Protein AF-0000000083547284 (afdb_homodimer)

Sequence (400 aa):
MPKISSEKFQLRKLEIIDKAFEVFSSKGYSQSSMEDIVKHSGISKGGLYTYFKSKEEIFLAIAQQRFQMRSNVLHEMTDIESASQKVTLYLRWFLDSLETESVCMGIRFTTEFWSIMSRSTCKNEIAQVRYKKFEEDLQQLLLEGIQNGEFRQNLNTKSAVYLIITSLDGVGFTDAVMGIKINEATISEYINMILNYLRGMPKISSEKFQLRKLEIIDKAFEVFSSKGYSQSSMEDIVKHSGISKGGLYTYFKSKEEIFLAIAQQRFQMRSNVLHEMTDIESASQKVTLYLRWFLDSLETESVCMGIRFTTEFWSIMSRSTCKNEIAQVRYKKFEEDLQQLLLEGIQNGEFRQNLNTKSAVYLIITSLDGVGFTDAVMGIKINEATISEYINMILNYLRG

Nearest PDB structures (foldseek):
  2gfn-assembly1_B  TM=8.079E-01  e=9.937E-05  Rhodococcus jostii RHA1
  3vib-assembly2_C  TM=7.110E-01  e=3.141E-05  Neisseria gonorrhoeae
  4xk4-assembly2_D  TM=7.247E-01  e=4.395E-05  Escherichia coli K-12
  6hs0-assembly1_A  TM=7.278E-01  e=7.102E-05  Mycobacterium tuberculosis H37Rv
  3e7q-assembly1_A  TM=7.618E-01  e=2.357E-04  Pseudomonas aeruginosa

Solvent-accessible surface area (backbone atoms only — not comparable to full-atom values): 21549 Å² total; per-residue (Å²): 123,85,77,67,49,73,63,57,48,51,52,51,49,49,51,49,38,55,42,39,48,53,48,34,62,72,59,31,65,85,72,48,50,64,65,55,37,26,70,73,58,69,45,52,68,69,59,48,49,73,76,37,89,44,59,66,53,46,52,50,48,40,51,51,49,56,63,58,55,53,69,60,59,70,68,68,43,72,86,56,82,51,40,68,56,52,52,50,50,55,53,46,55,56,61,60,40,62,79,36,64,71,50,25,46,49,51,41,44,51,45,39,50,42,43,60,34,49,77,42,90,63,29,53,61,56,37,48,56,57,48,48,58,56,41,54,57,47,39,54,47,51,50,50,15,32,74,73,64,64,22,34,82,84,59,55,54,70,41,52,38,51,52,53,53,23,32,51,49,12,45,48,41,38,27,48,35,42,60,55,70,82,50,70,71,38,49,54,48,50,52,50,31,54,50,46,49,45,38,100,124,83,77,67,49,73,62,55,48,50,52,52,49,51,51,49,39,56,42,38,48,53,46,35,61,73,58,31,65,84,73,46,48,65,64,55,38,27,68,72,57,70,45,50,69,68,60,48,50,72,76,35,89,44,61,66,54,46,52,49,49,42,51,51,48,58,65,59,55,53,72,59,59,70,70,68,43,71,84,55,82,51,40,69,57,50,53,49,51,54,53,45,53,56,62,59,40,63,78,35,64,73,49,26,43,49,50,40,45,50,46,38,50,41,44,59,33,49,78,41,90,64,29,55,61,56,36,49,56,56,48,50,58,54,41,55,58,46,40,55,46,50,50,51,16,32,74,72,63,64,23,36,82,84,60,56,55,71,40,50,38,50,50,53,53,24,29,51,49,11,46,48,43,39,27,50,34,42,59,55,69,81,50,69,69,38,50,54,50,50,52,49,32,54,50,47,50,46,38,100

Radius of gyration: 23.14 Å; Cα contacts (8 Å, |Δi|>4): 393; chains: 2; bounding box: 73×58×44 Å

Organism: NCBI:txid360422

Foldseek 3Di:
DPPCPPVNLVVVLVLLLVLLLVVCLVQNLVRDFLVNSCVRSVPDSVRSCVNPVTSVRSLVVNVVVVLVPPPVLVVVCVVPLALLVSLLSVLCVLQVCLVPLVVLSVLQSVVSVLVVCVPPPCNVVVVVVSLVVQLVSQLVSLVSCCVVLQFPVPDPSNVLSVCVVVVSSVQSCCCSPVPPHDDPVVSVVVSVVSSVSGRD/DPPCPPVNLVVVLVLLLVLLLVVCLVQNLVRDFLVNSCVRSVPDSVRSCVNPVTSVRSLVVNVVVVLVPPPVLVVVCVVPLALLVSLLSVLCVLQVCLVPLVVLSVLQSVVSSLVVCVPPPCNVVVVVVSLVVQLVSQLVSLVSCCVVLQFPVPDPSNVLSVCVVVVSSVQSCCCSPVPPHDDPVVSVVVSVVSSVSGRD

pLDDT: mean 90.45, std 8.92, range [43.5, 98.69]

Secondary structure (DSSP, 8-state):
-----HHHHHHHHHHHHHHHHHHHHHH-STT--HHHHHHHH---HHHHHHH-SSHHHHHHHHHHHHHH---TTTGGGTT---HHHHHHHHHHHHHHHTTSHHHHHHHHHHHHHHHHHTTSTTHHHHHHHHHHHHHHHHHHHHHHHHHTTSS-TT--HHHHHHHHHHHHHHHHIIIIIT-----HHHHHHHHHHHHHHHH-/-----HHHHHHHHHHHHHHHHHHHHHH-STT--HHHHHHHH---HHHHHHH-SSHHHHHHHHHHHHHH----TTGGGTT---HHHHHHHHHHHHHHHTTSHHHHHHHHHHHHHHHHHTTSTTHHHHHHHHHHHHHHHHHHHHHHHHHTTSS-TT--HHHHHHHHHHHHHHHHIIIIIT-----HHHHHHHHHHHHHHHH-

Structure (mmCIF, N/CA/C/O backbone):
data_AF-0000000083547284-model_v1
#
loop_
_entity.id
_entity.type
_entity.pdbx_description
1 polymer 'TetR family transcriptional regulator'
#
loop_
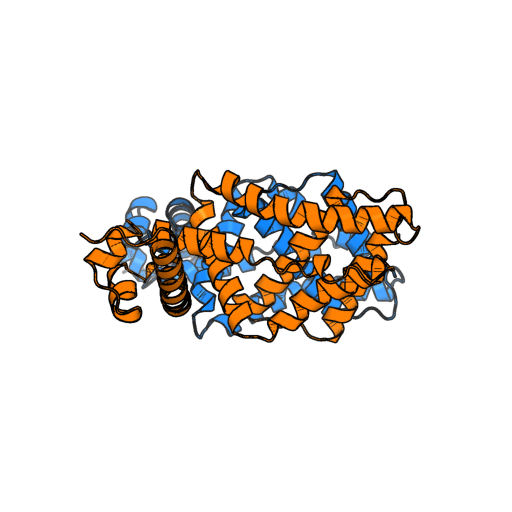_atom_site.group_PDB
_atom_site.id
_atom_site.type_symbol
_atom_site.label_atom_id
_atom_site.label_alt_id
_atom_site.label_comp_id
_atom_site.label_asym_id
_atom_site.label_entity_id
_atom_site.label_seq_id
_atom_site.pdbx_PDB_ins_code
_atom_site.Cartn_x
_atom_site.Cartn_y
_atom_site.Cartn_z
_atom_site.occupancy
_atom_site.B_iso_or_equiv
_atom_site.auth_seq_id
_atom_site.auth_comp_id
_atom_site.auth_asym_id
_atom_site.auth_atom_id
_atom_site.pdbx_PDB_model_num
ATOM 1 N N . MET A 1 1 ? -36.844 28.391 7.305 1 43.72 1 MET A N 1
ATOM 2 C CA . MET A 1 1 ? -35.875 28.078 6.273 1 43.72 1 MET A CA 1
ATOM 3 C C . MET A 1 1 ? -36.344 26.938 5.387 1 43.72 1 MET A C 1
ATOM 5 O O . MET A 1 1 ? -36.875 25.938 5.891 1 43.72 1 MET A O 1
ATOM 9 N N . PRO A 1 2 ? -36.656 27.062 4.164 1 50.06 2 PRO A N 1
ATOM 10 C CA . PRO A 1 2 ? -37.312 26 3.402 1 50.06 2 PRO A CA 1
ATOM 11 C C . PRO A 1 2 ? -36.656 24.641 3.604 1 50.06 2 PRO A C 1
ATOM 13 O O . PRO A 1 2 ? -35.438 24.562 3.838 1 50.06 2 PRO A O 1
ATOM 16 N N . LYS A 1 3 ? -37.406 23.734 4.152 1 52.5 3 LYS A N 1
ATOM 17 C CA . LYS A 1 3 ? -37 22.359 4.398 1 52.5 3 LYS A CA 1
ATOM 18 C C . LYS A 1 3 ? -36.344 21.75 3.154 1 52.5 3 LYS A C 1
ATOM 20 O O . LYS A 1 3 ? -37 21.609 2.115 1 52.5 3 LYS A O 1
ATOM 25 N N . ILE A 1 4 ? -35.031 22.016 2.793 1 66.12 4 ILE A N 1
ATOM 26 C CA . ILE A 1 4 ? -34.375 21.312 1.692 1 66.12 4 ILE A CA 1
ATOM 27 C C . ILE A 1 4 ? -34.812 19.859 1.668 1 66.12 4 ILE A C 1
ATOM 29 O O . ILE A 1 4 ? -34.844 19.188 2.707 1 66.12 4 ILE A O 1
ATOM 33 N N . SER A 1 5 ? -35.469 19.5 0.61 1 74.56 5 SER A N 1
ATOM 34 C CA . SER A 1 5 ? -35.875 18.094 0.455 1 74.56 5 SER A CA 1
ATOM 35 C C . SER A 1 5 ? -34.688 17.172 0.726 1 74.56 5 SER A C 1
ATOM 37 O O . SER A 1 5 ? -33.531 17.562 0.57 1 74.56 5 SER A O 1
ATOM 39 N N . SER A 1 6 ? -34.969 16.062 1.424 1 76.69 6 SER A N 1
ATOM 40 C CA . SER A 1 6 ? -33.969 15.055 1.744 1 76.69 6 SER A CA 1
ATOM 41 C C . SER A 1 6 ? -33.094 14.75 0.54 1 76.69 6 SER A C 1
ATOM 43 O O . SER A 1 6 ? -31.875 14.578 0.684 1 76.69 6 SER A O 1
ATOM 45 N N . GLU A 1 7 ? -33.719 14.867 -0.589 1 82.81 7 GLU A N 1
ATOM 46 C CA . GLU A 1 7 ? -32.969 14.57 -1.809 1 82.81 7 GLU A CA 1
ATOM 47 C C . GLU A 1 7 ? -32 15.688 -2.15 1 82.81 7 GLU A C 1
ATOM 49 O O . GLU A 1 7 ? -30.844 15.43 -2.523 1 82.81 7 GLU A O 1
ATOM 54 N N . LYS A 1 8 ? -32.5 16.859 -2.078 1 84.19 8 LYS A N 1
ATOM 55 C CA . LYS A 1 8 ? -31.641 18.016 -2.377 1 84.19 8 LYS A CA 1
ATOM 56 C C . LYS A 1 8 ? -30.469 18.094 -1.408 1 84.19 8 LYS A C 1
ATOM 58 O O . LYS A 1 8 ? -29.359 18.469 -1.797 1 84.19 8 LYS A O 1
ATOM 63 N N . PHE A 1 9 ? -30.781 17.703 -0.182 1 89.12 9 PHE A N 1
ATOM 64 C CA . PHE A 1 9 ? -29.734 17.703 0.839 1 89.12 9 PHE A CA 1
ATOM 65 C C . PHE A 1 9 ? -28.625 16.719 0.481 1 89.12 9 PHE A C 1
ATOM 67 O O . PHE A 1 9 ? -27.453 17.062 0.55 1 89.12 9 PHE A O 1
ATOM 74 N N . GLN A 1 10 ? -29.047 15.57 0.017 1 89.06 10 GLN A N 1
ATOM 75 C CA . GLN A 1 10 ? -28.078 14.539 -0.327 1 89.06 10 GLN A CA 1
ATOM 76 C C . GLN A 1 10 ? -27.266 14.93 -1.563 1 89.06 10 GLN A C 1
ATOM 78 O O . GLN A 1 10 ? -26.062 14.664 -1.633 1 89.06 10 GLN A O 1
ATOM 83 N N . LEU A 1 11 ? -27.922 15.531 -2.436 1 90.31 11 LEU A N 1
ATOM 84 C CA . LEU A 1 11 ? -27.25 15.953 -3.66 1 90.31 11 LEU A CA 1
ATOM 85 C C . LEU A 1 11 ? -26.188 17 -3.361 1 90.31 11 LEU A C 1
ATOM 87 O O . LEU A 1 11 ? -25.094 16.969 -3.928 1 90.31 11 LEU A O 1
ATOM 91 N N . ARG A 1 12 ? -26.594 17.922 -2.531 1 90.56 12 ARG A N 1
ATOM 92 C CA . ARG A 1 12 ? -25.641 18.969 -2.143 1 90.56 12 ARG A CA 1
ATOM 93 C C . ARG A 1 12 ? -24.469 18.375 -1.373 1 90.56 12 ARG A C 1
ATOM 95 O O . ARG A 1 12 ? -23.328 18.797 -1.563 1 90.56 12 ARG A O 1
ATOM 102 N N . LYS A 1 13 ? -24.75 17.484 -0.597 1 93.38 13 LYS A N 1
ATOM 103 C CA . LYS A 1 13 ? -23.703 16.797 0.156 1 93.38 13 LYS A CA 1
ATOM 104 C C . LYS A 1 13 ? -22.703 16.125 -0.779 1 93.38 13 LYS A C 1
ATOM 106 O O . LYS A 1 13 ? -21.5 16.219 -0.577 1 93.38 13 LYS A O 1
ATOM 111 N N . LEU A 1 14 ? -23.219 15.516 -1.793 1 92.56 14 LEU A N 1
ATOM 112 C CA . LEU A 1 14 ? -22.375 14.828 -2.762 1 92.56 14 LEU A CA 1
ATOM 113 C C . LEU A 1 14 ? -21.531 15.82 -3.545 1 92.56 14 LEU A C 1
ATOM 115 O O . LEU A 1 14 ? -20.359 15.547 -3.867 1 92.56 14 LEU A O 1
ATOM 119 N N . GLU A 1 15 ? -22.094 16.891 -3.828 1 93 15 GLU A N 1
ATOM 120 C CA . GLU A 1 15 ? -21.344 17.953 -4.516 1 93 15 GLU A CA 1
ATOM 121 C C . GLU A 1 15 ? -20.172 18.438 -3.672 1 93 15 GLU A C 1
ATOM 123 O O . GLU A 1 15 ? -19.078 18.672 -4.195 1 93 15 GLU A O 1
ATOM 128 N N . ILE A 1 16 ? -20.422 18.594 -2.447 1 94.19 16 ILE A N 1
ATOM 129 C CA . ILE A 1 16 ? -19.391 19.047 -1.525 1 94.19 16 ILE A CA 1
ATOM 130 C C . ILE A 1 16 ? -18.281 18 -1.458 1 94.19 16 ILE A C 1
ATOM 132 O O . ILE A 1 16 ? -17.094 18.328 -1.487 1 94.19 16 ILE A O 1
ATOM 136 N N . ILE A 1 17 ? -18.688 16.797 -1.424 1 94.62 17 ILE A N 1
ATOM 137 C CA . ILE A 1 17 ? -17.75 15.688 -1.358 1 94.62 17 ILE A CA 1
ATOM 138 C C . ILE A 1 17 ? -16.844 15.703 -2.592 1 94.62 17 ILE A C 1
ATOM 140 O O . ILE A 1 17 ? -15.625 15.578 -2.479 1 94.62 17 ILE A O 1
ATOM 144 N N . ASP A 1 18 ? -17.422 15.953 -3.721 1 93.62 18 ASP A N 1
ATOM 145 C CA . ASP A 1 18 ? -16.672 15.953 -4.973 1 93.62 18 ASP A CA 1
ATOM 146 C C . ASP A 1 18 ? -15.68 17.109 -5.02 1 93.62 18 ASP A C 1
ATOM 148 O O . ASP A 1 18 ? -14.531 16.938 -5.418 1 93.62 18 ASP A O 1
ATOM 152 N N . LYS A 1 19 ? -16.125 18.219 -4.605 1 94.62 19 LYS A N 1
ATOM 153 C CA . LYS A 1 19 ? -15.273 19.406 -4.605 1 94.62 19 LYS A CA 1
ATOM 154 C C . LYS A 1 19 ? -14.156 19.281 -3.568 1 94.62 19 LYS A C 1
ATOM 156 O O . LYS A 1 19 ? -13.023 19.688 -3.818 1 94.62 19 LYS A O 1
ATOM 161 N N . ALA A 1 20 ? -14.516 18.75 -2.428 1 95.25 20 ALA A N 1
ATOM 162 C CA . ALA A 1 20 ? -13.516 18.531 -1.382 1 95.25 20 ALA A CA 1
ATOM 163 C C . ALA A 1 20 ? -12.461 17.531 -1.821 1 95.25 20 ALA A C 1
ATOM 165 O O . ALA A 1 20 ? -11.281 17.656 -1.481 1 95.25 20 ALA A O 1
ATOM 166 N N . PHE A 1 21 ? -12.891 16.516 -2.562 1 94.31 21 PHE A N 1
ATOM 167 C CA . PHE A 1 21 ? -11.961 15.539 -3.102 1 94.31 21 PHE A CA 1
ATOM 168 C C . PHE A 1 21 ? -10.898 16.203 -3.969 1 94.31 21 PHE A C 1
ATOM 170 O O . PHE A 1 21 ? -9.719 15.883 -3.877 1 94.31 21 PHE A O 1
ATOM 177 N N . GLU A 1 22 ? -11.352 17.125 -4.734 1 92.94 22 GLU A N 1
ATOM 178 C CA . GLU A 1 22 ? -10.43 17.844 -5.598 1 92.94 22 GLU A CA 1
ATOM 179 C C . GLU A 1 22 ? -9.414 18.641 -4.777 1 92.94 22 GLU A C 1
ATOM 181 O O . GLU A 1 22 ? -8.227 18.672 -5.102 1 92.94 22 GLU A O 1
ATOM 186 N N . VAL A 1 23 ? -9.859 19.266 -3.736 1 93.81 23 VAL A N 1
ATOM 187 C CA . VAL A 1 23 ? -9 20.062 -2.875 1 93.81 23 VAL A CA 1
ATOM 188 C C . VAL A 1 23 ? -7.988 19.156 -2.168 1 93.81 23 VAL A C 1
ATOM 190 O O . VAL A 1 23 ? -6.785 19.422 -2.199 1 93.81 23 VAL A O 1
ATOM 193 N N . PHE A 1 24 ? -8.453 18.047 -1.578 1 92.75 24 PHE A N 1
ATOM 194 C CA . PHE A 1 24 ? -7.586 17.125 -0.846 1 92.75 24 PHE A CA 1
ATOM 195 C C . PHE A 1 24 ? -6.574 16.484 -1.78 1 92.75 24 PHE A C 1
ATOM 197 O O . PHE A 1 24 ? -5.422 16.266 -1.399 1 92.75 24 PHE A O 1
ATOM 204 N N . SER A 1 25 ? -7.035 16.172 -2.955 1 88.38 25 SER A N 1
ATOM 205 C CA . SER A 1 25 ? -6.168 15.5 -3.91 1 88.38 25 SER A CA 1
ATOM 206 C C . SER A 1 25 ? -5.074 16.438 -4.418 1 88.38 25 SER A C 1
ATOM 208 O O . SER A 1 25 ? -3.977 15.984 -4.758 1 88.38 25 SER A O 1
ATOM 210 N N . SER A 1 26 ? -5.34 17.703 -4.465 1 86.25 26 SER A N 1
ATOM 211 C CA . SER A 1 26 ? -4.391 18.672 -4.98 1 86.25 26 SER A CA 1
ATOM 212 C C . SER A 1 26 ? -3.436 19.156 -3.893 1 86.25 26 SER A C 1
ATOM 214 O O . SER A 1 26 ? -2.221 19.203 -4.102 1 86.25 26 SER A O 1
ATOM 216 N N . LYS A 1 27 ? -3.953 19.406 -2.633 1 87.06 27 LYS A N 1
ATOM 217 C CA . LYS A 1 27 ? -3.176 20.062 -1.582 1 87.06 27 LYS A CA 1
ATOM 218 C C . LYS A 1 27 ? -2.709 19.047 -0.539 1 87.06 27 LYS A C 1
ATOM 220 O O . LYS A 1 27 ? -1.736 19.297 0.178 1 87.06 27 LYS A O 1
ATOM 225 N N . GLY A 1 28 ? -3.406 17.953 -0.548 1 88.38 28 GLY A N 1
ATOM 226 C CA . GLY A 1 28 ? -3.229 17.047 0.581 1 88.38 28 GLY A CA 1
ATOM 227 C C . GLY A 1 28 ? -4.137 17.375 1.752 1 88.38 28 GLY A C 1
ATOM 228 O O . GLY A 1 28 ? -4.578 18.516 1.903 1 88.38 28 GLY A O 1
ATOM 229 N N . TYR A 1 29 ? -4.398 16.469 2.576 1 88.5 29 TYR A N 1
ATOM 230 C CA . TYR A 1 29 ? -5.32 16.594 3.697 1 88.5 29 TYR A CA 1
ATOM 231 C C . TYR A 1 29 ? -4.812 17.625 4.707 1 88.5 29 TYR A C 1
ATOM 233 O O . TYR A 1 29 ? -5.539 18.531 5.094 1 88.5 29 TYR A O 1
ATOM 241 N N . SER A 1 30 ? -3.564 17.422 5.117 1 83.12 30 SER A N 1
ATOM 242 C CA . SER A 1 30 ? -3.004 18.25 6.176 1 83.12 30 SER A CA 1
ATOM 243 C C . SER A 1 30 ? -2.934 19.719 5.758 1 83.12 30 SER A C 1
ATOM 245 O O . SER A 1 30 ? -3.133 20.609 6.578 1 83.12 30 SER A O 1
ATOM 247 N N . GLN A 1 31 ? -2.76 19.922 4.496 1 86.38 31 GLN A N 1
ATOM 248 C CA . GLN A 1 31 ? -2.559 21.281 4.012 1 86.38 31 GLN A CA 1
ATOM 249 C C . GLN A 1 31 ? -3.875 21.906 3.551 1 86.38 31 GLN A C 1
ATOM 251 O O . GLN A 1 31 ? -3.896 23.031 3.059 1 86.38 31 GLN A O 1
ATOM 256 N N . SER A 1 32 ? -4.914 21.141 3.717 1 92.56 32 SER A N 1
ATOM 257 C CA . SER A 1 32 ? -6.227 21.656 3.332 1 92.56 32 SER A CA 1
ATOM 258 C C . SER A 1 32 ? -7.02 22.109 4.551 1 92.56 32 SER A C 1
ATOM 260 O O . SER A 1 32 ? -6.754 21.672 5.672 1 92.56 32 SER A O 1
ATOM 262 N N . SER A 1 33 ? -7.988 23.031 4.293 1 93.5 33 SER A N 1
ATOM 263 C CA . SER A 1 33 ? -8.859 23.547 5.348 1 93.5 33 SER A CA 1
ATOM 264 C C . SER A 1 33 ? -10.305 23.625 4.879 1 93.5 33 SER A C 1
ATOM 266 O O . SER A 1 33 ? -10.586 23.5 3.684 1 93.5 33 SER A O 1
ATOM 268 N N . MET A 1 34 ? -11.148 23.828 5.875 1 95 34 MET A N 1
ATOM 269 C CA . MET A 1 34 ? -12.547 24.078 5.539 1 95 34 MET A CA 1
ATOM 270 C C . MET A 1 34 ? -12.672 25.297 4.629 1 95 34 MET A C 1
ATOM 272 O O . MET A 1 34 ? -13.484 25.312 3.701 1 95 34 MET A O 1
ATOM 276 N N . GLU A 1 35 ? -11.836 26.234 4.891 1 95.62 35 GLU A N 1
ATOM 277 C CA . GLU A 1 35 ? -11.844 27.453 4.094 1 95.62 35 GLU A CA 1
ATOM 278 C C . GLU A 1 35 ? -11.445 27.172 2.648 1 95.62 35 GLU A C 1
ATOM 280 O O . GLU A 1 35 ? -12.016 27.75 1.72 1 95.62 35 GLU A O 1
ATOM 285 N N . ASP A 1 36 ? -10.5 26.344 2.463 1 95.88 36 ASP A N 1
ATOM 286 C CA . ASP A 1 36 ? -10.094 25.953 1.112 1 95.88 36 ASP A CA 1
ATOM 287 C C . ASP A 1 36 ? -11.258 25.312 0.353 1 95.88 36 ASP A C 1
ATOM 289 O O . ASP A 1 36 ? -11.438 25.578 -0.838 1 95.88 36 ASP A O 1
ATOM 293 N N . ILE A 1 37 ? -11.969 24.484 1.023 1 95.88 37 ILE A N 1
ATOM 294 C CA . ILE A 1 37 ? -13.094 23.797 0.409 1 95.88 37 ILE A CA 1
ATOM 295 C C . ILE A 1 37 ? -14.195 24.781 0.064 1 95.88 37 ILE A C 1
ATOM 297 O O . ILE A 1 37 ? -14.789 24.719 -1.014 1 95.88 37 ILE A O 1
ATOM 301 N N . VAL A 1 38 ? -14.414 25.734 0.917 1 95.62 38 VAL A N 1
ATOM 302 C CA . VAL A 1 38 ? -15.391 26.797 0.675 1 95.62 38 VAL A CA 1
ATOM 303 C C . VAL A 1 38 ? -15.008 27.578 -0.58 1 95.62 38 VAL A C 1
ATOM 305 O O . VAL A 1 38 ? -15.828 27.75 -1.484 1 95.62 38 VAL A O 1
ATOM 308 N N . LYS A 1 39 ? -13.82 27.953 -0.677 1 95.12 39 LYS A N 1
ATOM 309 C CA . LYS A 1 39 ? -13.328 28.75 -1.797 1 95.12 39 LYS A CA 1
ATOM 310 C C . LYS A 1 39 ? -13.438 27.984 -3.109 1 95.12 39 LYS A C 1
ATOM 312 O O . LYS A 1 39 ? -13.836 28.547 -4.133 1 95.12 39 LYS A O 1
ATOM 317 N N . HIS A 1 40 ? -13.148 26.766 -3.039 1 93.5 40 HIS A N 1
ATOM 318 C CA . HIS A 1 40 ? -13.117 25.953 -4.25 1 93.5 40 HIS A CA 1
ATOM 319 C C . HIS A 1 40 ? -14.523 25.547 -4.676 1 93.5 40 HIS A C 1
ATOM 321 O O . HIS A 1 40 ? -14.797 25.422 -5.871 1 93.5 40 HIS A O 1
ATOM 327 N N . SER A 1 41 ? -15.391 25.266 -3.793 1 90.62 41 SER A N 1
ATOM 328 C CA . SER A 1 41 ? -16.703 24.703 -4.082 1 90.62 41 SER A CA 1
ATOM 329 C C . SER A 1 41 ? -17.719 25.797 -4.414 1 90.62 41 SER A C 1
ATOM 331 O O . SER A 1 41 ? -18.766 25.531 -5.008 1 90.62 41 SER A O 1
ATOM 333 N N . GLY A 1 42 ? -17.5 26.969 -3.906 1 90.88 42 GLY A N 1
ATOM 334 C CA . GLY A 1 42 ? -18.469 28.047 -4.09 1 90.88 42 GLY A CA 1
ATOM 335 C C . GLY A 1 42 ? -19.609 28 -3.096 1 90.88 42 GLY A C 1
ATOM 336 O O . GLY A 1 42 ? -20.547 28.797 -3.182 1 90.88 42 GLY A O 1
ATOM 337 N N . ILE A 1 43 ? -19.531 27.062 -2.287 1 90.19 43 ILE A N 1
ATOM 338 C CA . ILE A 1 43 ? -20.516 26.984 -1.212 1 90.19 43 ILE A CA 1
ATOM 339 C C . ILE A 1 43 ? -20.125 27.938 -0.082 1 90.19 43 ILE A C 1
ATOM 341 O O . ILE A 1 43 ? -18.953 28.094 0.22 1 90.19 43 ILE A O 1
ATOM 345 N N . SER A 1 44 ? -21.172 28.531 0.538 1 91.75 44 SER A N 1
ATOM 346 C CA . SER A 1 44 ? -20.891 29.438 1.643 1 91.75 44 SER A CA 1
ATOM 347 C C . SER A 1 44 ? -20.344 28.688 2.854 1 91.75 44 SER A C 1
ATOM 349 O O . SER A 1 44 ? -20.578 27.484 3 1 91.75 44 SER A O 1
ATOM 351 N N . LYS A 1 45 ? -19.578 29.391 3.715 1 92.69 45 LYS A N 1
ATOM 352 C CA . LYS A 1 45 ? -19.047 28.797 4.941 1 92.69 45 LYS A CA 1
ATOM 353 C C . LYS A 1 45 ? -20.156 28.188 5.785 1 92.69 45 LYS A C 1
ATOM 355 O O . LYS A 1 45 ? -20.047 27.031 6.203 1 92.69 45 LYS A O 1
ATOM 360 N N . GLY A 1 46 ? -21.234 28.938 5.961 1 92.12 46 GLY A N 1
ATOM 361 C CA . GLY A 1 46 ? -22.375 28.422 6.703 1 92.12 46 GLY A CA 1
ATOM 362 C C . GLY A 1 46 ? -23 27.203 6.062 1 92.12 46 GLY A C 1
ATOM 363 O O . GLY A 1 46 ? -23.344 26.234 6.758 1 92.12 46 GLY A O 1
ATOM 364 N N . GLY A 1 47 ? -23.109 27.281 4.824 1 92.5 47 GLY A N 1
ATOM 365 C CA . GLY A 1 47 ? -23.641 26.141 4.086 1 92.5 47 GLY A CA 1
ATOM 366 C C . GLY A 1 47 ? -22.828 24.875 4.254 1 92.5 47 GLY A C 1
ATOM 367 O O . GLY A 1 47 ? -23.375 23.797 4.434 1 92.5 47 GLY A O 1
ATOM 368 N N . LEU A 1 48 ? -21.516 24.969 4.18 1 95.44 48 LEU A N 1
ATOM 369 C CA . LEU A 1 48 ? -20.625 23.812 4.328 1 95.44 48 LEU A CA 1
ATOM 370 C C . LEU A 1 48 ? -20.781 23.188 5.711 1 95.44 48 LEU A C 1
ATOM 372 O O . LEU A 1 48 ? -20.844 21.969 5.836 1 95.44 48 LEU A O 1
ATOM 376 N N . TYR A 1 49 ? -20.922 24.031 6.691 1 94.62 49 TYR A N 1
ATOM 377 C CA . TYR A 1 49 ? -20.953 23.562 8.07 1 94.62 49 TYR A CA 1
ATOM 378 C C . TYR A 1 49 ? -22.312 22.938 8.414 1 94.62 49 TYR A C 1
ATOM 380 O O . TYR A 1 49 ? -22.438 22.25 9.43 1 94.62 49 TYR A O 1
ATOM 388 N N . THR A 1 50 ? -23.297 23.25 7.57 1 94.19 50 THR A N 1
ATOM 389 C CA . THR A 1 50 ? -24.578 22.562 7.703 1 94.19 50 THR A CA 1
ATOM 390 C C . THR A 1 50 ? -24.422 21.078 7.406 1 94.19 50 THR A C 1
ATOM 392 O O . THR A 1 50 ? -25.125 20.25 8 1 94.19 50 THR A O 1
ATOM 395 N N . TYR A 1 51 ? -23.516 20.812 6.59 1 94.5 51 TYR A N 1
ATOM 396 C CA . TYR A 1 51 ? -23.359 19.438 6.129 1 94.5 51 TYR A CA 1
ATOM 397 C C . TYR A 1 51 ? -22.219 18.734 6.863 1 94.5 51 TYR A C 1
ATOM 399 O O . TYR A 1 51 ? -22.312 17.547 7.176 1 94.5 51 TYR A O 1
ATOM 407 N N . PHE A 1 52 ? -21.109 19.406 7.082 1 96.19 52 PHE A N 1
ATOM 408 C CA . PHE A 1 52 ? -19.922 18.828 7.699 1 96.19 52 PHE A CA 1
ATOM 409 C C . PHE A 1 52 ? -19.328 19.766 8.742 1 96.19 52 PHE A C 1
ATOM 411 O O . PHE A 1 52 ? -19.094 20.938 8.453 1 96.19 52 PHE A O 1
ATOM 418 N N . LYS A 1 53 ? -18.953 19.219 9.852 1 94.5 53 LYS A N 1
ATOM 419 C CA . LYS A 1 53 ? -18.5 20.031 10.969 1 94.5 53 LYS A CA 1
ATOM 420 C C . LYS A 1 53 ? -16.984 20.203 10.938 1 94.5 53 LYS A C 1
ATOM 422 O O . LYS A 1 53 ? -16.438 21.078 11.625 1 94.5 53 LYS A O 1
ATOM 427 N N . SER A 1 54 ? -16.344 19.281 10.102 1 93.25 54 SER A N 1
ATOM 428 C CA . SER A 1 54 ? -14.891 19.344 10.047 1 93.25 54 SER A CA 1
ATOM 429 C C . SER A 1 54 ? -14.359 18.75 8.742 1 93.25 54 SER A C 1
ATOM 431 O O . SER A 1 54 ? -15.086 18.047 8.039 1 93.25 54 SER A O 1
ATOM 433 N N . LYS A 1 55 ? -13.102 19.031 8.453 1 91.75 55 LYS A N 1
ATOM 434 C CA . LYS A 1 55 ? -12.5 18.438 7.266 1 91.75 55 LYS A CA 1
ATOM 435 C C . LYS A 1 55 ? -12.359 16.922 7.422 1 91.75 55 LYS A C 1
ATOM 437 O O . LYS A 1 55 ? -12.414 16.188 6.438 1 91.75 55 LYS A O 1
ATOM 442 N N . GLU A 1 56 ? -12.25 16.5 8.688 1 89.88 56 GLU A N 1
ATOM 443 C CA . GLU A 1 56 ? -12.172 15.07 8.961 1 89.88 56 GLU A CA 1
ATOM 444 C C . GLU A 1 56 ? -13.453 14.359 8.531 1 89.88 56 GLU A C 1
ATOM 446 O O . GLU A 1 56 ? -13.398 13.281 7.941 1 89.88 56 GLU A O 1
ATOM 451 N N . GLU A 1 57 ? -14.516 14.969 8.82 1 93.12 57 GLU A N 1
ATOM 452 C CA . GLU A 1 57 ? -15.797 14.383 8.43 1 93.12 57 GLU A CA 1
ATOM 453 C C . GLU A 1 57 ? -15.914 14.289 6.906 1 93.12 57 GLU A C 1
ATOM 455 O O . GLU A 1 57 ? -16.422 13.297 6.383 1 93.12 57 GLU A O 1
ATOM 460 N N . ILE A 1 58 ? -15.484 15.32 6.266 1 94.62 58 ILE A N 1
ATOM 461 C CA . ILE A 1 58 ? -15.531 15.32 4.809 1 94.62 58 ILE A CA 1
ATOM 462 C C . ILE A 1 58 ? -14.594 14.25 4.262 1 94.62 58 ILE A C 1
ATOM 464 O O . ILE A 1 58 ? -14.953 13.508 3.342 1 94.62 58 ILE A O 1
ATOM 468 N N . PHE A 1 59 ? -13.461 14.219 4.895 1 91.19 59 PHE A N 1
ATOM 469 C CA . PHE A 1 59 ? -12.445 13.25 4.5 1 91.19 59 PHE A CA 1
ATOM 470 C C . PHE A 1 59 ? -12.984 11.828 4.613 1 91.19 59 PHE A C 1
ATOM 472 O O . PHE A 1 59 ? -12.828 11.023 3.693 1 91.19 59 PHE A O 1
ATOM 479 N N . LEU A 1 60 ? -13.648 11.555 5.633 1 90 60 LEU A N 1
ATOM 480 C CA . LEU A 1 60 ? -14.266 10.25 5.867 1 90 60 LEU A CA 1
ATOM 481 C C . LEU A 1 60 ? -15.391 9.992 4.871 1 90 60 LEU A C 1
ATOM 483 O O . LEU A 1 60 ? -15.531 8.875 4.367 1 90 60 LEU A O 1
ATOM 487 N N . ALA A 1 61 ? -16.109 10.984 4.586 1 91.75 61 ALA A N 1
ATOM 488 C CA . ALA A 1 61 ? -17.234 10.852 3.654 1 91.75 61 ALA A CA 1
ATOM 489 C C . ALA A 1 61 ? -16.734 10.539 2.246 1 91.75 61 ALA A C 1
ATOM 491 O O . ALA A 1 61 ? -17.344 9.734 1.533 1 91.75 61 ALA A O 1
ATOM 492 N N . ILE A 1 62 ? -15.695 11.188 1.86 1 92.19 62 ILE A N 1
ATOM 493 C CA . ILE A 1 62 ? -15.102 10.922 0.556 1 92.19 62 ILE A CA 1
ATOM 494 C C . ILE A 1 62 ? -14.656 9.469 0.48 1 92.19 62 ILE A C 1
ATOM 496 O O . ILE A 1 62 ? -14.945 8.773 -0.496 1 92.19 62 ILE A O 1
ATOM 500 N N . ALA A 1 63 ? -13.938 9.047 1.516 1 88 63 ALA A N 1
ATOM 501 C CA . ALA A 1 63 ? -13.453 7.668 1.562 1 88 63 ALA A CA 1
ATOM 502 C C . ALA A 1 63 ? -14.609 6.676 1.46 1 88 63 ALA A C 1
ATOM 504 O O . ALA A 1 63 ? -14.539 5.707 0.698 1 88 63 ALA A O 1
ATOM 505 N N . GLN A 1 64 ? -15.617 6.977 2.17 1 84.19 64 GLN A N 1
ATOM 506 C CA . GLN A 1 64 ? -16.781 6.098 2.164 1 84.19 64 GLN A CA 1
ATOM 507 C C . GLN A 1 64 ? -17.422 6.043 0.781 1 84.19 64 GLN A C 1
ATOM 509 O O . GLN A 1 64 ? -17.812 4.973 0.317 1 84.19 64 GLN A O 1
ATOM 514 N N . GLN A 1 65 ? -17.547 7.156 0.21 1 83.5 65 GLN A N 1
ATOM 515 C CA . GLN A 1 65 ? -18.109 7.207 -1.137 1 83.5 65 GLN A CA 1
ATOM 516 C C . GLN A 1 65 ? -17.234 6.43 -2.123 1 83.5 65 GLN A C 1
ATOM 518 O O . GLN A 1 65 ? -17.75 5.684 -2.957 1 83.5 65 GLN A O 1
ATOM 523 N N . ARG A 1 66 ? -16.031 6.602 -2.027 1 79.44 66 ARG A N 1
ATOM 524 C CA . ARG A 1 66 ? -15.102 5.949 -2.943 1 79.44 66 ARG A CA 1
ATOM 525 C C . ARG A 1 66 ? -15.086 4.438 -2.73 1 79.44 66 ARG A C 1
ATOM 527 O O . ARG A 1 66 ? -14.977 3.672 -3.688 1 79.44 66 ARG A O 1
ATOM 534 N N . PHE A 1 67 ? -15.195 4.094 -1.499 1 76.12 67 PHE A N 1
ATOM 535 C CA . PHE A 1 67 ? -15.211 2.67 -1.179 1 76.12 67 PHE A CA 1
ATOM 536 C C . PHE A 1 67 ? -16.5 2.02 -1.67 1 76.12 67 PHE A C 1
ATOM 538 O O . PHE A 1 67 ? -16.516 0.826 -1.978 1 76.12 67 PHE A O 1
ATOM 545 N N . GLN A 1 68 ? -17.469 2.908 -1.687 1 71.81 68 GLN A N 1
ATOM 546 C CA . GLN A 1 68 ? -18.766 2.41 -2.145 1 71.81 68 GLN A CA 1
ATOM 547 C C . GLN A 1 68 ? -18.797 2.318 -3.668 1 71.81 68 GLN A C 1
ATOM 549 O O . GLN A 1 68 ? -19.562 1.529 -4.227 1 71.81 68 GLN A O 1
ATOM 554 N N . MET A 1 69 ? -18.047 3.307 -4.281 1 64.38 69 MET A N 1
ATOM 555 C CA . MET A 1 69 ? -18.016 3.283 -5.742 1 64.38 69 MET A CA 1
ATOM 556 C C . MET A 1 69 ? -17.422 1.973 -6.25 1 64.38 69 MET A C 1
ATOM 558 O O . MET A 1 69 ? -17.469 1.688 -7.449 1 64.38 69 MET A O 1
ATOM 562 N N . ARG A 1 70 ? -17.234 1.142 -5.344 1 58.72 70 ARG A N 1
ATOM 563 C CA . ARG A 1 70 ? -16.859 -0.163 -5.875 1 58.72 70 ARG A CA 1
ATOM 564 C C . ARG A 1 70 ? -17.781 -0.582 -7.016 1 58.72 70 ARG A C 1
ATOM 566 O O . ARG A 1 70 ? -19 -0.591 -6.867 1 58.72 70 ARG A O 1
ATOM 573 N N . SER A 1 71 ? -17.188 -0.364 -8.258 1 59.69 71 SER A N 1
ATOM 574 C CA . SER A 1 71 ? -17.938 -0.812 -9.43 1 59.69 71 SER A CA 1
ATOM 575 C C . SER A 1 71 ? -18.438 -2.242 -9.25 1 59.69 71 SER A C 1
ATOM 577 O O . SER A 1 71 ? -17.766 -3.066 -8.625 1 59.69 71 SER A O 1
ATOM 579 N N . ASN A 1 72 ? -19.703 -2.375 -9.18 1 68 72 ASN A N 1
ATOM 580 C CA . ASN A 1 72 ? -20.203 -3.742 -9.305 1 68 72 ASN A CA 1
ATOM 581 C C . ASN A 1 72 ? -19.766 -4.383 -10.617 1 68 72 ASN A C 1
ATOM 583 O O . ASN A 1 72 ? -20.594 -4.723 -11.461 1 68 72 ASN A O 1
ATOM 587 N N . VAL A 1 73 ? -18.391 -4.348 -10.727 1 75.25 73 VAL A N 1
ATOM 588 C CA . VAL A 1 73 ? -17.859 -4.961 -11.938 1 75.25 73 VAL A CA 1
ATOM 589 C C . VAL A 1 73 ? -18.266 -6.43 -12 1 75.25 73 VAL A C 1
ATOM 591 O O . VAL A 1 73 ? -18.609 -6.945 -13.062 1 75.25 73 VAL A O 1
ATOM 594 N N . LEU A 1 74 ? -18.281 -6.941 -10.828 1 80.81 74 LEU A N 1
ATOM 595 C CA . LEU A 1 74 ? -18.625 -8.359 -10.789 1 80.81 74 LEU A CA 1
ATOM 596 C C . LEU A 1 74 ? -20.094 -8.586 -11.094 1 80.81 74 LEU A C 1
ATOM 598 O O . LEU A 1 74 ? -20.469 -9.578 -11.719 1 80.81 74 LEU A O 1
ATOM 602 N N . HIS A 1 75 ? -20.859 -7.617 -10.695 1 78.12 75 HIS A N 1
ATOM 603 C CA . HIS A 1 75 ? -22.297 -7.75 -10.938 1 78.12 75 HIS A CA 1
ATOM 604 C C . HIS A 1 75 ? -22.625 -7.543 -12.414 1 78.12 75 HIS A C 1
ATOM 606 O O . HIS A 1 75 ? -23.672 -7.988 -12.883 1 78.12 75 HIS A O 1
ATOM 612 N N . GLU A 1 76 ? -21.719 -6.949 -13.055 1 79.81 76 GLU A N 1
ATOM 613 C CA . GLU A 1 76 ? -21.906 -6.711 -14.484 1 79.81 76 GLU A CA 1
ATOM 614 C C . GLU A 1 76 ? -21.469 -7.914 -15.312 1 79.81 76 GLU A C 1
ATOM 616 O O . GLU A 1 76 ? -21.703 -7.961 -16.516 1 79.81 76 GLU A O 1
ATOM 621 N N . MET A 1 77 ? -20.922 -8.844 -14.625 1 82.56 77 MET A N 1
ATOM 622 C CA . MET A 1 77 ? -20.375 -10 -15.336 1 82.56 77 MET A CA 1
ATOM 623 C C . MET A 1 77 ? -21.328 -11.195 -15.242 1 82.56 77 MET A C 1
ATOM 625 O O . MET A 1 77 ? -20.891 -12.344 -15.305 1 82.56 77 MET A O 1
ATOM 629 N N . THR A 1 78 ? -22.562 -10.953 -15.172 1 77.62 78 THR A N 1
ATOM 630 C CA . THR A 1 78 ? -23.562 -11.992 -14.945 1 77.62 78 THR A CA 1
ATOM 631 C C . THR A 1 78 ? -23.656 -12.922 -16.156 1 77.62 78 THR A C 1
ATOM 633 O O . THR A 1 78 ? -24 -14.102 -16.016 1 77.62 78 THR A O 1
ATOM 636 N N . ASP A 1 79 ? -23.234 -12.43 -17.266 1 85.06 79 ASP A N 1
ATOM 637 C CA . ASP A 1 79 ? -23.422 -13.211 -18.484 1 85.06 79 ASP A CA 1
ATOM 638 C C . ASP A 1 79 ? -22.188 -14.078 -18.766 1 85.06 79 ASP A C 1
ATOM 640 O O . ASP A 1 79 ? -22.172 -14.867 -19.703 1 85.06 79 ASP A O 1
ATOM 644 N N . ILE A 1 80 ? -21.281 -13.961 -17.922 1 88.62 80 ILE A N 1
ATOM 645 C CA . ILE A 1 80 ? -20.062 -14.734 -18.109 1 88.62 80 ILE A CA 1
ATOM 646 C C . ILE A 1 80 ? -20.109 -15.992 -17.25 1 88.62 80 ILE A C 1
ATOM 648 O O . ILE A 1 80 ? -20.281 -15.914 -16.031 1 88.62 80 ILE A O 1
ATOM 652 N N . GLU A 1 81 ? -19.953 -17.109 -17.891 1 85 81 GLU A N 1
ATOM 653 C CA . GLU A 1 81 ? -20.094 -18.375 -17.172 1 85 81 GLU A CA 1
ATOM 654 C C . GLU A 1 81 ? -18.781 -18.797 -16.531 1 85 81 GLU A C 1
ATOM 656 O O . GLU A 1 81 ? -18.766 -19.312 -15.414 1 85 81 GLU A O 1
ATOM 661 N N . SER A 1 82 ? -17.688 -18.531 -17.156 1 94.81 82 SER A N 1
ATOM 662 C CA . SER A 1 82 ? -16.391 -19 -16.688 1 94.81 82 SER A CA 1
ATOM 663 C C . SER A 1 82 ? -15.898 -18.156 -15.516 1 94.81 82 SER A C 1
ATOM 665 O O . SER A 1 82 ? -15.703 -16.938 -15.664 1 94.81 82 SER A O 1
ATOM 667 N N . ALA A 1 83 ? -15.719 -18.797 -14.383 1 95.5 83 ALA A N 1
ATOM 668 C CA . ALA A 1 83 ? -15.188 -18.109 -13.203 1 95.5 83 ALA A CA 1
ATOM 669 C C . ALA A 1 83 ? -13.797 -17.547 -13.477 1 95.5 83 ALA A C 1
ATOM 671 O O . ALA A 1 83 ? -13.461 -16.453 -13.031 1 95.5 83 ALA A O 1
ATOM 672 N N . SER A 1 84 ? -13.031 -18.312 -14.258 1 96.62 84 SER A N 1
ATOM 673 C CA . SER A 1 84 ? -11.688 -17.859 -14.625 1 96.62 84 SER A CA 1
ATOM 674 C C . SER A 1 84 ? -11.742 -16.578 -15.438 1 96.62 84 SER A C 1
ATOM 676 O O . SER A 1 84 ? -10.922 -15.672 -15.234 1 96.62 84 SER A O 1
ATOM 678 N N . GLN A 1 85 ? -12.703 -16.531 -16.312 1 96.06 85 GLN A N 1
ATOM 679 C CA . GLN A 1 85 ? -12.867 -15.328 -17.125 1 96.06 85 GLN A CA 1
ATOM 680 C C . GLN A 1 85 ? -13.328 -14.148 -16.266 1 96.06 85 GLN A C 1
ATOM 682 O O . GLN A 1 85 ? -12.891 -13.016 -16.484 1 96.06 85 GLN A O 1
ATOM 687 N N . LYS A 1 86 ? -14.172 -14.422 -15.352 1 94.94 86 LYS A N 1
ATOM 688 C CA . LYS A 1 86 ? -14.641 -13.367 -14.453 1 94.94 86 LYS A CA 1
ATOM 689 C C . LYS A 1 86 ? -13.492 -12.805 -13.625 1 94.94 86 LYS A C 1
ATOM 691 O O . LYS A 1 86 ? -13.383 -11.594 -13.453 1 94.94 86 LYS A O 1
ATOM 696 N N . VAL A 1 87 ? -12.609 -13.695 -13.109 1 96.06 87 VAL A N 1
ATOM 697 C CA . VAL A 1 87 ? -11.445 -13.258 -12.336 1 96.06 87 VAL A CA 1
ATOM 698 C C . VAL A 1 87 ? -10.539 -12.398 -13.219 1 96.06 87 VAL A C 1
ATOM 700 O O . VAL A 1 87 ? -10.109 -11.32 -12.805 1 96.06 87 VAL A O 1
ATOM 703 N N . THR A 1 88 ? -10.328 -12.852 -14.43 1 96.75 88 THR A N 1
ATOM 704 C CA . THR A 1 88 ? -9.477 -12.125 -15.367 1 96.75 88 THR A CA 1
ATOM 705 C C . THR A 1 88 ? -10.039 -10.727 -15.625 1 96.75 88 THR A C 1
ATOM 707 O O . THR A 1 88 ? -9.305 -9.742 -15.586 1 96.75 88 THR A O 1
ATOM 710 N N . LEU A 1 89 ? -11.289 -10.641 -15.836 1 93.75 89 LEU A N 1
ATOM 711 C CA . LEU A 1 89 ? -11.93 -9.367 -16.156 1 93.75 89 LEU A CA 1
ATOM 712 C C . LEU A 1 89 ? -11.891 -8.43 -14.945 1 93.75 89 LEU A C 1
ATOM 714 O O . LEU A 1 89 ? -11.688 -7.223 -15.102 1 93.75 89 LEU A O 1
ATOM 718 N N . TYR A 1 90 ? -12.102 -9 -13.812 1 92.56 90 TYR A N 1
ATOM 719 C CA . TYR A 1 90 ? -12.031 -8.211 -12.578 1 92.56 90 TYR A CA 1
ATOM 720 C C . TYR A 1 90 ? -10.648 -7.609 -12.398 1 92.56 90 TYR A C 1
ATOM 722 O O . TYR A 1 90 ? -10.516 -6.414 -12.117 1 92.56 90 TYR A O 1
ATOM 730 N N . LEU A 1 91 ? -9.625 -8.406 -12.578 1 96.12 91 LEU A N 1
ATOM 731 C CA . LEU A 1 91 ? -8.25 -7.949 -12.414 1 96.12 91 LEU A CA 1
ATOM 732 C C . LEU A 1 91 ? -7.895 -6.922 -13.484 1 96.12 91 LEU A C 1
ATOM 734 O O . LEU A 1 91 ? -7.293 -5.891 -13.188 1 96.12 91 LEU A O 1
ATOM 738 N N . ARG A 1 92 ? -8.32 -7.145 -14.695 1 95.12 92 ARG A N 1
ATOM 739 C CA . ARG A 1 92 ? -8.047 -6.238 -15.805 1 95.12 92 ARG A CA 1
ATOM 740 C C . ARG A 1 92 ? -8.75 -4.902 -15.609 1 95.12 92 ARG A C 1
ATOM 742 O O . ARG A 1 92 ? -8.219 -3.854 -15.977 1 95.12 92 ARG A O 1
ATOM 749 N N . TRP A 1 93 ? -9.906 -5.039 -15.133 1 91.88 93 TRP A N 1
ATOM 750 C CA . TRP A 1 93 ? -10.648 -3.811 -14.875 1 91.88 93 TRP A CA 1
ATOM 751 C C . TRP A 1 93 ? -9.844 -2.865 -13.992 1 91.88 93 TRP A C 1
ATOM 753 O O . TRP A 1 93 ? -9.711 -1.679 -14.297 1 91.88 93 TRP A O 1
ATOM 763 N N . PHE A 1 94 ? -9.305 -3.352 -12.938 1 92.44 94 PHE A N 1
ATOM 764 C CA . PHE A 1 94 ? -8.531 -2.531 -12.016 1 92.44 94 PHE A CA 1
ATOM 765 C C . PHE A 1 94 ? -7.207 -2.107 -12.648 1 92.44 94 PHE A C 1
ATOM 767 O O . PHE A 1 94 ? -6.871 -0.92 -12.664 1 92.44 94 PHE A O 1
ATOM 774 N N . LEU A 1 95 ? -6.547 -3.031 -13.211 1 97.06 95 LEU A N 1
ATOM 775 C CA . LEU A 1 95 ? -5.203 -2.789 -13.719 1 97.06 95 LEU A CA 1
ATOM 776 C C . LEU A 1 95 ? -5.227 -1.811 -14.883 1 97.06 95 LEU A C 1
ATOM 778 O O . LEU A 1 95 ? -4.359 -0.938 -14.992 1 97.06 95 LEU A O 1
ATOM 782 N N . ASP A 1 96 ? -6.234 -1.907 -15.75 1 94.88 96 ASP A N 1
ATOM 783 C CA . ASP A 1 96 ? -6.359 -0.996 -16.891 1 94.88 96 ASP A CA 1
ATOM 784 C C . ASP A 1 96 ? -6.738 0.409 -16.422 1 94.88 96 ASP A C 1
ATOM 786 O O . ASP A 1 96 ? -6.406 1.396 -17.078 1 94.88 96 ASP A O 1
ATOM 790 N N . SER A 1 97 ? -7.406 0.461 -15.328 1 93.5 97 SER A N 1
ATOM 791 C CA . SER A 1 97 ? -7.855 1.752 -14.812 1 93.5 97 SER A CA 1
ATOM 792 C C . SER A 1 97 ? -6.684 2.578 -14.297 1 93.5 97 SER A C 1
ATOM 794 O O . SER A 1 97 ? -6.809 3.789 -14.102 1 93.5 97 SER A O 1
ATOM 796 N N . LEU A 1 98 ? -5.555 1.986 -14.047 1 95.94 98 LEU A N 1
ATOM 797 C CA . LEU A 1 98 ? -4.379 2.672 -13.523 1 95.94 98 LEU A CA 1
ATOM 798 C C . LEU A 1 98 ? -3.812 3.646 -14.547 1 95.94 98 LEU A C 1
ATOM 800 O O . LEU A 1 98 ? -2.996 4.508 -14.211 1 95.94 98 LEU A O 1
ATOM 804 N N . GLU A 1 99 ? -4.27 3.574 -15.789 1 95.25 99 GLU A N 1
ATOM 805 C CA . GLU A 1 99 ? -3.85 4.512 -16.828 1 95.25 99 GLU A CA 1
ATOM 806 C C . GLU A 1 99 ? -4.613 5.828 -16.719 1 95.25 99 GLU A C 1
ATOM 808 O O . GLU A 1 99 ? -4.227 6.828 -17.344 1 95.25 99 GLU A O 1
ATOM 813 N N . THR A 1 100 ? -5.648 5.816 -15.961 1 93.56 100 THR A N 1
ATOM 814 C CA . THR A 1 100 ? -6.504 6.992 -15.82 1 93.56 100 THR A CA 1
ATOM 815 C C . THR A 1 100 ? -6.086 7.824 -14.609 1 93.56 100 THR A C 1
ATOM 817 O O . THR A 1 100 ? -6.07 7.324 -13.484 1 93.56 100 THR A O 1
ATOM 820 N N . GLU A 1 101 ? -5.891 9.039 -14.82 1 91.31 101 GLU A N 1
ATOM 821 C CA . GLU A 1 101 ? -5.375 9.906 -13.766 1 91.31 101 GLU A CA 1
ATOM 822 C C . GLU A 1 101 ? -6.371 10.031 -12.617 1 91.31 101 GLU A C 1
ATOM 824 O O . GLU A 1 101 ? -5.977 10.117 -11.453 1 91.31 101 GLU A O 1
ATOM 829 N N . SER A 1 102 ? -7.621 10.062 -12.914 1 88.81 102 SER A N 1
ATOM 830 C CA . SER A 1 102 ? -8.617 10.188 -11.852 1 88.81 102 SER A CA 1
ATOM 831 C C . SER A 1 102 ? -8.562 8.992 -10.906 1 88.81 102 SER A C 1
ATOM 833 O O . SER A 1 102 ? -8.789 9.133 -9.703 1 88.81 102 SER A O 1
ATOM 835 N N . VAL A 1 103 ? -8.273 7.828 -11.422 1 90.38 103 VAL A N 1
ATOM 836 C CA . VAL A 1 103 ? -8.141 6.625 -10.609 1 90.38 103 VAL A CA 1
ATOM 837 C C . VAL A 1 103 ? -6.887 6.723 -9.742 1 90.38 103 VAL A C 1
ATOM 839 O O . VAL A 1 103 ? -6.93 6.438 -8.547 1 90.38 103 VAL A O 1
ATOM 842 N N . CYS A 1 104 ? -5.832 7.168 -10.352 1 92.5 104 CYS A N 1
ATOM 843 C CA . CYS A 1 104 ? -4.578 7.332 -9.617 1 92.5 104 CYS A CA 1
ATOM 844 C C . CYS A 1 104 ? -4.738 8.336 -8.477 1 92.5 104 CYS A C 1
ATOM 846 O O . CYS A 1 104 ? -4.223 8.125 -7.383 1 92.5 104 CYS A O 1
ATOM 848 N N . MET A 1 105 ? -5.484 9.359 -8.773 1 90.5 105 MET A N 1
ATOM 849 C CA . MET A 1 105 ? -5.766 10.352 -7.738 1 90.5 105 MET A CA 1
ATOM 850 C C . MET A 1 105 ? -6.547 9.727 -6.586 1 90.5 105 MET A C 1
ATOM 852 O O . MET A 1 105 ? -6.301 10.047 -5.422 1 90.5 105 MET A O 1
ATOM 856 N N . GLY A 1 106 ? -7.465 8.898 -6.934 1 90.38 106 GLY A N 1
ATOM 857 C CA . GLY A 1 106 ? -8.227 8.195 -5.914 1 90.38 106 GLY A CA 1
ATOM 858 C C . GLY A 1 106 ? -7.371 7.289 -5.047 1 90.38 106 GLY A C 1
ATOM 859 O O . GLY A 1 106 ? -7.559 7.227 -3.832 1 90.38 106 GLY A O 1
ATOM 860 N N . ILE A 1 107 ? -6.422 6.664 -5.641 1 92.38 107 ILE A N 1
ATOM 861 C CA . ILE A 1 107 ? -5.523 5.773 -4.914 1 92.38 107 ILE A CA 1
ATOM 862 C C . ILE A 1 107 ? -4.617 6.594 -3.996 1 92.38 107 ILE A C 1
ATOM 864 O O . ILE A 1 107 ? -4.387 6.215 -2.846 1 92.38 107 ILE A O 1
ATOM 868 N N . ARG A 1 108 ? -4.125 7.723 -4.465 1 92.81 108 ARG A N 1
ATOM 869 C CA . ARG A 1 108 ? -3.311 8.609 -3.643 1 92.81 108 ARG A CA 1
ATOM 870 C C . ARG A 1 108 ? -4.105 9.141 -2.453 1 92.81 108 ARG A C 1
ATOM 872 O O . ARG A 1 108 ? -3.592 9.195 -1.334 1 92.81 108 ARG A O 1
ATOM 879 N N . PHE A 1 109 ? -5.332 9.492 -2.697 1 91.75 109 PHE A N 1
ATOM 880 C CA . PHE A 1 109 ? -6.207 9.945 -1.624 1 91.75 109 PHE A CA 1
ATOM 881 C C . PHE A 1 109 ? -6.398 8.852 -0.583 1 91.75 109 PHE A C 1
ATOM 883 O O . PHE A 1 109 ? -6.297 9.102 0.619 1 91.75 109 PHE A O 1
ATOM 890 N N . THR A 1 110 ? -6.703 7.645 -1.075 1 90.56 110 THR A N 1
ATOM 891 C CA . THR A 1 110 ? -6.957 6.52 -0.182 1 90.56 110 THR A CA 1
ATOM 892 C C . THR A 1 110 ? -5.719 6.199 0.648 1 90.56 110 THR A C 1
ATOM 894 O O . THR A 1 110 ? -5.828 5.84 1.823 1 90.56 110 THR A O 1
ATOM 897 N N . THR A 1 111 ? -4.598 6.281 0.056 1 91.94 111 THR A N 1
ATOM 898 C CA . THR A 1 111 ? -3.348 6.062 0.775 1 91.94 111 THR A CA 1
ATOM 899 C C . THR A 1 111 ? -3.184 7.082 1.9 1 91.94 111 THR A C 1
ATOM 901 O O . THR A 1 111 ? -2.834 6.719 3.025 1 91.94 111 THR A O 1
ATOM 904 N N . GLU A 1 112 ? -3.438 8.297 1.569 1 91.62 112 GLU A N 1
ATOM 905 C CA . GLU A 1 112 ? -3.369 9.344 2.588 1 91.62 112 GLU A CA 1
ATOM 906 C C . GLU A 1 112 ? -4.391 9.102 3.695 1 91.62 112 GLU A C 1
ATOM 908 O O . GLU A 1 112 ? -4.082 9.25 4.879 1 91.62 112 GLU A O 1
ATOM 913 N N . PHE A 1 113 ? -5.523 8.711 3.285 1 91.31 113 PHE A N 1
ATOM 914 C CA . PHE A 1 113 ? -6.59 8.422 4.238 1 91.31 113 PHE A CA 1
ATOM 915 C C . PHE A 1 113 ? -6.141 7.379 5.25 1 91.31 113 PHE A C 1
ATOM 917 O O . PHE A 1 113 ? -6.234 7.594 6.461 1 91.31 113 PHE A O 1
ATOM 924 N N . TRP A 1 114 ? -5.574 6.328 4.793 1 91.44 114 TRP A N 1
ATOM 925 C CA . TRP A 1 114 ? -5.184 5.238 5.68 1 91.44 114 TRP A CA 1
ATOM 926 C C . TRP A 1 114 ? -3.957 5.617 6.504 1 91.44 114 TRP A C 1
ATOM 928 O O . TRP A 1 114 ? -3.805 5.176 7.645 1 91.44 114 TRP A O 1
ATOM 938 N N . SER A 1 115 ? -3.092 6.41 5.887 1 89.88 115 SER A N 1
ATOM 939 C CA . SER A 1 115 ? -1.944 6.902 6.641 1 89.88 115 SER A CA 1
ATOM 940 C C . SER A 1 115 ? -2.387 7.684 7.871 1 89.88 115 SER A C 1
ATOM 942 O O . SER A 1 115 ? -1.801 7.543 8.945 1 89.88 115 SER A O 1
ATOM 944 N N . ILE A 1 116 ? -3.373 8.422 7.746 1 87.81 116 ILE A N 1
ATOM 945 C CA . ILE A 1 116 ? -3.895 9.242 8.836 1 87.81 116 ILE A CA 1
ATOM 946 C C . ILE A 1 116 ? -4.684 8.367 9.805 1 87.81 116 ILE A C 1
ATOM 948 O O . ILE A 1 116 ? -4.484 8.438 11.023 1 87.81 116 ILE A O 1
ATOM 952 N N . MET A 1 117 ? -5.5 7.484 9.25 1 88.31 117 MET A N 1
ATOM 953 C CA . MET A 1 117 ? -6.406 6.68 10.07 1 88.31 117 MET A CA 1
ATOM 954 C C . MET A 1 117 ? -5.641 5.613 10.844 1 88.31 117 MET A C 1
ATOM 956 O O . MET A 1 117 ? -6.129 5.098 11.852 1 88.31 117 MET A O 1
ATOM 960 N N . SER A 1 118 ? -4.461 5.281 10.344 1 87.25 118 SER A N 1
ATOM 961 C CA . SER A 1 118 ? -3.682 4.219 10.969 1 87.25 118 SER A CA 1
ATOM 962 C C . SER A 1 118 ? -3.342 4.555 12.414 1 87.25 118 SER A C 1
ATOM 964 O O . SER A 1 118 ? -2.979 3.672 13.195 1 87.25 118 SER A O 1
ATOM 966 N N . ARG A 1 119 ? -3.494 5.738 12.789 1 81.62 119 ARG A N 1
ATOM 967 C CA . ARG A 1 119 ? -3.17 6.188 14.141 1 81.62 119 ARG A CA 1
ATOM 968 C C . ARG A 1 119 ? -4.434 6.488 14.938 1 81.62 119 ARG A C 1
ATOM 970 O O . ARG A 1 119 ? -4.363 6.984 16.062 1 81.62 119 ARG A O 1
ATOM 977 N N . SER A 1 120 ? -5.516 6.219 14.297 1 80.75 120 SER A N 1
ATOM 978 C CA . SER A 1 120 ? -6.793 6.52 14.938 1 80.75 120 SER A CA 1
ATOM 979 C C . SER A 1 120 ? -7.406 5.273 15.562 1 80.75 120 SER A C 1
ATOM 981 O O . SER A 1 120 ? -7.152 4.156 15.109 1 80.75 120 SER A O 1
ATOM 983 N N . THR A 1 121 ? -8.219 5.48 16.516 1 76.44 121 THR A N 1
ATOM 984 C CA . THR A 1 121 ? -8.883 4.387 17.219 1 76.44 121 THR A CA 1
ATOM 985 C C . THR A 1 121 ? -10 3.797 16.359 1 76.44 121 THR A C 1
ATOM 987 O O . THR A 1 121 ? -10.438 2.67 16.609 1 76.44 121 THR A O 1
ATOM 990 N N . CYS A 1 122 ? -10.531 4.555 15.414 1 73.94 122 CYS A N 1
ATOM 991 C CA . CYS A 1 122 ? -11.656 4.094 14.609 1 73.94 122 CYS A CA 1
ATOM 992 C C . CYS A 1 122 ? -11.172 3.355 13.367 1 73.94 122 CYS A C 1
ATOM 994 O O . CYS A 1 122 ? -11.977 2.863 12.57 1 73.94 122 CYS A O 1
ATOM 996 N N . LYS A 1 123 ? -9.938 3.131 13.203 1 83.19 123 LYS A N 1
ATOM 997 C CA . LYS A 1 123 ? -9.312 2.547 12.023 1 83.19 123 LYS A CA 1
ATOM 998 C C . LYS A 1 123 ? -9.859 1.151 11.742 1 83.19 123 LYS A C 1
ATOM 1000 O O . LYS A 1 123 ? -10.281 0.856 10.617 1 83.19 123 LYS A O 1
ATOM 1005 N N . ASN A 1 124 ? -10 0.418 12.797 1 84.12 124 ASN A N 1
ATOM 1006 C CA . ASN A 1 124 ? -10.336 -0.991 12.625 1 84.12 124 ASN A CA 1
ATOM 1007 C C . ASN A 1 124 ? -11.75 -1.169 12.078 1 84.12 124 ASN A C 1
ATOM 1009 O O . ASN A 1 124 ? -11.984 -2 11.203 1 84.12 124 ASN A O 1
ATOM 1013 N N . GLU A 1 125 ? -12.594 -0.409 12.523 1 85.38 125 GLU A N 1
ATOM 1014 C CA . GLU A 1 125 ? -13.977 -0.517 12.078 1 85.38 125 GLU A CA 1
ATOM 1015 C C . GLU A 1 125 ? -14.125 -0.133 10.609 1 85.38 125 GLU A C 1
ATOM 1017 O O . GLU A 1 125 ? -14.766 -0.844 9.836 1 85.38 125 GLU A O 1
ATOM 1022 N N . ILE A 1 126 ? -13.523 0.893 10.242 1 85.06 126 ILE A N 1
ATOM 1023 C CA . ILE A 1 126 ? -13.609 1.379 8.875 1 85.06 126 ILE A CA 1
ATOM 1024 C C . ILE A 1 126 ? -12.938 0.382 7.93 1 85.06 126 ILE A C 1
ATOM 1026 O O . ILE A 1 126 ? -13.477 0.065 6.867 1 85.06 126 ILE A O 1
ATOM 1030 N N . ALA A 1 127 ? -11.836 -0.126 8.375 1 89.31 127 ALA A N 1
ATOM 1031 C CA . ALA A 1 127 ? -11.086 -1.081 7.566 1 89.31 127 ALA A CA 1
ATOM 1032 C C . ALA A 1 127 ? -11.875 -2.369 7.355 1 89.31 127 ALA A C 1
ATOM 1034 O O . ALA A 1 127 ? -11.922 -2.902 6.246 1 89.31 127 ALA A O 1
ATOM 1035 N N . GLN A 1 128 ? -12.477 -2.801 8.359 1 88.69 128 GLN A N 1
ATOM 1036 C CA . GLN A 1 128 ? -13.242 -4.047 8.289 1 88.69 128 GLN A CA 1
ATOM 1037 C C . GLN A 1 128 ? -14.445 -3.906 7.371 1 88.69 128 GLN A C 1
ATOM 1039 O O . GLN A 1 128 ? -14.758 -4.816 6.602 1 88.69 128 GLN A O 1
ATOM 1044 N N . VAL A 1 129 ? -15.07 -2.826 7.492 1 83.06 129 VAL A N 1
ATOM 1045 C CA . VAL A 1 129 ? -16.25 -2.59 6.664 1 83.06 129 VAL A CA 1
ATOM 1046 C C . VAL A 1 129 ? -15.852 -2.547 5.191 1 83.06 129 VAL A C 1
ATOM 1048 O O . VAL A 1 129 ? -16.5 -3.162 4.348 1 83.06 129 VAL A O 1
ATOM 1051 N N . ARG A 1 130 ? -14.805 -1.864 4.867 1 82.75 130 ARG A N 1
ATOM 1052 C CA . ARG A 1 130 ? -14.297 -1.788 3.502 1 82.75 130 ARG A CA 1
ATOM 1053 C C . ARG A 1 130 ? -13.859 -3.162 3.002 1 82.75 130 ARG A C 1
ATOM 1055 O O . ARG A 1 130 ? -14.211 -3.561 1.889 1 82.75 130 ARG A O 1
ATOM 1062 N N . TYR A 1 131 ? -13.18 -3.848 3.824 1 89.06 131 TYR A N 1
ATOM 1063 C CA . TYR A 1 131 ? -12.625 -5.145 3.436 1 89.06 131 TYR A CA 1
ATOM 1064 C C . TYR A 1 131 ? -13.742 -6.156 3.197 1 89.06 131 TYR A C 1
ATOM 1066 O O . TYR A 1 131 ? -13.688 -6.93 2.236 1 89.06 131 TYR A O 1
ATOM 1074 N N . LYS A 1 132 ? -14.703 -6.148 4.016 1 86.56 132 LYS A N 1
ATOM 1075 C CA . LYS A 1 132 ? -15.789 -7.125 3.957 1 86.56 132 LYS A CA 1
ATOM 1076 C C . LYS A 1 132 ? -16.578 -6.988 2.662 1 86.56 132 LYS A C 1
ATOM 1078 O O . LYS A 1 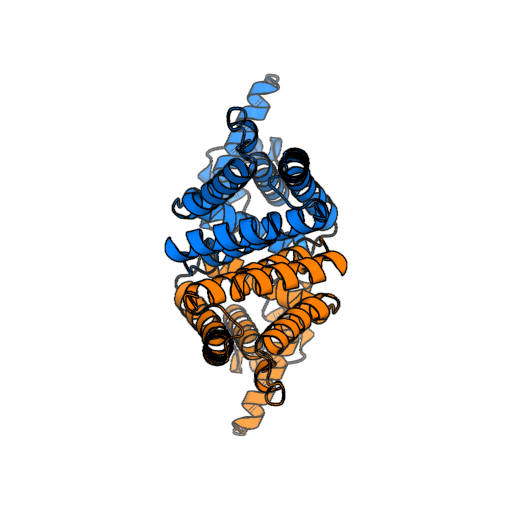132 ? -17.047 -7.984 2.107 1 86.56 132 LYS A O 1
ATOM 1083 N N . LYS A 1 133 ? -16.734 -5.867 2.227 1 81.25 133 LYS A N 1
ATOM 1084 C CA . LYS A 1 133 ? -17.453 -5.66 0.978 1 81.25 133 LYS A CA 1
ATOM 1085 C C . LYS A 1 133 ? -16.719 -6.297 -0.199 1 81.25 133 LYS A C 1
ATOM 1087 O O . LYS A 1 133 ? -17.344 -6.973 -1.027 1 81.25 133 LYS A O 1
ATOM 1092 N N . PHE A 1 134 ? -15.43 -6.156 -0.269 1 82.75 134 PHE A N 1
ATOM 1093 C CA . PHE A 1 134 ? -14.609 -6.77 -1.308 1 82.75 134 PHE A CA 1
ATOM 1094 C C . PHE A 1 134 ? -14.57 -8.281 -1.146 1 82.75 134 PHE A C 1
ATOM 1096 O O . PHE A 1 134 ? -14.648 -9.023 -2.133 1 82.75 134 PHE A O 1
ATOM 1103 N N . GLU A 1 135 ? -14.5 -8.625 0.038 1 89.12 135 GLU A N 1
ATOM 1104 C CA . GLU A 1 135 ? -14.406 -10.047 0.363 1 89.12 135 GLU A CA 1
ATOM 1105 C C . GLU A 1 135 ? -15.641 -10.805 -0.102 1 89.12 135 GLU A C 1
ATOM 1107 O O . GLU A 1 135 ? -15.531 -11.883 -0.69 1 89.12 135 GLU A O 1
ATOM 1112 N N . GLU A 1 136 ? -16.766 -10.289 0.13 1 85.56 136 GLU A N 1
ATOM 1113 C CA . GLU A 1 136 ? -18.031 -10.953 -0.21 1 85.56 136 GLU A CA 1
ATOM 1114 C C . GLU A 1 136 ? -18.156 -11.156 -1.718 1 85.56 136 GLU A C 1
ATOM 1116 O O . GLU A 1 136 ? -18.516 -12.234 -2.18 1 85.56 136 GLU A O 1
ATOM 1121 N N . ASP A 1 137 ? -17.797 -10.148 -2.445 1 82.31 137 ASP A N 1
ATOM 1122 C CA . ASP A 1 137 ? -17.891 -10.234 -3.9 1 82.31 137 ASP A CA 1
ATOM 1123 C C . ASP A 1 137 ? -16.922 -11.258 -4.461 1 82.31 137 ASP A C 1
ATOM 1125 O O . ASP A 1 137 ? -17.297 -12.094 -5.285 1 82.31 137 ASP A O 1
ATOM 1129 N N . LEU A 1 138 ? -15.773 -11.281 -4.02 1 91.94 138 LEU A N 1
ATOM 1130 C CA . LEU A 1 138 ? -14.734 -12.164 -4.543 1 91.94 138 LEU A CA 1
ATOM 1131 C C . LEU A 1 138 ? -14.953 -13.594 -4.07 1 91.94 138 LEU A C 1
ATOM 1133 O O . LEU A 1 138 ? -14.68 -14.547 -4.809 1 91.94 138 LEU A O 1
ATOM 1137 N N . GLN A 1 139 ? -15.414 -13.656 -2.844 1 93.69 139 GLN A N 1
ATOM 1138 C CA . GLN A 1 139 ? -15.641 -14.992 -2.303 1 93.69 139 GLN A CA 1
ATOM 1139 C C . GLN A 1 139 ? -16.688 -15.742 -3.119 1 93.69 139 GLN A C 1
ATOM 1141 O O . GLN A 1 139 ? -16.516 -16.922 -3.408 1 93.69 139 GLN A O 1
ATOM 1146 N N . GLN A 1 140 ? -17.75 -15.109 -3.438 1 90.44 140 GLN A N 1
ATOM 1147 C CA . GLN A 1 140 ? -18.797 -15.727 -4.242 1 90.44 140 GLN A CA 1
ATOM 1148 C C . GLN A 1 140 ? -18.266 -16.172 -5.598 1 90.44 140 GLN A C 1
ATOM 1150 O O . GLN A 1 140 ? -18.594 -17.266 -6.078 1 90.44 140 GLN A O 1
ATOM 1155 N N . LEU A 1 141 ? -17.469 -15.375 -6.164 1 92.88 141 LEU A N 1
ATOM 1156 C CA . LEU A 1 141 ? -16.859 -15.688 -7.453 1 92.88 141 LEU A CA 1
ATOM 1157 C C . LEU A 1 141 ? -15.977 -16.922 -7.348 1 92.88 141 LEU A C 1
ATOM 1159 O O . LEU A 1 141 ? -16.031 -17.812 -8.195 1 92.88 141 LEU A O 1
ATOM 1163 N N . LEU A 1 142 ? -15.172 -17.047 -6.297 1 96.88 142 LEU A N 1
ATOM 1164 C CA . LEU A 1 142 ? -14.25 -18.156 -6.113 1 96.88 142 LEU A CA 1
ATOM 1165 C C . LEU A 1 142 ? -15.016 -19.453 -5.832 1 96.88 142 LEU A C 1
ATOM 1167 O O . LEU A 1 142 ? -14.648 -20.516 -6.332 1 96.88 142 LEU A O 1
ATOM 1171 N N . LEU A 1 143 ? -16.078 -19.328 -5.102 1 95.5 143 LEU A N 1
ATOM 1172 C CA . LEU A 1 143 ? -16.891 -20.5 -4.793 1 95.5 143 LEU A CA 1
ATOM 1173 C C . LEU A 1 143 ? -17.547 -21.047 -6.055 1 95.5 143 LEU A C 1
ATOM 1175 O O . LEU A 1 143 ? -17.625 -22.266 -6.238 1 95.5 143 LEU A O 1
ATOM 1179 N N . GLU A 1 144 ? -18 -20.188 -6.859 1 93.62 144 GLU A N 1
ATOM 1180 C CA . GLU A 1 144 ? -18.531 -20.594 -8.148 1 93.62 144 GLU A CA 1
ATOM 1181 C C . GLU A 1 144 ? -17.484 -21.359 -8.961 1 93.62 144 GLU A C 1
ATOM 1183 O O . GLU A 1 144 ? -17.812 -22.375 -9.586 1 93.62 144 GLU A O 1
ATOM 1188 N N . GLY A 1 145 ? -16.281 -20.859 -8.992 1 96.94 145 GLY A N 1
ATOM 1189 C CA . GLY A 1 145 ? -15.195 -21.516 -9.719 1 96.94 145 GLY A CA 1
ATOM 1190 C C . GLY A 1 145 ? -14.867 -22.891 -9.18 1 96.94 145 GLY A C 1
ATOM 1191 O O . GLY A 1 145 ? -14.539 -23.797 -9.945 1 96.94 145 GLY A O 1
ATOM 1192 N N . ILE A 1 146 ? -14.977 -23.047 -7.879 1 97.5 146 ILE A N 1
ATOM 1193 C CA . ILE A 1 146 ? -14.758 -24.344 -7.254 1 97.5 146 ILE A CA 1
ATOM 1194 C C . ILE A 1 146 ? -15.875 -25.297 -7.652 1 97.5 146 ILE A C 1
ATOM 1196 O O . ILE A 1 146 ? -15.609 -26.438 -8.062 1 97.5 146 ILE A O 1
ATOM 1200 N N . GLN A 1 147 ? -17.078 -24.828 -7.586 1 96.06 147 GLN A N 1
ATOM 1201 C CA . GLN A 1 147 ? -18.25 -25.641 -7.879 1 96.06 147 GLN A CA 1
ATOM 1202 C C . GLN A 1 147 ? -18.25 -26.109 -9.336 1 96.06 147 GLN A C 1
ATOM 1204 O O . GLN A 1 147 ? -18.641 -27.25 -9.625 1 96.06 147 GLN A O 1
ATOM 1209 N N . ASN A 1 148 ? -17.797 -25.312 -10.234 1 95.19 148 ASN A N 1
ATOM 1210 C CA . ASN A 1 148 ? -17.812 -25.641 -11.656 1 95.19 148 ASN A CA 1
ATOM 1211 C C . ASN A 1 148 ? -16.547 -26.391 -12.062 1 95.19 148 ASN A C 1
ATOM 1213 O O . ASN A 1 148 ? -16.375 -26.734 -13.234 1 95.19 148 ASN A O 1
ATOM 1217 N N . GLY A 1 149 ? -15.609 -26.516 -11.188 1 96.88 149 GLY A N 1
ATOM 1218 C CA . GLY A 1 149 ? -14.43 -27.328 -11.43 1 96.88 149 GLY A CA 1
ATOM 1219 C C . GLY A 1 149 ? -13.289 -26.547 -12.062 1 96.88 149 GLY A C 1
ATOM 1220 O O . GLY A 1 149 ? -12.297 -27.141 -12.484 1 96.88 149 GLY A O 1
ATOM 1221 N N . GLU A 1 150 ? -13.43 -25.219 -12.07 1 97.56 150 GLU A N 1
ATOM 1222 C CA . GLU A 1 150 ? -12.391 -24.391 -12.672 1 97.56 150 GLU A CA 1
ATOM 1223 C C . GLU A 1 150 ? -11.25 -24.141 -11.695 1 97.56 150 GLU A C 1
ATOM 1225 O O . GLU A 1 150 ? -10.094 -23.969 -12.102 1 97.56 150 GLU A O 1
ATOM 1230 N N . PHE A 1 151 ? -11.633 -24.078 -10.43 1 98.19 151 PHE A N 1
ATOM 1231 C CA . PHE A 1 151 ? -10.633 -23.844 -9.391 1 98.19 151 PHE A CA 1
ATOM 1232 C C . PHE A 1 151 ? -10.492 -25.078 -8.5 1 98.19 151 PHE A C 1
ATOM 1234 O O . PHE A 1 151 ? -11.406 -25.906 -8.422 1 98.19 151 PHE A O 1
ATOM 1241 N N . ARG A 1 152 ? -9.383 -25.25 -7.91 1 97.25 152 ARG A N 1
ATOM 1242 C CA . ARG A 1 152 ? -9.094 -26.438 -7.117 1 97.25 152 ARG A CA 1
ATOM 1243 C C . ARG A 1 152 ? -10.07 -26.578 -5.953 1 97.25 152 ARG A C 1
ATOM 1245 O O . ARG A 1 152 ? -10.445 -25.578 -5.332 1 97.25 152 ARG A O 1
ATOM 1252 N N . GLN A 1 153 ? -10.398 -27.719 -5.578 1 96.94 153 GLN A N 1
ATOM 1253 C CA . GLN A 1 153 ? -11.414 -28.016 -4.582 1 96.94 153 GLN A CA 1
ATOM 1254 C C . GLN A 1 153 ? -10.938 -27.672 -3.178 1 96.94 153 GLN A C 1
ATOM 1256 O O . GLN A 1 153 ? -11.734 -27.312 -2.311 1 96.94 153 GLN A O 1
ATOM 1261 N N . ASN A 1 154 ? -9.633 -27.719 -2.98 1 96.69 154 ASN A N 1
ATOM 1262 C CA . ASN A 1 154 ? -9.094 -27.484 -1.646 1 96.69 154 ASN A CA 1
ATOM 1263 C C . ASN A 1 154 ? -8.641 -26.031 -1.464 1 96.69 154 ASN A C 1
ATOM 1265 O O . ASN A 1 154 ? -7.844 -25.734 -0.576 1 96.69 154 ASN A O 1
ATOM 1269 N N . LEU A 1 155 ? -9.188 -25.188 -2.316 1 97.19 155 LEU A N 1
ATOM 1270 C CA . LEU A 1 155 ? -8.828 -23.766 -2.262 1 97.19 155 LEU A CA 1
ATOM 1271 C C . LEU A 1 155 ? -9.344 -23.125 -0.978 1 97.19 155 LEU A C 1
ATOM 1273 O O . LEU A 1 155 ? -10.531 -23.219 -0.666 1 97.19 155 LEU A O 1
ATOM 1277 N N . ASN A 1 156 ? -8.453 -22.547 -0.25 1 97.12 156 ASN A N 1
ATOM 1278 C CA . ASN A 1 156 ? -8.867 -21.688 0.854 1 97.12 156 ASN A CA 1
ATOM 1279 C C . ASN A 1 156 ? -9.352 -20.328 0.354 1 97.12 156 ASN A C 1
ATOM 1281 O O . ASN A 1 156 ? -8.547 -19.422 0.108 1 97.12 156 ASN A O 1
ATOM 1285 N N . THR A 1 157 ? -10.656 -20.172 0.283 1 96.88 157 THR A N 1
ATOM 1286 C CA . THR A 1 157 ? -11.227 -19 -0.376 1 96.88 157 THR A CA 1
ATOM 1287 C C . THR A 1 157 ? -10.922 -17.734 0.418 1 96.88 157 THR A C 1
ATOM 1289 O O . THR A 1 157 ? -10.742 -16.672 -0.161 1 96.88 157 THR A O 1
ATOM 1292 N N . LYS A 1 158 ? -10.891 -17.812 1.73 1 96.75 158 LYS A N 1
ATOM 1293 C CA . LYS A 1 158 ? -10.57 -16.641 2.551 1 96.75 158 LYS A CA 1
ATOM 1294 C C . LYS A 1 158 ? -9.148 -16.156 2.271 1 96.75 158 LYS A C 1
ATOM 1296 O O . LYS A 1 158 ? -8.93 -14.953 2.082 1 96.75 158 LYS A O 1
ATOM 1301 N N . SER A 1 159 ? -8.227 -17.094 2.154 1 98.06 159 SER A N 1
ATOM 1302 C CA . SER A 1 159 ? -6.844 -16.75 1.839 1 98.06 159 SER A CA 1
ATOM 1303 C C . SER A 1 159 ? -6.723 -16.188 0.426 1 98.06 159 SER A C 1
ATOM 1305 O O . SER A 1 159 ? -6.008 -15.211 0.198 1 98.06 159 SER A O 1
ATOM 1307 N N . ALA A 1 160 ? -7.449 -16.844 -0.441 1 98.12 160 ALA A N 1
ATOM 1308 C CA . ALA A 1 160 ? -7.387 -16.422 -1.836 1 98.12 160 ALA A CA 1
ATOM 1309 C C . ALA A 1 160 ? -7.898 -14.992 -1.994 1 98.12 160 ALA A C 1
ATOM 1311 O O . ALA A 1 160 ? -7.293 -14.18 -2.699 1 98.12 160 ALA A O 1
ATOM 1312 N N . VAL A 1 161 ? -8.961 -14.656 -1.319 1 97.06 161 VAL A N 1
ATOM 1313 C CA . VAL A 1 161 ? -9.547 -13.32 -1.366 1 97.06 161 VAL A CA 1
ATOM 1314 C C . VAL A 1 161 ? -8.562 -12.305 -0.79 1 97.06 161 VAL A C 1
ATOM 1316 O O . VAL A 1 161 ? -8.32 -11.258 -1.394 1 97.06 161 VAL A O 1
ATOM 1319 N N . TYR A 1 162 ? -7.973 -12.586 0.31 1 97.81 162 TYR A N 1
ATOM 1320 C CA . TYR A 1 162 ? -6.988 -11.719 0.946 1 97.81 162 TYR A CA 1
ATOM 1321 C C . TYR A 1 162 ? -5.82 -11.438 0.007 1 97.81 162 TYR A C 1
ATOM 1323 O O . TYR A 1 162 ? -5.387 -10.297 -0.128 1 97.81 162 TYR A O 1
ATOM 1331 N N . LEU A 1 163 ? -5.391 -12.492 -0.644 1 98.31 163 LEU A N 1
ATOM 1332 C CA . LEU A 1 163 ? -4.207 -12.367 -1.488 1 98.31 163 LEU A CA 1
ATOM 1333 C C . LEU A 1 163 ? -4.523 -11.578 -2.754 1 98.31 163 LEU A C 1
ATOM 1335 O O . LEU A 1 163 ? -3.686 -10.812 -3.238 1 98.31 163 LEU A O 1
ATOM 1339 N N . ILE A 1 164 ? -5.699 -11.75 -3.293 1 97.81 164 ILE A N 1
ATOM 1340 C CA . ILE A 1 164 ? -6.094 -11 -4.48 1 97.81 164 ILE A CA 1
ATOM 1341 C C . ILE A 1 164 ? -6.234 -9.523 -4.133 1 97.81 164 ILE A C 1
ATOM 1343 O O . ILE A 1 164 ? -5.684 -8.664 -4.824 1 97.81 164 ILE A O 1
ATOM 1347 N N . ILE A 1 165 ? -6.875 -9.227 -3.025 1 95.19 165 ILE A N 1
ATOM 1348 C CA . ILE A 1 165 ? -7.109 -7.848 -2.617 1 95.19 165 ILE A CA 1
ATOM 1349 C C . ILE A 1 165 ? -5.777 -7.168 -2.32 1 95.19 165 ILE A C 1
ATOM 1351 O O . ILE A 1 165 ? -5.496 -6.086 -2.842 1 95.19 165 ILE A O 1
ATOM 1355 N N . THR A 1 166 ? -4.938 -7.801 -1.556 1 97.5 166 THR A N 1
ATOM 1356 C CA . THR A 1 166 ? -3.703 -7.164 -1.104 1 97.5 166 THR A CA 1
ATOM 1357 C C . THR A 1 166 ? -2.721 -7.008 -2.26 1 97.5 166 THR A C 1
ATOM 1359 O O . THR A 1 166 ? -2.021 -5.996 -2.355 1 97.5 166 THR A O 1
ATOM 1362 N N . SER A 1 167 ? -2.641 -8.016 -3.121 1 98.19 167 SER A N 1
ATOM 1363 C CA . SER A 1 167 ? -1.713 -7.895 -4.242 1 98.19 167 SER A CA 1
ATOM 1364 C C . SER A 1 167 ? -2.162 -6.812 -5.219 1 98.19 167 SER A C 1
ATOM 1366 O O . SER A 1 167 ? -1.336 -6.066 -5.75 1 98.19 167 SER A O 1
ATOM 1368 N N . LEU A 1 168 ? -3.443 -6.707 -5.43 1 96.12 168 LEU A N 1
ATOM 1369 C CA . LEU A 1 168 ? -3.977 -5.664 -6.301 1 96.12 168 LEU A CA 1
ATOM 1370 C C . LEU A 1 168 ? -3.719 -4.281 -5.715 1 96.12 168 LEU A C 1
ATOM 1372 O O . LEU A 1 168 ? -3.295 -3.369 -6.43 1 96.12 168 LEU A O 1
ATOM 1376 N N . ASP A 1 169 ? -3.963 -4.164 -4.473 1 95.19 169 ASP A N 1
ATOM 1377 C CA . ASP A 1 169 ? -3.695 -2.902 -3.789 1 95.19 169 ASP A CA 1
ATOM 1378 C C . ASP A 1 169 ? -2.211 -2.551 -3.85 1 95.19 169 ASP A C 1
ATOM 1380 O O . ASP A 1 169 ? -1.851 -1.379 -3.984 1 95.19 169 ASP A O 1
ATOM 1384 N N . GLY A 1 170 ? -1.402 -3.58 -3.686 1 97.5 170 GLY A N 1
ATOM 1385 C CA . GLY A 1 170 ? 0.03 -3.35 -3.787 1 97.5 170 GLY A CA 1
ATOM 1386 C C . GLY A 1 170 ? 0.454 -2.811 -5.137 1 97.5 170 GLY A C 1
ATOM 1387 O O . GLY A 1 170 ? 1.286 -1.903 -5.219 1 97.5 170 GLY A O 1
ATOM 1388 N N . VAL A 1 171 ? -0.102 -3.346 -6.195 1 98.06 171 VAL A N 1
ATOM 1389 C CA . VAL A 1 171 ? 0.183 -2.852 -7.539 1 98.06 171 VAL A CA 1
ATOM 1390 C C . VAL A 1 171 ? -0.307 -1.412 -7.676 1 98.06 171 VAL A C 1
ATOM 1392 O O . VAL A 1 171 ? 0.406 -0.555 -8.203 1 98.06 171 VAL A O 1
ATOM 1395 N N . GLY A 1 172 ? -1.507 -1.14 -7.195 1 96.88 172 GLY A N 1
ATOM 1396 C CA . GLY A 1 172 ? -2.043 0.212 -7.238 1 96.88 172 GLY A CA 1
ATOM 1397 C C . GLY A 1 172 ? -1.172 1.222 -6.516 1 96.88 172 GLY A C 1
ATOM 1398 O O . GLY A 1 172 ? -0.933 2.32 -7.023 1 96.88 172 GLY A O 1
ATOM 1399 N N . PHE A 1 173 ? -0.723 0.813 -5.418 1 96.38 173 PHE A N 1
ATOM 1400 C CA . PHE A 1 173 ? 0.125 1.682 -4.609 1 96.38 173 PHE A CA 1
ATOM 1401 C C . PHE A 1 173 ? 1.43 1.991 -5.332 1 96.38 173 PHE A C 1
ATOM 1403 O O . PHE A 1 173 ? 1.809 3.156 -5.469 1 96.38 173 PHE A O 1
ATOM 1410 N N . THR A 1 174 ? 2.09 0.964 -5.785 1 96.69 174 THR A N 1
ATOM 1411 C CA . THR A 1 174 ? 3.385 1.113 -6.441 1 96.69 174 THR A CA 1
ATOM 1412 C C . THR A 1 174 ? 3.25 1.929 -7.723 1 96.69 174 THR A C 1
ATOM 1414 O O . THR A 1 174 ? 4.074 2.803 -8 1 96.69 174 THR A O 1
ATOM 1417 N N . ASP A 1 175 ? 2.209 1.759 -8.391 1 96.69 175 ASP A N 1
ATOM 1418 C CA . ASP A 1 175 ? 1.981 2.422 -9.672 1 96.69 175 ASP A CA 1
ATOM 1419 C C . ASP A 1 175 ? 1.554 3.875 -9.469 1 96.69 175 ASP A C 1
ATOM 1421 O O . ASP A 1 175 ? 2.24 4.797 -9.906 1 96.69 175 ASP A O 1
ATOM 1425 N N . ALA A 1 176 ? 0.555 4.094 -8.656 1 94.69 176 ALA A N 1
ATOM 1426 C CA . ALA A 1 176 ? -0.104 5.395 -8.57 1 94.69 176 ALA A CA 1
ATOM 1427 C C . ALA A 1 176 ? 0.584 6.293 -7.547 1 94.69 176 ALA A C 1
ATOM 1429 O O . ALA A 1 176 ? 0.58 7.52 -7.684 1 94.69 176 ALA A O 1
ATOM 1430 N N . VAL A 1 177 ? 1.191 5.723 -6.559 1 94.81 177 VAL A N 1
ATOM 1431 C CA . VAL A 1 177 ? 1.742 6.508 -5.457 1 94.81 177 VAL A CA 1
ATOM 1432 C C . VAL A 1 177 ? 3.256 6.637 -5.625 1 94.81 177 VAL A C 1
ATOM 1434 O O . VAL A 1 177 ? 3.793 7.746 -5.617 1 94.81 177 VAL A O 1
ATOM 1437 N N . MET A 1 178 ? 3.902 5.555 -5.883 1 94.06 178 MET A N 1
ATOM 1438 C CA . MET A 1 178 ? 5.359 5.598 -6.004 1 94.06 178 MET A CA 1
ATOM 1439 C C . MET A 1 178 ? 5.777 5.98 -7.418 1 94.06 178 MET A C 1
ATOM 1441 O O . MET A 1 178 ? 6.918 6.387 -7.645 1 94.06 178 MET A O 1
ATOM 1445 N N . GLY A 1 179 ? 4.887 5.711 -8.375 1 94.19 179 GLY A N 1
ATOM 1446 C CA . GLY A 1 179 ? 5.168 6.125 -9.734 1 94.19 179 GLY A CA 1
ATOM 1447 C C . GLY A 1 179 ? 5.918 5.074 -10.539 1 94.19 179 GLY A C 1
ATOM 1448 O O . GLY A 1 179 ? 6.43 5.359 -11.617 1 94.19 179 GLY A O 1
ATOM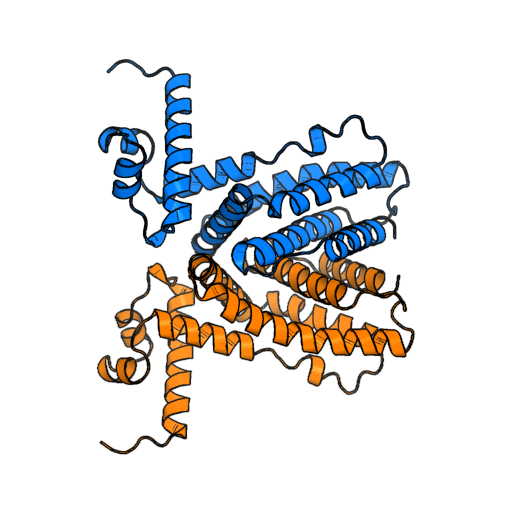 1449 N N . ILE A 1 180 ? 6.039 3.883 -10 1 95.69 180 ILE A N 1
ATOM 1450 C CA . ILE A 1 180 ? 6.625 2.773 -10.742 1 95.69 180 ILE A CA 1
ATOM 1451 C C . ILE A 1 180 ? 5.535 2.031 -11.516 1 95.69 180 ILE A C 1
ATOM 1453 O O . ILE A 1 180 ? 4.859 1.159 -10.961 1 95.69 180 ILE A O 1
ATOM 1457 N N . LYS A 1 181 ? 5.445 2.266 -12.727 1 95.94 181 LYS A N 1
ATOM 1458 C CA . LYS A 1 181 ? 4.305 1.863 -13.547 1 95.94 181 LYS A CA 1
ATOM 1459 C C . LYS A 1 181 ? 4.371 0.376 -13.883 1 95.94 181 LYS A C 1
ATOM 1461 O O . LYS A 1 181 ? 5.449 -0.158 -14.148 1 95.94 181 LYS A O 1
ATOM 1466 N N . ILE A 1 182 ? 3.24 -0.247 -13.906 1 97.38 182 ILE A N 1
ATOM 1467 C CA . ILE A 1 182 ? 3.119 -1.625 -14.367 1 97.38 182 ILE A CA 1
ATOM 1468 C C . ILE A 1 182 ? 2.936 -1.644 -15.883 1 97.38 182 ILE A C 1
ATOM 1470 O O . ILE A 1 182 ? 2.23 -0.799 -16.438 1 97.38 182 ILE A O 1
ATOM 1474 N N . ASN A 1 183 ? 3.6 -2.604 -16.516 1 97.19 183 ASN A N 1
ATOM 1475 C CA . ASN A 1 183 ? 3.443 -2.701 -17.953 1 97.19 183 ASN A CA 1
ATOM 1476 C C . ASN A 1 183 ? 2.582 -3.898 -18.344 1 97.19 183 ASN A C 1
ATOM 1478 O O . ASN A 1 183 ? 2.213 -4.707 -17.5 1 97.19 183 ASN A O 1
ATOM 1482 N N . GLU A 1 184 ? 2.277 -3.977 -19.594 1 97.81 184 GLU A N 1
ATOM 1483 C CA . GLU A 1 184 ? 1.345 -4.988 -20.094 1 97.81 184 GLU A CA 1
ATOM 1484 C C . GLU A 1 184 ? 1.883 -6.395 -19.859 1 97.81 184 GLU A C 1
ATOM 1486 O O . GLU A 1 184 ? 1.127 -7.305 -19.5 1 97.81 184 GLU A O 1
ATOM 1491 N N . ALA A 1 185 ? 3.123 -6.609 -20.078 1 97.81 185 ALA A N 1
ATOM 1492 C CA . ALA A 1 185 ? 3.727 -7.918 -19.844 1 97.81 185 ALA A CA 1
ATOM 1493 C C . ALA A 1 185 ? 3.547 -8.344 -18.375 1 97.81 185 ALA A C 1
ATOM 1495 O O . ALA A 1 185 ? 3.215 -9.5 -18.109 1 97.81 185 ALA A O 1
ATOM 1496 N N . THR A 1 186 ? 3.744 -7.438 -17.484 1 98.38 186 THR A N 1
ATOM 1497 C CA . THR A 1 186 ? 3.613 -7.719 -16.062 1 98.38 186 THR A CA 1
ATOM 1498 C C . THR A 1 186 ? 2.154 -7.969 -15.695 1 98.38 186 THR A C 1
ATOM 1500 O O . THR A 1 186 ? 1.861 -8.797 -14.828 1 98.38 186 THR A O 1
ATOM 1503 N N . ILE A 1 187 ? 1.279 -7.25 -16.359 1 98.5 187 ILE A N 1
ATOM 1504 C CA . ILE A 1 187 ? -0.144 -7.473 -16.125 1 98.5 187 ILE A CA 1
ATOM 1505 C C . ILE A 1 187 ? -0.506 -8.906 -16.5 1 98.5 187 ILE A C 1
ATOM 1507 O O . ILE A 1 187 ? -1.188 -9.602 -15.742 1 98.5 187 ILE A O 1
ATOM 1511 N N . SER A 1 188 ? -0.046 -9.328 -17.625 1 98.06 188 SER A N 1
ATOM 1512 C CA . SER A 1 188 ? -0.306 -10.688 -18.078 1 98.06 188 SER A CA 1
ATOM 1513 C C . SER A 1 188 ? 0.262 -11.711 -17.109 1 98.06 188 SER A C 1
ATOM 1515 O O . SER A 1 188 ? -0.4 -12.703 -16.781 1 98.06 188 SER A O 1
ATOM 1517 N N . GLU A 1 189 ? 1.432 -11.453 -16.609 1 98 189 GLU A N 1
ATOM 1518 C CA . GLU A 1 189 ? 2.061 -12.344 -15.641 1 98 189 GLU A CA 1
ATOM 1519 C C . GLU A 1 189 ? 1.279 -12.367 -14.336 1 98 189 GLU A C 1
ATOM 1521 O O . GLU A 1 189 ? 1.158 -13.414 -13.695 1 98 189 GLU A O 1
ATOM 1526 N N . TYR A 1 190 ? 0.797 -11.234 -13.953 1 98.62 190 TYR A N 1
ATOM 1527 C CA . TYR A 1 190 ? 0.019 -11.133 -12.727 1 98.62 190 TYR A CA 1
ATOM 1528 C C . TYR A 1 190 ? -1.244 -11.984 -12.805 1 98.62 190 TYR A C 1
ATOM 1530 O O . TYR A 1 190 ? -1.546 -12.75 -11.883 1 98.62 190 TYR A O 1
ATOM 1538 N N . ILE A 1 191 ? -1.924 -11.828 -13.898 1 98.25 191 ILE A N 1
ATOM 1539 C CA . ILE A 1 191 ? -3.166 -12.562 -14.102 1 98.25 191 ILE A CA 1
ATOM 1540 C C . ILE A 1 191 ? -2.877 -14.062 -14.125 1 98.25 191 ILE A C 1
ATOM 1542 O O . ILE A 1 191 ? -3.582 -14.852 -13.492 1 98.25 191 ILE A O 1
ATOM 1546 N N . ASN A 1 192 ? -1.818 -14.461 -14.773 1 97 192 ASN A N 1
ATOM 1547 C CA . ASN A 1 192 ? -1.413 -15.867 -14.812 1 97 192 ASN A CA 1
ATOM 1548 C C . ASN A 1 192 ? -1.073 -16.391 -13.422 1 97 192 ASN A C 1
ATOM 1550 O O . ASN A 1 192 ? -1.416 -17.516 -13.078 1 97 192 ASN A O 1
ATOM 1554 N N . MET A 1 193 ? -0.408 -15.602 -12.68 1 98 193 MET A N 1
ATOM 1555 C CA . MET A 1 193 ? -0.036 -15.984 -11.32 1 98 193 MET A CA 1
ATOM 1556 C C . MET A 1 193 ? -1.274 -16.281 -10.477 1 98 193 MET A C 1
ATOM 1558 O O . MET A 1 193 ? -1.353 -17.312 -9.82 1 98 193 MET A O 1
ATOM 1562 N N . ILE A 1 194 ? -2.248 -15.359 -10.547 1 98.5 194 ILE A N 1
ATOM 1563 C CA . ILE A 1 194 ? -3.461 -15.5 -9.75 1 98.5 194 ILE A CA 1
ATOM 1564 C C . ILE A 1 194 ? -4.25 -16.719 -10.227 1 98.5 194 ILE A C 1
ATOM 1566 O O . ILE A 1 194 ? -4.676 -17.547 -9.414 1 98.5 194 ILE A O 1
ATOM 1570 N N . LEU A 1 195 ? -4.402 -16.859 -11.523 1 97.75 195 LEU A N 1
ATOM 1571 C CA . LEU A 1 195 ? -5.195 -17.953 -12.062 1 97.75 195 LEU A CA 1
ATOM 1572 C C . LEU A 1 195 ? -4.535 -19.297 -11.766 1 97.75 195 LEU A C 1
ATOM 1574 O O . LEU A 1 195 ? -5.215 -20.266 -11.414 1 97.75 195 LEU A O 1
ATOM 1578 N N . ASN A 1 196 ? -3.199 -19.375 -11.891 1 96.62 196 ASN A N 1
ATOM 1579 C CA . ASN A 1 196 ? -2.492 -20.594 -11.562 1 96.62 196 ASN A CA 1
ATOM 1580 C C . ASN A 1 196 ? -2.678 -20.969 -10.094 1 96.62 196 ASN A C 1
ATOM 1582 O O . ASN A 1 196 ? -2.818 -22.156 -9.758 1 96.62 196 ASN A O 1
ATOM 1586 N N . TYR A 1 197 ? -2.658 -20 -9.289 1 97.56 197 TYR A N 1
ATOM 1587 C CA . TYR A 1 197 ? -2.873 -20.219 -7.863 1 97.56 197 TYR A CA 1
ATOM 1588 C C . TYR A 1 197 ? -4.27 -20.766 -7.602 1 97.56 197 TYR A C 1
ATOM 1590 O O . TYR A 1 197 ? -4.434 -21.703 -6.805 1 97.56 197 TYR A O 1
ATOM 1598 N N . LEU A 1 198 ? -5.234 -20.266 -8.312 1 98.12 198 LEU A N 1
ATOM 1599 C CA . LEU A 1 198 ? -6.617 -20.656 -8.094 1 98.12 198 LEU A CA 1
ATOM 1600 C C . LEU A 1 198 ? -6.879 -22.047 -8.656 1 98.12 198 LEU A C 1
ATOM 1602 O O . LEU A 1 198 ? -7.613 -22.844 -8.055 1 98.12 198 LEU A O 1
ATOM 1606 N N . ARG A 1 199 ? -6.242 -22.312 -9.734 1 96.12 199 ARG A N 1
ATOM 1607 C CA . ARG A 1 199 ? -6.488 -23.578 -10.438 1 96.12 199 ARG A CA 1
ATOM 1608 C C . ARG A 1 199 ? -5.703 -24.719 -9.805 1 96.12 199 ARG A C 1
ATOM 1610 O O . ARG A 1 199 ? -6.113 -25.875 -9.883 1 96.12 199 ARG A O 1
ATOM 1617 N N . GLY A 1 200 ? -4.574 -24.375 -9.164 1 87.88 200 GLY A N 1
ATOM 1618 C CA . GLY A 1 200 ? -3.713 -25.406 -8.602 1 87.88 200 GLY A CA 1
ATOM 1619 C C . GLY A 1 200 ? -2.67 -25.906 -9.578 1 87.88 200 GLY A C 1
ATOM 1620 O O . GLY A 1 200 ? -2.92 -25.969 -10.781 1 87.88 200 GLY A O 1
ATOM 1621 N N . MET B 1 1 ? 35.125 26.234 17.297 1 43.5 1 MET B N 1
ATOM 1622 C CA . MET B 1 1 ? 34.188 25.203 17.672 1 43.5 1 MET B CA 1
ATOM 1623 C C . MET B 1 1 ? 34.75 23.812 17.422 1 43.5 1 MET B C 1
ATOM 1625 O O . MET B 1 1 ? 35.344 23.562 16.359 1 43.5 1 MET B O 1
ATOM 1629 N N . PRO B 1 2 ? 35.094 23 18.328 1 50.03 2 PRO B N 1
ATOM 1630 C CA . PRO B 1 2 ? 35.812 21.766 18.078 1 50.03 2 PRO B CA 1
ATOM 1631 C C . PRO B 1 2 ? 35.25 20.984 16.891 1 50.03 2 PRO B C 1
ATOM 1633 O O . PRO B 1 2 ? 34.062 21.016 16.641 1 50.03 2 PRO B O 1
ATOM 1636 N N . LYS B 1 3 ? 36.062 20.828 15.906 1 52.53 3 LYS B N 1
ATOM 1637 C CA . LYS B 1 3 ? 35.75 20.078 14.688 1 52.53 3 LYS B CA 1
ATOM 1638 C C . LYS B 1 3 ? 35.188 18.703 15.023 1 52.53 3 LYS B C 1
ATOM 1640 O O . LYS B 1 3 ? 35.844 17.875 15.625 1 52.53 3 LYS B O 1
ATOM 1645 N N . ILE B 1 4 ? 33.844 18.547 15.414 1 66.25 4 ILE B N 1
ATOM 1646 C CA . ILE B 1 4 ? 33.25 17.219 15.586 1 66.25 4 ILE B CA 1
ATOM 1647 C C . ILE B 1 4 ? 33.781 16.281 14.508 1 66.25 4 ILE B C 1
ATOM 1649 O O . ILE B 1 4 ? 33.812 16.625 13.328 1 66.25 4 ILE B O 1
ATOM 1653 N N . SER B 1 5 ? 34.5 15.289 14.938 1 74.38 5 SER B N 1
ATOM 1654 C CA . SER B 1 5 ? 34.969 14.281 13.984 1 74.38 5 SER B CA 1
ATOM 1655 C C . SER B 1 5 ? 33.844 13.812 13.078 1 74.38 5 SER B C 1
ATOM 1657 O O . SER B 1 5 ? 32.656 13.883 13.453 1 74.38 5 SER B O 1
ATOM 1659 N N . SER B 1 6 ? 34.156 13.633 11.781 1 76.88 6 SER B N 1
ATOM 1660 C CA . SER B 1 6 ? 33.219 13.156 10.781 1 76.88 6 SER B CA 1
ATOM 1661 C C . SER B 1 6 ? 32.375 12 11.32 1 76.88 6 SER B C 1
ATOM 1663 O O . SER B 1 6 ? 31.172 11.922 11.062 1 76.88 6 SER B O 1
ATOM 1665 N N . GLU B 1 7 ? 33.031 11.258 12.164 1 82.75 7 GLU B N 1
ATOM 1666 C CA . GLU B 1 7 ? 32.344 10.094 12.711 1 82.75 7 GLU B CA 1
ATOM 1667 C C . GLU B 1 7 ? 31.328 10.5 13.758 1 82.75 7 GLU B C 1
ATOM 1669 O O . GLU B 1 7 ? 30.219 9.984 13.781 1 82.75 7 GLU B O 1
ATOM 1674 N N . LYS B 1 8 ? 31.75 11.344 14.609 1 84.12 8 LYS B N 1
ATOM 1675 C CA . LYS B 1 8 ? 30.859 11.812 15.656 1 84.12 8 LYS B CA 1
ATOM 1676 C C . LYS B 1 8 ? 29.641 12.531 15.062 1 84.12 8 LYS B C 1
ATOM 1678 O O . LYS B 1 8 ? 28.531 12.414 15.578 1 84.12 8 LYS B O 1
ATOM 1683 N N . PHE B 1 9 ? 29.953 13.234 13.977 1 89.12 9 PHE B N 1
ATOM 1684 C CA . PHE B 1 9 ? 28.875 13.945 13.281 1 89.12 9 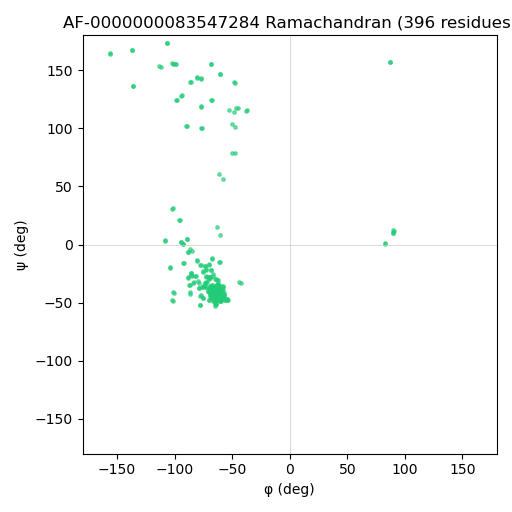PHE B CA 1
ATOM 1685 C C . PHE B 1 9 ? 27.828 12.969 12.75 1 89.12 9 PHE B C 1
ATOM 1687 O O . PHE B 1 9 ? 26.641 13.172 12.938 1 89.12 9 PHE B O 1
ATOM 1694 N N . GLN B 1 10 ? 28.312 11.898 12.195 1 88.94 10 GLN B N 1
ATOM 1695 C CA . GLN B 1 10 ? 27.422 10.906 11.617 1 88.94 10 GLN B CA 1
ATOM 1696 C C . GLN B 1 10 ? 26.625 10.18 12.695 1 88.94 10 GLN B C 1
ATOM 1698 O O . GLN B 1 10 ? 25.438 9.883 12.523 1 88.94 10 GLN B O 1
ATOM 1703 N N . LEU B 1 11 ? 27.266 9.945 13.734 1 90.19 11 LEU B N 1
ATOM 1704 C CA . LEU B 1 11 ? 26.609 9.25 14.828 1 90.19 11 LEU B CA 1
ATOM 1705 C C . LEU B 1 11 ? 25.484 10.102 15.414 1 90.19 11 LEU B C 1
ATOM 1707 O O . LEU B 1 11 ? 24.406 9.586 15.727 1 90.19 11 LEU B O 1
ATOM 1711 N N . ARG B 1 12 ? 25.812 11.352 15.594 1 90.5 12 ARG B N 1
ATOM 1712 C CA . ARG B 1 12 ? 24.797 12.266 16.109 1 90.5 12 ARG B CA 1
ATOM 1713 C C . ARG B 1 12 ? 23.641 12.406 15.133 1 90.5 12 ARG B C 1
ATOM 1715 O O . ARG B 1 12 ? 22.469 12.469 15.547 1 90.5 12 ARG B O 1
ATOM 1722 N N . LYS B 1 13 ? 23.953 12.422 13.945 1 93.38 13 LYS B N 1
ATOM 1723 C CA . LYS B 1 13 ? 22.922 12.484 12.914 1 93.38 13 LYS B CA 1
ATOM 1724 C C . LYS B 1 13 ? 21.984 11.281 12.992 1 93.38 13 LYS B C 1
ATOM 1726 O O . LYS B 1 13 ? 20.766 11.438 12.914 1 93.38 13 LYS B O 1
ATOM 1731 N N . LEU B 1 14 ? 22.547 10.148 13.211 1 92.56 14 LEU B N 1
ATOM 1732 C CA . LEU B 1 14 ? 21.766 8.914 13.305 1 92.56 14 LEU B CA 1
ATOM 1733 C C . LEU B 1 14 ? 20.891 8.922 14.555 1 92.56 14 LEU B C 1
ATOM 1735 O O . LEU B 1 14 ? 19.766 8.438 14.523 1 92.56 14 LEU B O 1
ATOM 1739 N N . GLU B 1 15 ? 21.406 9.445 15.562 1 92.94 15 GLU B N 1
ATOM 1740 C CA . GLU B 1 15 ? 20.625 9.57 16.797 1 92.94 15 GLU B CA 1
ATOM 1741 C C . GLU B 1 15 ? 19.406 10.461 16.578 1 92.94 15 GLU B C 1
ATOM 1743 O O . GLU B 1 15 ? 18.312 10.148 17.078 1 92.94 15 GLU B O 1
ATOM 1748 N N . ILE B 1 16 ? 19.625 11.508 15.914 1 94.19 16 ILE B N 1
ATOM 1749 C CA . ILE B 1 16 ? 18.531 12.43 15.625 1 94.19 16 ILE B CA 1
ATOM 1750 C C . ILE B 1 16 ? 17.484 11.734 14.766 1 94.19 16 ILE B C 1
ATOM 1752 O O . ILE B 1 16 ? 16.281 11.867 15.016 1 94.19 16 ILE B O 1
ATOM 1756 N N . ILE B 1 17 ? 17.953 11.008 13.844 1 94.62 17 ILE B N 1
ATOM 1757 C CA . ILE B 1 17 ? 17.062 10.281 12.938 1 94.62 17 ILE B CA 1
ATOM 1758 C C . ILE B 1 17 ? 16.203 9.305 13.734 1 94.62 17 ILE B C 1
ATOM 1760 O O . ILE B 1 17 ? 14.984 9.242 13.547 1 94.62 17 ILE B O 1
ATOM 1764 N N . ASP B 1 18 ? 16.797 8.648 14.672 1 93.62 18 ASP B N 1
ATOM 1765 C CA . ASP B 1 18 ? 16.078 7.656 15.469 1 93.62 18 ASP B CA 1
ATOM 1766 C C . ASP B 1 18 ? 15.031 8.312 16.359 1 93.62 18 ASP B C 1
ATOM 1768 O O . ASP B 1 18 ? 13.898 7.832 16.453 1 93.62 18 ASP B O 1
ATOM 1772 N N . LYS B 1 19 ? 15.406 9.375 16.938 1 94.62 19 LYS B N 1
ATOM 1773 C CA . LYS B 1 19 ? 14.484 10.094 17.812 1 94.62 19 LYS B CA 1
ATOM 1774 C C . LYS B 1 19 ? 13.352 10.734 17.016 1 94.62 19 LYS B C 1
ATOM 1776 O O . LYS B 1 19 ? 12.203 10.734 17.453 1 94.62 19 LYS B O 1
ATOM 1781 N N . ALA B 1 20 ? 13.711 11.273 15.883 1 95.31 20 ALA B N 1
ATOM 1782 C CA . ALA B 1 20 ? 12.695 11.875 15.016 1 95.31 20 ALA B CA 1
ATOM 1783 C C . ALA B 1 20 ? 11.711 10.82 14.516 1 95.31 20 ALA B C 1
ATOM 1785 O O . ALA B 1 20 ? 10.523 11.102 14.367 1 95.31 20 ALA B O 1
ATOM 1786 N N . PHE B 1 21 ? 12.211 9.625 14.25 1 94.38 21 PHE B N 1
ATOM 1787 C CA . PHE B 1 21 ? 11.344 8.523 13.828 1 94.38 21 PHE B CA 1
ATOM 1788 C C . PHE B 1 21 ? 10.281 8.25 14.883 1 94.38 21 PHE B C 1
ATOM 1790 O O . PHE B 1 21 ? 9.109 8.039 14.547 1 94.38 21 PHE B O 1
ATOM 1797 N N . GLU B 1 22 ? 10.695 8.289 16.078 1 92.94 22 GLU B N 1
ATOM 1798 C CA . GLU B 1 22 ? 9.758 8.055 17.172 1 92.94 22 GLU B CA 1
ATOM 1799 C C . GLU B 1 22 ? 8.68 9.141 17.219 1 92.94 22 GLU B C 1
ATOM 1801 O O . GLU B 1 22 ? 7.5 8.844 17.422 1 92.94 22 GLU B O 1
ATOM 1806 N N . VAL B 1 23 ? 9.062 10.344 17.016 1 93.81 23 VAL B N 1
ATOM 1807 C CA . VAL B 1 23 ? 8.141 11.477 17.047 1 93.81 23 VAL B CA 1
ATOM 1808 C C . VAL B 1 23 ? 7.156 11.367 15.875 1 93.81 23 VAL B C 1
ATOM 1810 O O . VAL B 1 23 ? 5.941 11.453 16.062 1 93.81 23 VAL B O 1
ATOM 1813 N N . PHE B 1 24 ? 7.668 11.117 14.656 1 92.75 24 PHE B N 1
ATOM 1814 C CA . PHE B 1 24 ? 6.836 11.031 13.469 1 92.75 24 PHE B CA 1
ATOM 1815 C C . PHE B 1 24 ? 5.883 9.844 13.555 1 92.75 24 PHE B C 1
ATOM 1817 O O . PHE B 1 24 ? 4.73 9.93 13.125 1 92.75 24 PHE B O 1
ATOM 1824 N N . SER B 1 25 ? 6.391 8.773 14.094 1 88.44 25 SER B N 1
ATOM 1825 C CA . SER B 1 25 ? 5.582 7.562 14.188 1 88.44 25 SER B CA 1
ATOM 1826 C C . SER B 1 25 ? 4.457 7.723 15.195 1 88.44 25 SER B C 1
ATOM 1828 O O . SER B 1 25 ? 3.393 7.117 15.055 1 88.44 25 SER B O 1
ATOM 1830 N N . SER B 1 26 ? 4.66 8.531 16.188 1 86.31 26 SER B N 1
ATOM 1831 C CA . SER B 1 26 ? 3.672 8.727 17.25 1 86.31 26 SER B CA 1
ATOM 1832 C C . SER B 1 26 ? 2.664 9.805 16.875 1 86.31 26 SER B C 1
ATOM 1834 O O . SER B 1 26 ? 1.455 9.609 17.016 1 86.31 26 SER B O 1
ATOM 1836 N N . LYS B 1 27 ? 3.131 10.961 16.266 1 87.25 27 LYS B N 1
ATOM 1837 C CA . LYS B 1 27 ? 2.293 12.133 16.047 1 87.25 27 LYS B CA 1
ATOM 1838 C C . LYS B 1 27 ? 1.855 12.242 14.586 1 87.25 27 LYS B C 1
ATOM 1840 O O . LYS B 1 27 ? 0.854 12.891 14.281 1 87.25 27 LYS B O 1
ATOM 1845 N N . GLY B 1 28 ? 2.609 11.555 13.773 1 88.62 28 GLY B N 1
ATOM 1846 C CA . GLY B 1 28 ? 2.447 11.82 12.352 1 88.62 28 GLY B CA 1
ATOM 1847 C C . GLY B 1 28 ? 3.301 12.969 11.859 1 88.62 28 GLY B C 1
ATOM 1848 O O . GLY B 1 28 ? 3.678 13.852 12.641 1 88.62 28 GLY B O 1
ATOM 1849 N N . TYR B 1 29 ? 3.59 13.023 10.641 1 88.69 29 TYR B N 1
ATOM 1850 C CA . TYR B 1 29 ? 4.473 14.016 10.039 1 88.69 29 TYR B CA 1
ATOM 1851 C C . TYR B 1 29 ? 3.877 15.414 10.148 1 88.69 29 TYR B C 1
ATOM 1853 O O . TYR B 1 29 ? 4.543 16.344 10.609 1 88.69 29 TYR B O 1
ATOM 1861 N N . SER B 1 30 ? 2.627 15.523 9.711 1 83.38 30 SER B N 1
ATOM 1862 C CA . SER B 1 30 ? 1.992 16.844 9.648 1 83.38 30 SER B CA 1
ATOM 1863 C C . SER B 1 30 ? 1.859 17.453 11.031 1 83.38 30 SER B C 1
ATOM 1865 O O . SER B 1 30 ? 1.984 18.672 11.188 1 83.38 30 SER B O 1
ATOM 1867 N N . GLN B 1 31 ? 1.713 16.641 12 1 86.62 31 GLN B N 1
ATOM 1868 C CA . GLN B 1 31 ? 1.456 17.141 13.352 1 86.62 31 GLN B CA 1
ATOM 1869 C C . GLN B 1 31 ? 2.752 17.266 14.148 1 86.62 31 GLN B C 1
ATOM 1871 O O . GLN B 1 31 ? 2.729 17.609 15.328 1 86.62 31 GLN B O 1
ATOM 1876 N N . SER B 1 32 ? 3.82 16.953 13.492 1 92.75 32 SER B N 1
ATOM 1877 C CA . SER B 1 32 ? 5.117 17.062 14.148 1 92.75 32 SER B CA 1
ATOM 1878 C C . SER B 1 32 ? 5.848 18.328 13.727 1 92.75 32 SER B C 1
ATOM 1880 O O . SER B 1 32 ? 5.574 18.875 12.656 1 92.75 32 SER B O 1
ATOM 1882 N N . SER B 1 33 ? 6.77 18.797 14.617 1 93.56 33 SER B N 1
ATOM 1883 C CA . SER B 1 33 ? 7.578 19.969 14.336 1 93.56 33 SER B CA 1
ATOM 1884 C C . SER B 1 33 ? 9.031 19.75 14.742 1 93.56 33 SER B C 1
ATOM 1886 O O . SER B 1 33 ? 9.352 18.781 15.422 1 93.56 33 SER B O 1
ATOM 1888 N N . MET B 1 34 ? 9.82 20.688 14.258 1 95.06 34 MET B N 1
ATOM 1889 C CA . MET B 1 34 ? 11.219 20.672 14.703 1 95.06 34 MET B CA 1
ATOM 1890 C C . MET B 1 34 ? 11.305 20.781 16.219 1 95.06 34 MET B C 1
ATOM 1892 O O . MET B 1 34 ? 12.141 20.125 16.844 1 95.06 34 MET B O 1
ATOM 1896 N N . GLU B 1 35 ? 10.406 21.547 16.75 1 95.69 35 GLU B N 1
ATOM 1897 C CA . GLU B 1 35 ? 10.383 21.734 18.188 1 95.69 35 GLU B CA 1
ATOM 1898 C C . GLU B 1 35 ? 10.039 20.438 18.906 1 95.69 35 GLU B C 1
ATOM 1900 O O . GLU B 1 35 ? 10.609 20.141 19.969 1 95.69 35 GLU B O 1
ATOM 1905 N N . ASP B 1 36 ? 9.148 19.688 18.375 1 95.81 36 ASP B N 1
ATOM 1906 C CA . ASP B 1 36 ? 8.805 18.391 18.953 1 95.81 36 ASP B CA 1
ATOM 1907 C C . ASP B 1 36 ? 10.023 17.469 18.984 1 95.81 36 ASP B C 1
ATOM 1909 O O . ASP B 1 36 ? 10.227 16.75 19.969 1 95.81 36 ASP B O 1
ATOM 1913 N N . ILE B 1 37 ? 10.766 17.469 17.938 1 95.88 37 ILE B N 1
ATOM 1914 C CA . ILE B 1 37 ? 11.938 16.625 17.828 1 95.88 37 ILE B CA 1
ATOM 1915 C C . ILE B 1 37 ? 13 17.062 18.828 1 95.88 37 ILE B C 1
ATOM 1917 O O . ILE B 1 37 ? 13.625 16.234 19.484 1 95.88 37 ILE B O 1
ATOM 1921 N N . VAL B 1 38 ? 13.141 18.344 19 1 95.62 38 VAL B N 1
ATOM 1922 C CA . VAL B 1 38 ? 14.062 18.906 19.984 1 95.62 38 VAL B CA 1
ATOM 1923 C C . VAL B 1 38 ? 13.68 18.438 21.391 1 95.62 38 VAL B C 1
ATOM 1925 O O . VAL B 1 38 ? 14.516 17.906 22.125 1 95.62 38 VAL B O 1
ATOM 1928 N N . LYS B 1 39 ? 12.477 18.547 21.703 1 95.12 39 LYS B N 1
ATOM 1929 C CA . LYS B 1 39 ? 11.977 18.188 23.031 1 95.12 39 LYS B CA 1
ATOM 1930 C C . LYS B 1 39 ? 12.156 16.688 23.297 1 95.12 39 LYS B C 1
ATOM 1932 O O . LYS B 1 39 ? 12.562 16.297 24.391 1 95.12 39 LYS B O 1
ATOM 1937 N N . HIS B 1 40 ? 11.93 15.945 22.328 1 93.56 40 HIS B N 1
ATOM 1938 C CA . HIS B 1 40 ? 11.977 14.492 22.5 1 93.56 40 HIS B CA 1
ATOM 1939 C C . HIS B 1 40 ? 13.414 13.984 22.5 1 93.56 40 HIS B C 1
ATOM 1941 O O . HIS B 1 40 ? 13.734 13.008 23.188 1 93.56 40 HIS B O 1
ATOM 1947 N N . SER B 1 41 ? 14.273 14.516 21.719 1 90.56 41 SER B N 1
ATOM 1948 C CA . S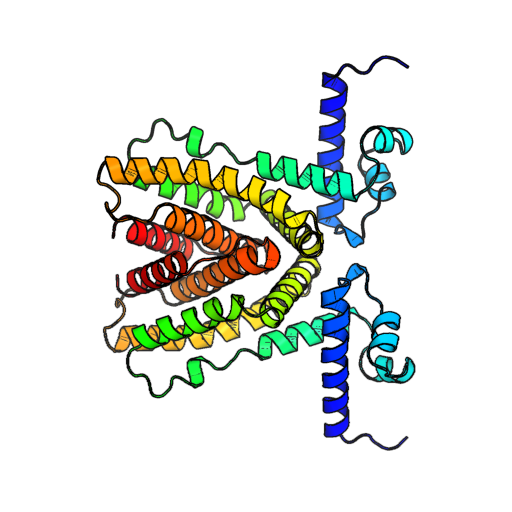ER B 1 41 ? 15.625 14.008 21.516 1 90.56 41 SER B CA 1
ATOM 1949 C C . SER B 1 41 ? 16.578 14.523 22.578 1 90.56 41 SER B C 1
ATOM 1951 O O . SER B 1 41 ? 17.656 13.961 22.781 1 90.56 41 SER B O 1
ATOM 1953 N N . GLY B 1 42 ? 16.297 15.664 23.141 1 90.81 42 GLY B N 1
ATOM 1954 C CA . GLY B 1 42 ? 17.203 16.281 24.094 1 90.81 42 GLY B CA 1
ATOM 1955 C C . GLY B 1 42 ? 18.328 17.062 23.438 1 90.81 42 GLY B C 1
ATOM 1956 O O . GLY B 1 42 ? 19.219 17.562 24.125 1 90.81 42 GLY B O 1
ATOM 1957 N N . ILE B 1 43 ? 18.281 17.078 22.203 1 90.19 43 ILE B N 1
ATOM 1958 C CA . ILE B 1 43 ? 19.234 17.891 21.453 1 90.19 43 ILE B CA 1
ATOM 1959 C C . ILE B 1 43 ? 18.766 19.344 21.438 1 90.19 43 ILE B C 1
ATOM 1961 O O . ILE B 1 43 ? 17.562 19.609 21.344 1 90.19 43 ILE B O 1
ATOM 1965 N N . SER B 1 44 ? 19.75 20.25 21.516 1 91.69 44 SER B N 1
ATOM 1966 C CA . SER B 1 44 ? 19.391 21.656 21.484 1 91.69 44 SER B CA 1
ATOM 1967 C C . SER B 1 44 ? 18.844 22.062 20.109 1 91.69 44 SER B C 1
ATOM 1969 O O . SER B 1 44 ? 19.141 21.406 19.109 1 91.69 44 SER B O 1
ATOM 1971 N N . LYS B 1 45 ? 18.031 23.125 20.062 1 92.69 45 LYS B N 1
ATOM 1972 C CA . LYS B 1 45 ? 17.484 23.641 18.812 1 92.69 45 LYS B CA 1
ATOM 1973 C C . LYS B 1 45 ? 18.594 23.938 17.812 1 92.69 45 LYS B C 1
ATOM 1975 O O . LYS B 1 45 ? 18.547 23.5 16.672 1 92.69 45 LYS B O 1
ATOM 1980 N N . GLY B 1 46 ? 19.641 24.625 18.297 1 92.19 46 GLY B N 1
ATOM 1981 C CA . GLY B 1 46 ? 20.781 24.922 17.453 1 92.19 46 GLY B CA 1
ATOM 1982 C C . GLY B 1 46 ? 21.484 23.688 16.938 1 92.19 46 GLY B C 1
ATOM 1983 O O . GLY B 1 46 ? 21.859 23.609 15.773 1 92.19 46 GLY B O 1
ATOM 1984 N N . GLY B 1 47 ? 21.625 22.797 17.812 1 92.56 47 GLY B N 1
ATOM 1985 C CA . GLY B 1 47 ? 22.25 21.547 17.438 1 92.56 47 GLY B CA 1
ATOM 1986 C C . GLY B 1 47 ? 21.5 20.797 16.359 1 92.56 47 GLY B C 1
ATOM 1987 O O . GLY B 1 47 ? 22.094 20.266 15.43 1 92.56 47 GLY B O 1
ATOM 1988 N N . LEU B 1 48 ? 20.172 20.719 16.453 1 95.44 48 LEU B N 1
ATOM 1989 C CA . LEU B 1 48 ? 19.344 20.031 15.469 1 95.44 48 LEU B CA 1
ATOM 1990 C C . LEU B 1 48 ? 19.484 20.688 14.094 1 95.44 48 LEU B C 1
ATOM 1992 O O . LEU B 1 48 ? 19.609 20 13.086 1 95.44 48 LEU B O 1
ATOM 1996 N N . TYR B 1 49 ? 19.562 21.984 14.086 1 94.62 49 TYR B N 1
ATOM 1997 C CA . TYR B 1 49 ? 19.578 22.719 12.836 1 94.62 49 TYR B CA 1
ATOM 1998 C C . TYR B 1 49 ? 20.953 22.656 12.172 1 94.62 49 TYR B C 1
ATOM 2000 O O . TYR B 1 49 ? 21.094 22.984 10.992 1 94.62 49 TYR B O 1
ATOM 2008 N N . THR B 1 50 ? 21.953 22.281 12.977 1 94.19 50 THR B N 1
ATOM 2009 C CA . THR B 1 50 ? 23.266 22 12.398 1 94.19 50 THR B CA 1
ATOM 2010 C C . THR B 1 50 ? 23.203 20.812 11.453 1 94.19 50 THR B C 1
ATOM 2012 O O . THR B 1 50 ? 23.922 20.75 10.453 1 94.19 50 THR B O 1
ATOM 2015 N N . TYR B 1 51 ? 22.312 19.953 11.766 1 94.56 51 TYR B N 1
ATOM 2016 C CA . TYR B 1 51 ? 22.25 18.703 11.016 1 94.56 51 TYR B CA 1
ATOM 2017 C C . TYR B 1 51 ? 21.125 18.75 9.984 1 94.56 51 TYR B C 1
ATOM 2019 O O . TYR B 1 51 ? 21.266 18.219 8.883 1 94.56 51 TYR B O 1
ATOM 2027 N N . PHE B 1 52 ? 19.984 19.297 10.336 1 96.19 52 PHE B N 1
ATOM 2028 C CA . PHE B 1 52 ? 18.812 19.312 9.469 1 96.19 52 PHE B CA 1
ATOM 2029 C C . PHE B 1 52 ? 18.141 20.688 9.5 1 96.19 52 PHE B C 1
ATOM 2031 O O . PHE B 1 52 ? 17.844 21.219 10.57 1 96.19 52 PHE B O 1
ATOM 2038 N N . LYS B 1 53 ? 17.781 21.141 8.328 1 94.56 53 LYS B N 1
ATOM 2039 C CA . LYS B 1 53 ? 17.234 22.5 8.211 1 94.56 53 LYS B CA 1
ATOM 2040 C C . LYS B 1 53 ? 15.719 22.5 8.336 1 94.56 53 LYS B C 1
ATOM 2042 O O . LYS B 1 53 ? 15.109 23.547 8.531 1 94.56 53 LYS B O 1
ATOM 2047 N N . SER B 1 54 ? 15.156 21.234 8.172 1 93.38 54 SER B N 1
ATOM 2048 C CA . SER B 1 54 ? 13.703 21.156 8.211 1 93.38 54 SER B CA 1
ATOM 2049 C C . SER B 1 54 ? 13.242 19.75 8.602 1 93.38 54 SER B C 1
ATOM 2051 O O . SER B 1 54 ? 14.016 18.797 8.539 1 93.38 54 SER B O 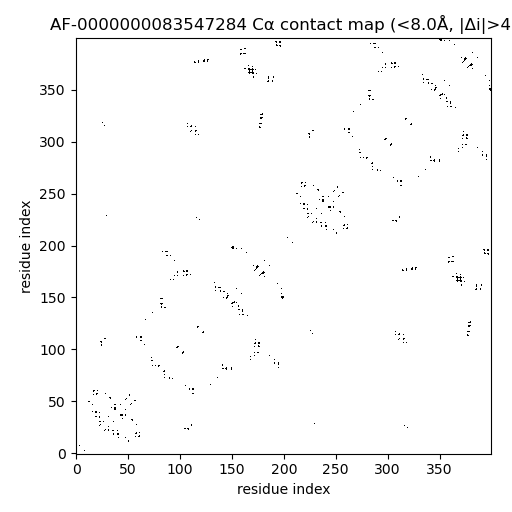1
ATOM 2053 N N . LYS B 1 55 ? 11.969 19.641 8.984 1 91.94 55 LYS B N 1
ATOM 2054 C CA . LYS B 1 55 ? 11.438 18.312 9.289 1 91.94 55 LYS B CA 1
ATOM 2055 C C . LYS B 1 55 ? 11.367 17.438 8.039 1 91.94 55 LYS B C 1
ATOM 2057 O O . LYS B 1 55 ? 11.492 16.219 8.117 1 91.94 55 LYS B O 1
ATOM 2062 N N . GLU B 1 56 ? 11.258 18.125 6.887 1 90 56 GLU B N 1
ATOM 2063 C CA . GLU B 1 56 ? 11.242 17.391 5.621 1 90 56 GLU B CA 1
ATOM 2064 C C . GLU B 1 56 ? 12.57 16.672 5.383 1 90 56 GLU B C 1
ATOM 2066 O O . GLU B 1 56 ? 12.586 15.523 4.949 1 90 56 GLU B O 1
ATOM 2071 N N . GLU B 1 57 ? 13.586 17.344 5.684 1 93.25 57 GLU B N 1
ATOM 2072 C CA . GLU B 1 57 ? 14.906 16.734 5.523 1 93.25 57 GLU B CA 1
ATOM 2073 C C . GLU B 1 57 ? 15.078 15.531 6.441 1 93.25 57 GLU B C 1
ATOM 2075 O O . GLU B 1 57 ? 15.656 14.523 6.047 1 93.25 57 GLU B O 1
ATOM 2080 N N . ILE B 1 58 ? 14.609 15.695 7.637 1 94.69 58 ILE B N 1
ATOM 2081 C CA . ILE B 1 58 ? 14.703 14.602 8.586 1 94.69 58 ILE B CA 1
ATOM 2082 C C . ILE B 1 58 ? 13.836 13.43 8.109 1 94.69 58 ILE B C 1
ATOM 2084 O O . ILE B 1 58 ? 14.266 12.273 8.156 1 94.69 58 ILE B O 1
ATOM 2088 N N . PHE B 1 59 ? 12.688 13.828 7.66 1 91.31 59 PHE B N 1
ATOM 2089 C CA . PHE B 1 59 ? 11.734 12.844 7.16 1 91.31 59 PHE B CA 1
ATOM 2090 C C . PHE B 1 59 ? 12.344 12.039 6.02 1 91.31 59 PHE B C 1
ATOM 2092 O O . PHE B 1 59 ? 12.25 10.805 6.004 1 91.31 59 PHE B O 1
ATOM 2099 N N . LEU B 1 60 ? 12.992 12.672 5.164 1 90 60 LEU B N 1
ATOM 2100 C CA . LEU B 1 60 ? 13.664 12.039 4.035 1 90 60 LEU B CA 1
ATOM 2101 C C . LEU B 1 60 ? 14.828 11.18 4.512 1 90 60 LEU B C 1
ATOM 2103 O O . LEU B 1 60 ? 15.047 10.078 3.994 1 90 60 LEU B O 1
ATOM 2107 N N . ALA B 1 61 ? 15.523 11.656 5.457 1 91.75 61 ALA B N 1
ATOM 2108 C CA . ALA B 1 61 ? 16.672 10.922 5.984 1 91.75 61 ALA B CA 1
ATOM 2109 C C . ALA B 1 61 ? 16.234 9.625 6.652 1 91.75 61 ALA B C 1
ATOM 2111 O O . ALA B 1 61 ? 16.906 8.594 6.52 1 91.75 61 ALA B O 1
ATOM 2112 N N . ILE B 1 62 ? 15.172 9.688 7.383 1 92.25 62 ILE B N 1
ATOM 2113 C CA . ILE B 1 62 ? 14.633 8.492 8.016 1 92.25 62 ILE B CA 1
ATOM 2114 C C . ILE B 1 62 ? 14.273 7.461 6.949 1 92.25 62 ILE B C 1
ATOM 2116 O O . ILE B 1 62 ? 14.633 6.285 7.062 1 92.25 62 ILE B O 1
ATOM 2120 N N . ALA B 1 63 ? 13.547 7.934 5.934 1 88.06 63 ALA B N 1
ATOM 2121 C CA . ALA B 1 63 ? 13.133 7.047 4.852 1 88.06 63 ALA B CA 1
ATOM 2122 C C . ALA B 1 63 ? 14.344 6.395 4.188 1 88.06 63 ALA B C 1
ATOM 2124 O O . ALA B 1 63 ? 14.352 5.184 3.949 1 88.06 63 ALA B O 1
ATOM 2125 N N . GLN B 1 64 ? 15.312 7.18 3.963 1 84.25 64 GLN B N 1
ATOM 2126 C CA . GLN B 1 64 ? 16.516 6.676 3.322 1 84.25 64 GLN B CA 1
ATOM 2127 C C . GLN B 1 64 ? 17.203 5.629 4.195 1 84.25 64 GLN B C 1
ATOM 2129 O O . GLN B 1 64 ? 17.672 4.605 3.693 1 84.25 64 GLN B O 1
ATOM 2134 N N . GLN B 1 65 ? 17.297 5.926 5.418 1 83.56 65 GLN B N 1
ATOM 2135 C CA . GLN B 1 65 ? 17.891 4.973 6.348 1 83.56 65 GLN B CA 1
ATOM 2136 C C . GLN B 1 65 ? 17.094 3.668 6.383 1 83.56 65 GLN B C 1
ATOM 2138 O O . GLN B 1 65 ? 17.672 2.582 6.367 1 83.56 65 GLN B O 1
ATOM 2143 N N . ARG B 1 66 ?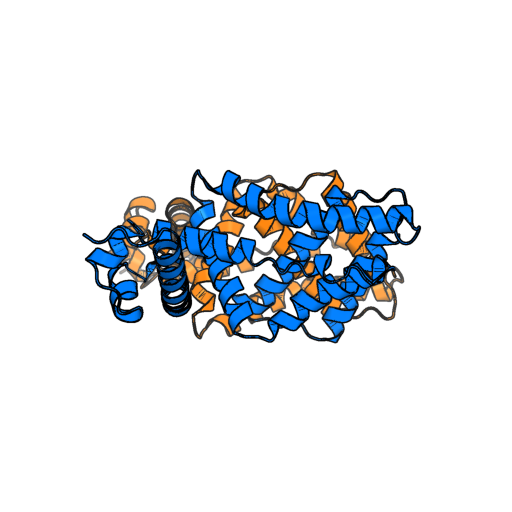 15.875 3.785 6.43 1 79.62 66 ARG B N 1
ATOM 2144 C CA . ARG B 1 66 ? 15.008 2.611 6.516 1 79.62 66 ARG B CA 1
ATOM 2145 C C . ARG B 1 66 ? 15.07 1.793 5.23 1 79.62 66 ARG B C 1
ATOM 2147 O O . ARG B 1 66 ? 15.039 0.561 5.27 1 79.62 66 ARG B O 1
ATOM 2154 N N . PHE B 1 67 ? 15.141 2.508 4.168 1 76.44 67 PHE B N 1
ATOM 2155 C CA . PHE B 1 67 ? 15.219 1.828 2.881 1 76.44 67 PHE B CA 1
ATOM 2156 C C . PHE B 1 67 ? 16.562 1.118 2.723 1 76.44 67 PHE B C 1
ATOM 2158 O O . PHE B 1 67 ? 16.656 0.113 2.014 1 76.44 67 PHE B O 1
ATOM 2165 N N . GLN B 1 68 ? 17.484 1.738 3.42 1 72.06 68 GLN B N 1
ATOM 2166 C CA . GLN B 1 68 ? 18.812 1.152 3.355 1 72.06 68 GLN B CA 1
ATOM 2167 C C . GLN B 1 68 ? 18.938 -0.048 4.289 1 72.06 68 GLN B C 1
ATOM 2169 O O . GLN B 1 68 ? 19.766 -0.93 4.074 1 72.06 68 GLN B O 1
ATOM 2174 N N . MET B 1 69 ? 18.125 0.099 5.422 1 65 69 MET B N 1
ATOM 2175 C CA . MET B 1 69 ? 18.156 -1.016 6.363 1 65 69 MET B CA 1
ATOM 2176 C C . MET B 1 69 ? 17.625 -2.291 5.715 1 65 69 MET B C 1
ATOM 2178 O O . MET B 1 69 ? 17.703 -3.369 6.309 1 65 69 MET B O 1
ATOM 2182 N N . ARG B 1 70 ? 17.562 -2.195 4.496 1 59.12 70 ARG B N 1
ATOM 2183 C CA . ARG B 1 70 ? 17.234 -3.465 3.855 1 59.12 70 ARG B CA 1
ATOM 2184 C C . ARG B 1 70 ? 18.141 -4.582 4.355 1 59.12 70 ARG B C 1
ATOM 2186 O O . ARG B 1 70 ? 19.375 -4.441 4.355 1 59.12 70 ARG B O 1
ATOM 2193 N N . SER B 1 71 ? 17.5 -5.43 5.27 1 60.09 71 SER B N 1
ATOM 2194 C CA . SER B 1 71 ? 18.281 -6.586 5.707 1 60.09 71 SER B CA 1
ATOM 2195 C C . SER B 1 71 ? 18.812 -7.379 4.52 1 60.09 71 SER B C 1
ATOM 2197 O O . SER B 1 71 ? 18.156 -7.461 3.479 1 60.09 71 SER B O 1
ATOM 2199 N N . ASN B 1 72 ? 20.078 -7.402 4.406 1 68 72 ASN B N 1
ATOM 2200 C CA . ASN B 1 72 ? 20.609 -8.367 3.445 1 68 72 ASN B CA 1
ATOM 2201 C C . ASN B 1 72 ? 20.25 -9.805 3.844 1 68 72 ASN B C 1
ATOM 2203 O O . ASN B 1 72 ? 21.141 -10.594 4.172 1 68 72 ASN B O 1
ATOM 2207 N N . VAL B 1 73 ? 18.906 -9.953 3.873 1 75.31 73 VAL B N 1
ATOM 2208 C CA . VAL B 1 73 ? 18.453 -11.297 4.207 1 75.31 73 VAL B CA 1
ATOM 2209 C C . VAL B 1 73 ? 18.938 -12.281 3.146 1 75.31 73 VAL B C 1
ATOM 2211 O O . VAL B 1 73 ? 19.344 -13.406 3.469 1 75.31 73 VAL B O 1
ATOM 2214 N N . LEU B 1 74 ? 18.984 -11.734 2.004 1 80.88 74 LEU B N 1
ATOM 2215 C CA . LEU B 1 74 ? 19.391 -12.609 0.914 1 80.88 74 LEU B CA 1
ATOM 2216 C C . LEU B 1 74 ? 20.875 -12.914 0.988 1 80.88 74 LEU B C 1
ATOM 2218 O O . LEU B 1 74 ? 21.312 -14.016 0.654 1 80.88 74 LEU B O 1
ATOM 2222 N N . HIS B 1 75 ? 21.578 -11.938 1.477 1 78.06 75 HIS B N 1
ATOM 2223 C CA . HIS B 1 75 ? 23.016 -12.133 1.576 1 78.06 75 HIS B CA 1
ATOM 2224 C C . HIS B 1 75 ? 23.375 -13.094 2.703 1 78.06 75 HIS B C 1
ATOM 2226 O O . HIS B 1 75 ? 24.453 -13.688 2.705 1 78.06 75 HIS B O 1
ATOM 2232 N N . GLU B 1 76 ? 22.438 -13.242 3.541 1 79.94 76 GLU B N 1
ATOM 2233 C CA . GLU B 1 76 ? 22.656 -14.164 4.656 1 79.94 76 GLU B CA 1
ATOM 2234 C C . GLU B 1 76 ? 22.281 -15.594 4.27 1 79.94 76 GLU B C 1
ATOM 2236 O O . GLU B 1 76 ? 22.547 -16.531 5.027 1 79.94 76 GLU B O 1
ATOM 2241 N N . MET B 1 77 ? 21.781 -15.703 3.104 1 82.75 77 MET B N 1
ATOM 2242 C CA . MET B 1 77 ? 21.312 -17.016 2.674 1 82.75 77 MET B CA 1
ATOM 2243 C C . MET B 1 77 ? 22.312 -17.672 1.733 1 82.75 77 MET B C 1
ATOM 2245 O O . MET B 1 77 ? 21.938 -18.484 0.888 1 82.75 77 MET B O 1
ATOM 2249 N N . THR B 1 78 ? 23.531 -17.391 1.901 1 77.56 78 THR B N 1
ATOM 2250 C CA . THR B 1 78 ? 24.578 -17.844 0.986 1 77.56 78 THR B CA 1
ATOM 2251 C C . THR B 1 78 ? 24.75 -19.359 1.071 1 77.56 78 THR B C 1
ATOM 2253 O O . THR B 1 78 ? 25.156 -20 0.098 1 77.56 78 THR B O 1
ATOM 2256 N N . ASP B 1 79 ? 24.328 -19.906 2.162 1 85.19 79 ASP B N 1
ATOM 2257 C CA . ASP B 1 79 ? 24.578 -21.328 2.357 1 85.19 79 ASP B CA 1
ATOM 2258 C C . ASP B 1 79 ? 23.391 -22.156 1.858 1 85.19 79 ASP B C 1
ATOM 2260 O O . ASP B 1 79 ? 23.438 -23.391 1.882 1 85.19 79 ASP B O 1
ATOM 2264 N N . ILE B 1 80 ? 22.469 -21.5 1.381 1 88.75 80 ILE B N 1
ATOM 2265 C CA . ILE B 1 80 ? 21.297 -22.203 0.881 1 88.75 80 ILE B CA 1
ATOM 2266 C C . ILE B 1 80 ? 21.391 -22.375 -0.634 1 88.75 80 ILE B C 1
ATOM 2268 O O . ILE B 1 80 ? 21.531 -21.391 -1.363 1 88.75 80 ILE B O 1
ATOM 2272 N N . GLU B 1 81 ? 21.297 -23.578 -1.058 1 84.94 81 GLU B N 1
ATOM 2273 C CA . GLU B 1 81 ? 21.484 -23.859 -2.479 1 84.94 81 GLU B CA 1
ATOM 2274 C C . GLU B 1 81 ? 20.188 -23.719 -3.248 1 84.94 81 GLU B C 1
ATOM 2276 O O . GLU B 1 81 ? 20.156 -23.203 -4.367 1 84.94 81 GLU B O 1
ATOM 2281 N N . SER B 1 82 ? 19.109 -24.062 -2.668 1 94.81 82 SER B N 1
ATOM 2282 C CA . SER B 1 82 ? 17.812 -24.078 -3.355 1 94.81 82 SER B CA 1
ATOM 2283 C C . SER B 1 82 ? 17.266 -22.656 -3.486 1 94.81 82 SER B C 1
ATOM 2285 O O . SER B 1 82 ? 17.016 -21.984 -2.48 1 94.81 82 SER B O 1
ATOM 2287 N N . ALA B 1 83 ? 17.078 -22.234 -4.727 1 95.56 83 ALA B N 1
ATOM 2288 C CA . ALA B 1 83 ? 16.5 -20.922 -4.98 1 95.56 83 ALA B CA 1
ATOM 2289 C C . ALA B 1 83 ? 15.086 -20.828 -4.418 1 95.56 83 ALA B C 1
ATOM 2291 O O . ALA B 1 83 ? 14.688 -19.797 -3.881 1 95.56 83 ALA B O 1
ATOM 2292 N N . SER B 1 84 ? 14.367 -21.953 -4.504 1 96.62 84 SER B N 1
ATOM 2293 C CA . SER B 1 84 ? 13.016 -22.016 -3.955 1 96.62 84 SER B CA 1
ATOM 2294 C C . SER B 1 84 ? 13.023 -21.781 -2.447 1 96.62 84 SER B C 1
ATOM 2296 O O . SER B 1 84 ? 12.156 -21.094 -1.916 1 96.62 84 SER B O 1
ATOM 2298 N N . GLN B 1 85 ? 14 -22.375 -1.832 1 96.12 85 GLN B N 1
ATOM 2299 C CA . GLN B 1 85 ? 14.117 -22.188 -0.388 1 96.12 85 GLN B CA 1
ATOM 2300 C C . GLN B 1 85 ? 14.508 -20.766 -0.04 1 96.12 85 GLN B C 1
ATOM 2302 O O . GLN B 1 85 ? 14.016 -20.203 0.946 1 96.12 85 GLN B O 1
ATOM 2307 N N . LYS B 1 86 ? 15.344 -20.203 -0.829 1 95 86 LYS B N 1
ATOM 2308 C CA . LYS B 1 86 ? 15.742 -18.812 -0.605 1 95 86 LYS B CA 1
ATOM 2309 C C . LYS B 1 86 ? 14.547 -17.875 -0.747 1 95 86 LYS B C 1
ATOM 2311 O O . LYS B 1 86 ? 14.375 -16.953 0.056 1 95 86 LYS B O 1
ATOM 2316 N N . VAL B 1 87 ? 13.695 -18.094 -1.771 1 96 87 VAL B N 1
ATOM 2317 C CA . VAL B 1 87 ? 12.5 -17.281 -1.969 1 96 87 VAL B CA 1
ATOM 2318 C C . VAL B 1 87 ? 11.57 -17.438 -0.765 1 96 87 VAL B C 1
ATOM 2320 O O . VAL B 1 87 ? 11.078 -16.438 -0.228 1 96 87 VAL B O 1
ATOM 2323 N N . THR B 1 88 ? 11.414 -18.656 -0.325 1 96.81 88 THR B N 1
ATOM 2324 C CA . THR B 1 88 ? 10.547 -18.938 0.818 1 96.81 88 THR B CA 1
ATOM 2325 C C . THR B 1 88 ? 11.047 -18.203 2.061 1 96.81 88 THR B C 1
ATOM 2327 O O . THR B 1 88 ? 10.258 -17.562 2.764 1 96.81 88 THR B O 1
ATOM 2330 N N . LEU B 1 89 ? 12.289 -18.234 2.291 1 93.75 89 LEU B N 1
ATOM 2331 C CA . LEU B 1 89 ? 12.867 -17.609 3.475 1 93.75 89 LEU B CA 1
ATOM 2332 C C . LEU B 1 89 ? 12.758 -16.094 3.4 1 93.75 89 LEU B C 1
ATOM 2334 O O . LEU B 1 89 ? 12.508 -15.438 4.414 1 93.75 89 LEU B O 1
ATOM 2338 N N . TYR B 1 90 ? 12.977 -15.602 2.236 1 92.5 90 TYR B N 1
ATOM 2339 C CA . TYR B 1 90 ? 12.844 -14.164 2.029 1 92.5 90 TYR B CA 1
ATOM 2340 C C . TYR B 1 90 ? 11.422 -13.695 2.334 1 92.5 90 TYR B C 1
ATOM 2342 O O . TYR B 1 90 ? 11.227 -12.719 3.059 1 92.5 90 TYR B O 1
ATOM 2350 N N . LEU B 1 91 ? 10.453 -14.398 1.824 1 96.12 91 LEU B N 1
ATOM 2351 C CA . LEU B 1 91 ? 9.055 -14.047 2.039 1 96.12 91 LEU B CA 1
ATOM 2352 C C . LEU B 1 91 ? 8.672 -14.203 3.508 1 96.12 91 LEU B C 1
ATOM 2354 O O . LEU B 1 91 ? 8.016 -13.336 4.082 1 96.12 91 LEU B O 1
ATOM 2358 N N . ARG B 1 92 ? 9.133 -15.242 4.129 1 95.19 92 ARG B N 1
ATOM 2359 C CA . ARG B 1 92 ? 8.844 -15.508 5.531 1 95.19 92 ARG B CA 1
ATOM 2360 C C . ARG B 1 92 ? 9.477 -14.453 6.434 1 95.19 92 ARG B C 1
ATOM 2362 O O . ARG B 1 92 ? 8.906 -14.078 7.457 1 95.19 92 ARG B O 1
ATOM 2369 N N . TRP B 1 93 ? 10.617 -14.125 6.043 1 91.88 93 TRP B N 1
ATOM 2370 C CA . TRP B 1 93 ? 11.289 -13.094 6.816 1 91.88 93 TRP B CA 1
ATOM 2371 C 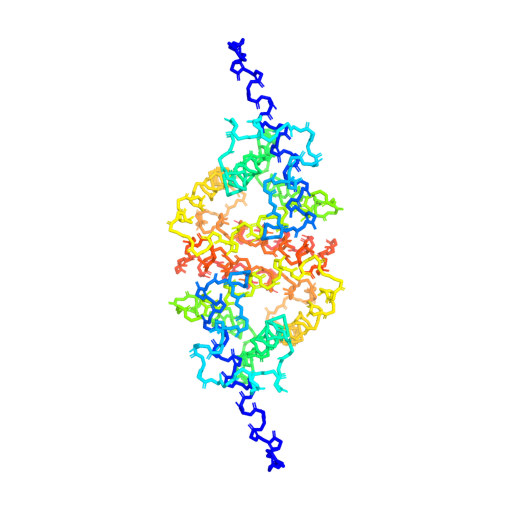C . TRP B 1 93 ? 10.422 -11.844 6.941 1 91.88 93 TRP B C 1
ATOM 2373 O O . TRP B 1 93 ? 10.242 -11.32 8.039 1 91.88 93 TRP B O 1
ATOM 2383 N N . PHE B 1 94 ? 9.883 -11.398 5.875 1 92.56 94 PHE B N 1
ATOM 2384 C CA . PHE B 1 94 ? 9.039 -10.203 5.883 1 92.56 94 PHE B CA 1
ATOM 2385 C C . PHE B 1 94 ? 7.719 -10.477 6.59 1 92.56 94 PHE B C 1
ATOM 2387 O O . PHE B 1 94 ? 7.328 -9.734 7.492 1 92.56 94 PHE B O 1
ATOM 2394 N N . LEU B 1 95 ? 7.121 -11.531 6.234 1 97.12 95 LEU B N 1
ATOM 2395 C CA . LEU B 1 95 ? 5.777 -11.82 6.719 1 97.12 95 LEU B CA 1
ATOM 2396 C C . LEU B 1 95 ? 5.781 -12.07 8.227 1 97.12 95 LEU B C 1
ATOM 2398 O O . LEU B 1 95 ? 4.875 -11.625 8.93 1 97.12 95 LEU B O 1
ATOM 2402 N N . ASP B 1 96 ? 6.812 -12.734 8.734 1 95 96 ASP B N 1
ATOM 2403 C CA . ASP B 1 96 ? 6.918 -12.992 10.164 1 95 96 ASP B CA 1
ATOM 2404 C C . ASP B 1 96 ? 7.219 -11.703 10.938 1 95 96 ASP B C 1
ATOM 2406 O O . ASP B 1 96 ? 6.855 -11.578 12.109 1 95 96 ASP B O 1
ATOM 2410 N N . SER B 1 97 ? 7.863 -10.812 10.281 1 93.62 97 SER B N 1
ATOM 2411 C CA . SER B 1 97 ? 8.234 -9.555 10.93 1 93.62 97 SER B CA 1
ATOM 2412 C C . SER B 1 97 ? 7.012 -8.688 11.188 1 93.62 97 SER B C 1
ATOM 2414 O O . SER B 1 97 ? 7.074 -7.742 11.984 1 93.62 97 SER B O 1
ATOM 2416 N N . LEU B 1 98 ? 5.902 -8.938 10.555 1 96.06 98 LEU B N 1
ATOM 2417 C CA . LEU B 1 98 ? 4.684 -8.156 10.703 1 96.06 98 LEU B CA 1
ATOM 2418 C C . LEU B 1 98 ? 4.094 -8.32 12.102 1 96.06 98 LEU B C 1
ATOM 2420 O O . LEU B 1 98 ? 3.232 -7.543 12.508 1 96.06 98 LEU B O 1
ATOM 2424 N N . GLU B 1 99 ? 4.578 -9.281 12.867 1 95.25 99 GLU B N 1
ATOM 2425 C CA . GLU B 1 99 ? 4.137 -9.477 14.242 1 95.25 99 GLU B CA 1
ATOM 2426 C C . GLU B 1 99 ? 4.828 -8.5 15.188 1 95.25 99 GLU B C 1
ATOM 2428 O O . GLU B 1 99 ? 4.406 -8.336 16.328 1 95.25 99 GLU B O 1
ATOM 2433 N N . THR B 1 100 ? 5.848 -7.879 14.711 1 93.56 100 THR B N 1
ATOM 2434 C CA . THR B 1 100 ? 6.637 -6.965 15.523 1 93.56 100 THR B CA 1
ATOM 2435 C C . THR B 1 100 ? 6.145 -5.531 15.359 1 93.56 100 THR B C 1
ATOM 2437 O O . THR B 1 100 ? 6.129 -5 14.242 1 93.56 100 THR B O 1
ATOM 2440 N N . GLU B 1 101 ? 5.898 -4.906 16.406 1 91.38 101 GLU B N 1
ATOM 2441 C CA . GLU B 1 101 ? 5.312 -3.57 16.375 1 91.38 101 GLU B CA 1
ATOM 2442 C C . GLU B 1 101 ? 6.277 -2.568 15.734 1 91.38 101 GLU B C 1
ATOM 2444 O O . GLU B 1 101 ? 5.852 -1.643 15.039 1 91.38 101 GLU B O 1
ATOM 2449 N N . SER B 1 102 ? 7.523 -2.717 15.984 1 88.94 102 SER B N 1
ATOM 2450 C CA . SER B 1 102 ? 8.492 -1.792 15.406 1 88.94 102 SER B CA 1
ATOM 2451 C C . SER B 1 102 ? 8.477 -1.855 13.883 1 88.94 102 SER B C 1
ATOM 2453 O O . SER B 1 102 ? 8.664 -0.838 13.219 1 88.94 102 SER B O 1
ATOM 2455 N N . VAL B 1 103 ? 8.258 -3.018 13.344 1 90.44 103 VAL B N 1
ATOM 2456 C CA . VAL B 1 103 ? 8.164 -3.189 11.898 1 90.44 103 VAL B CA 1
ATOM 2457 C C . VAL B 1 103 ? 6.891 -2.531 11.375 1 90.44 103 VAL B C 1
ATOM 2459 O O . VAL B 1 103 ? 6.918 -1.808 10.383 1 90.44 103 VAL B O 1
ATOM 2462 N N . CYS B 1 104 ? 5.82 -2.746 12.078 1 92.62 104 CYS B N 1
ATOM 2463 C CA . CYS B 1 104 ? 4.547 -2.148 11.688 1 92.62 104 CYS B CA 1
ATOM 2464 C C . CYS B 1 104 ? 4.629 -0.626 11.719 1 92.62 104 CYS B C 1
ATOM 2466 O O . CYS B 1 104 ? 4.098 0.043 10.828 1 92.62 104 CYS B O 1
ATOM 2468 N N . MET B 1 105 ? 5.336 -0.143 12.695 1 90.62 105 MET B N 1
ATOM 2469 C CA . MET B 1 105 ? 5.543 1.3 12.781 1 90.62 105 MET B CA 1
ATOM 2470 C C . MET B 1 105 ? 6.324 1.807 11.57 1 90.62 105 MET B C 1
ATOM 2472 O O . MET B 1 105 ? 6.035 2.881 11.047 1 90.62 105 MET B O 1
ATOM 2476 N N . GLY B 1 106 ? 7.293 1.055 11.188 1 90.44 106 GLY B N 1
ATOM 2477 C CA . GLY B 1 106 ? 8.062 1.401 10.008 1 90.44 106 GLY B CA 1
ATOM 2478 C C . GLY B 1 106 ? 7.234 1.425 8.734 1 90.44 106 GLY B C 1
ATOM 2479 O O . GLY B 1 106 ? 7.395 2.314 7.898 1 90.44 106 GLY B O 1
ATOM 2480 N N . ILE B 1 107 ? 6.336 0.515 8.633 1 92.44 107 ILE B N 1
ATOM 2481 C CA . ILE B 1 107 ? 5.469 0.438 7.465 1 92.44 107 ILE B CA 1
ATOM 2482 C C . ILE B 1 107 ? 4.5 1.618 7.465 1 92.44 107 ILE B C 1
ATOM 2484 O O . ILE B 1 107 ? 4.262 2.232 6.422 1 92.44 107 ILE B O 1
ATOM 2488 N N . ARG B 1 108 ? 3.961 1.981 8.609 1 92.88 108 ARG B N 1
ATOM 2489 C CA . ARG B 1 108 ? 3.08 3.141 8.719 1 92.88 108 ARG B CA 1
ATOM 2490 C C . ARG B 1 108 ? 3.818 4.426 8.367 1 92.88 108 ARG B C 1
ATOM 2492 O O . ARG B 1 108 ? 3.277 5.285 7.668 1 92.88 108 ARG B O 1
ATOM 2499 N N . PHE B 1 109 ? 5.031 4.535 8.828 1 91.81 109 PHE B N 1
ATOM 2500 C CA . PHE B 1 109 ? 5.855 5.691 8.492 1 91.81 109 PHE B CA 1
ATOM 2501 C C . PHE B 1 109 ? 6.078 5.773 6.984 1 91.81 109 PHE B C 1
ATOM 2503 O O . PHE B 1 109 ? 5.938 6.844 6.391 1 91.81 109 PHE B O 1
ATOM 2510 N N . THR B 1 110 ? 6.461 4.629 6.402 1 90.62 110 THR B N 1
ATOM 2511 C CA . THR B 1 110 ? 6.75 4.586 4.977 1 90.62 110 THR B CA 1
ATOM 2512 C C . THR B 1 110 ? 5.508 4.945 4.16 1 90.62 110 THR B C 1
ATOM 2514 O O . THR B 1 110 ? 5.609 5.609 3.127 1 90.62 110 THR B O 1
ATOM 2517 N N . THR B 1 111 ? 4.398 4.484 4.586 1 92 111 THR B N 1
ATOM 2518 C CA . THR B 1 111 ? 3.143 4.82 3.918 1 92 111 THR B CA 1
ATOM 2519 C C . THR B 1 111 ? 2.895 6.324 3.955 1 92 111 THR B C 1
ATOM 2521 O O . THR B 1 111 ? 2.531 6.922 2.941 1 92 111 THR B O 1
ATOM 2524 N N . GLU B 1 112 ? 3.096 6.879 5.102 1 91.69 112 GLU B N 1
ATOM 2525 C CA . GLU B 1 112 ? 2.945 8.328 5.23 1 91.69 112 GLU B CA 1
ATOM 2526 C C . GLU B 1 112 ? 3.951 9.062 4.352 1 91.69 112 GLU B C 1
ATOM 2528 O O . GLU B 1 112 ? 3.602 10.047 3.689 1 91.69 112 GLU B O 1
ATOM 2533 N N . PHE B 1 113 ? 5.117 8.57 4.34 1 91.38 113 PHE B N 1
ATOM 2534 C CA . PHE B 1 113 ? 6.168 9.164 3.523 1 91.38 113 PHE B CA 1
ATOM 2535 C C . PHE B 1 113 ? 5.746 9.227 2.061 1 91.38 113 PHE B C 1
ATOM 2537 O O . PHE B 1 113 ? 5.797 10.289 1.438 1 91.38 113 PHE B O 1
ATOM 2544 N N . TRP B 1 114 ? 5.25 8.156 1.552 1 91.44 114 TRP B N 1
ATOM 2545 C CA . TRP B 1 114 ? 4.891 8.102 0.138 1 91.44 114 TRP B CA 1
ATOM 2546 C C . TRP B 1 114 ? 3.625 8.906 -0.135 1 91.44 114 TRP B C 1
ATOM 2548 O O . TRP B 1 114 ? 3.465 9.477 -1.217 1 91.44 114 TRP B O 1
ATOM 2558 N N . SER B 1 115 ? 2.738 8.914 0.848 1 90 115 SER B N 1
ATOM 2559 C CA . SER B 1 115 ? 1.546 9.742 0.705 1 90 115 SER B CA 1
ATOM 2560 C C . SER B 1 115 ? 1.911 11.211 0.506 1 90 115 SER B C 1
ATOM 2562 O O . SER B 1 115 ? 1.292 11.906 -0.302 1 90 115 SER B O 1
ATOM 2564 N N . ILE B 1 116 ? 2.867 11.648 1.151 1 87.94 116 ILE B N 1
ATOM 2565 C CA . ILE B 1 116 ? 3.314 13.031 1.073 1 87.94 116 ILE B CA 1
ATOM 2566 C C . ILE B 1 116 ? 4.125 13.242 -0.203 1 87.94 116 ILE B C 1
ATOM 2568 O O . ILE B 1 116 ? 3.895 14.203 -0.945 1 87.94 116 ILE B O 1
ATOM 2572 N N . MET B 1 117 ? 5.004 12.297 -0.487 1 88.31 117 MET B N 1
ATOM 2573 C CA . MET B 1 117 ? 5.934 12.445 -1.602 1 88.31 117 MET B CA 1
ATOM 2574 C C . MET B 1 117 ? 5.215 12.289 -2.938 1 88.31 117 MET B C 1
ATOM 2576 O O . MET B 1 117 ? 5.707 12.742 -3.971 1 88.31 117 MET B O 1
ATOM 2580 N N . SER B 1 118 ? 4.055 11.641 -2.889 1 87.31 118 SER B N 1
ATOM 2581 C CA . SER B 1 118 ? 3.32 11.375 -4.121 1 87.31 118 SER B CA 1
ATOM 2582 C C . SER B 1 118 ? 2.93 12.672 -4.824 1 87.31 118 SER B C 1
ATOM 2584 O O . SER B 1 118 ? 2.604 12.664 -6.012 1 87.31 118 SER B O 1
ATOM 2586 N N . ARG B 1 119 ? 3.008 13.734 -4.176 1 81.56 119 ARG B N 1
ATOM 2587 C CA . ARG B 1 119 ? 2.631 15.031 -4.727 1 81.56 119 ARG B CA 1
ATOM 2588 C C . ARG B 1 119 ? 3.861 15.891 -4.98 1 81.56 119 ARG B C 1
ATOM 2590 O O . ARG B 1 119 ? 3.74 17.062 -5.352 1 81.56 119 ARG B O 1
ATOM 2597 N N . SER B 1 120 ? 4.969 15.281 -4.727 1 80.88 120 SER B N 1
ATOM 2598 C CA . SER B 1 120 ? 6.211 16.016 -4.883 1 80.88 120 SER B CA 1
ATOM 2599 C C . SER B 1 120 ? 6.879 15.711 -6.219 1 80.88 120 SER B C 1
ATOM 2601 O O . SER B 1 120 ? 6.688 14.633 -6.777 1 80.88 120 SER B O 1
ATOM 2603 N N . THR B 1 121 ? 7.664 16.609 -6.668 1 76.38 121 THR B N 1
ATOM 2604 C CA . THR B 1 121 ? 8.367 16.469 -7.934 1 76.38 121 THR B CA 1
ATOM 2605 C C . THR B 1 121 ? 9.531 15.492 -7.797 1 76.38 121 THR B C 1
ATOM 2607 O O . THR B 1 121 ? 10.023 14.961 -8.797 1 76.38 121 THR B O 1
ATOM 2610 N N . CYS B 1 122 ? 10.039 15.289 -6.59 1 74.44 122 CYS B N 1
ATOM 2611 C CA . CYS B 1 122 ? 11.203 14.43 -6.391 1 74.44 122 CYS B CA 1
ATOM 2612 C C . CYS B 1 122 ? 10.781 12.984 -6.156 1 74.44 122 CYS B C 1
ATOM 2614 O O . CYS B 1 122 ? 11.633 12.102 -6 1 74.44 122 CYS B O 1
ATOM 2616 N N . LYS B 1 123 ? 9.578 12.648 -6.246 1 83.19 123 LYS B N 1
ATOM 2617 C CA . LYS B 1 123 ? 9.016 11.336 -5.938 1 83.19 123 LYS B CA 1
ATOM 2618 C C . LYS B 1 123 ? 9.641 10.25 -6.797 1 83.19 123 LYS B C 1
ATOM 2620 O O . LYS B 1 123 ? 10.094 9.227 -6.281 1 83.19 123 LYS B O 1
ATOM 2625 N N . ASN B 1 124 ? 9.805 10.594 -8.039 1 84.12 124 ASN B N 1
ATOM 2626 C CA . ASN B 1 124 ? 10.219 9.562 -8.984 1 84.12 124 ASN B CA 1
ATOM 2627 C C . ASN B 1 124 ? 11.648 9.102 -8.727 1 84.12 124 ASN B C 1
ATOM 2629 O O . ASN B 1 124 ? 11.945 7.91 -8.773 1 84.12 124 ASN B O 1
ATOM 2633 N N . GLU B 1 125 ? 12.438 9.969 -8.422 1 85.25 125 GLU B N 1
ATOM 2634 C CA . GLU B 1 125 ? 13.844 9.633 -8.18 1 85.25 125 GLU B CA 1
ATOM 2635 C C . GLU B 1 125 ? 13.992 8.773 -6.926 1 85.25 125 GLU B C 1
ATOM 2637 O O . GLU B 1 125 ? 14.695 7.762 -6.945 1 85.25 125 GLU B O 1
ATOM 2642 N N . ILE B 1 126 ? 13.344 9.133 -5.918 1 85.06 126 ILE B N 1
ATOM 2643 C CA . ILE B 1 126 ? 13.438 8.414 -4.656 1 85.06 126 ILE B CA 1
ATOM 2644 C C . ILE B 1 126 ? 12.844 7.02 -4.812 1 85.06 126 ILE B C 1
ATOM 2646 O O . ILE B 1 126 ? 13.422 6.031 -4.352 1 85.06 126 ILE B O 1
ATOM 2650 N N . ALA B 1 127 ? 11.758 6.965 -5.523 1 89.25 127 ALA B N 1
ATOM 2651 C CA . ALA B 1 127 ? 11.07 5.695 -5.742 1 89.25 127 ALA B CA 1
ATOM 2652 C C . ALA B 1 127 ? 11.93 4.738 -6.559 1 89.25 127 ALA B C 1
ATOM 2654 O O . ALA B 1 127 ? 12.031 3.551 -6.238 1 89.25 127 ALA B O 1
ATOM 2655 N N . GLN B 1 128 ? 12.539 5.242 -7.52 1 88.56 128 GLN B N 1
ATOM 2656 C CA . GLN B 1 128 ? 13.367 4.422 -8.398 1 88.56 128 GLN B CA 1
ATOM 2657 C C . GLN B 1 128 ? 14.586 3.875 -7.664 1 88.56 128 GLN B C 1
ATOM 2659 O O . GLN B 1 128 ? 14.953 2.713 -7.84 1 88.56 128 GLN B O 1
ATOM 2664 N N . VAL B 1 129 ? 15.148 4.703 -6.914 1 82.88 129 VAL B N 1
ATOM 2665 C CA . VAL B 1 129 ? 16.328 4.289 -6.164 1 82.88 129 VAL B CA 1
ATOM 2666 C C . VAL B 1 129 ? 15.961 3.184 -5.18 1 82.88 129 VAL B C 1
ATOM 2668 O O . VAL B 1 129 ? 16.656 2.176 -5.074 1 82.88 129 VAL B O 1
ATOM 2671 N N . ARG B 1 130 ? 14.875 3.332 -4.473 1 82.75 130 ARG B N 1
ATOM 2672 C CA . ARG B 1 130 ? 14.391 2.322 -3.535 1 82.75 130 ARG B CA 1
ATOM 2673 C C . ARG B 1 130 ? 14.039 1.027 -4.258 1 82.75 130 ARG B C 1
ATOM 2675 O O . ARG B 1 130 ? 14.43 -0.059 -3.824 1 82.75 130 ARG B O 1
ATOM 2682 N N . TYR B 1 131 ? 13.367 1.164 -5.344 1 89.19 131 TYR B N 1
ATOM 2683 C CA . TYR B 1 131 ? 12.898 -0 -6.082 1 89.19 131 TYR B CA 1
ATOM 2684 C C . TYR B 1 131 ? 14.07 -0.788 -6.664 1 89.19 131 TYR B C 1
ATOM 2686 O O . TYR B 1 131 ? 14.078 -2.02 -6.617 1 89.19 131 TYR B O 1
ATOM 2694 N N . LYS B 1 132 ? 15.023 -0.115 -7.164 1 86.5 132 LYS B N 1
ATOM 2695 C CA . LYS B 1 132 ? 16.156 -0.745 -7.836 1 86.5 132 LYS B CA 1
ATOM 2696 C C . LYS B 1 132 ? 16.969 -1.597 -6.867 1 86.5 132 LYS B C 1
ATOM 2698 O O . LYS B 1 132 ? 17.5 -2.643 -7.246 1 86.5 132 LYS B O 1
ATOM 2703 N N . LYS B 1 133 ? 17.062 -1.196 -5.727 1 81.25 133 LYS B N 1
ATOM 2704 C CA . LYS B 1 133 ? 17.797 -1.969 -4.738 1 81.25 133 LYS B CA 1
ATOM 2705 C C . LYS B 1 133 ? 17.125 -3.312 -4.469 1 81.25 133 LYS B C 1
ATOM 2707 O O . LYS B 1 133 ? 17.797 -4.348 -4.414 1 81.25 133 LYS B O 1
ATOM 2712 N N . PHE B 1 134 ? 15.82 -3.334 -4.355 1 82.81 134 PHE B N 1
ATOM 2713 C CA . PHE B 1 134 ? 15.062 -4.562 -4.168 1 82.81 134 PHE B CA 1
ATOM 2714 C C . PHE B 1 134 ? 15.102 -5.426 -5.422 1 82.81 134 PHE B C 1
ATOM 2716 O O . PHE B 1 134 ? 15.242 -6.645 -5.34 1 82.81 134 PHE B O 1
ATOM 2723 N N . GLU B 1 135 ? 15.023 -4.754 -6.461 1 89.25 135 GLU B N 1
ATOM 2724 C CA . GLU B 1 135 ? 15 -5.434 -7.754 1 89.25 135 GLU B CA 1
ATOM 2725 C C . GLU B 1 135 ? 16.281 -6.215 -7.992 1 89.25 135 GLU B C 1
ATOM 2727 O O . GLU B 1 135 ? 16.25 -7.367 -8.43 1 89.25 135 GLU B O 1
ATOM 2732 N N . GLU B 1 136 ? 17.391 -5.648 -7.711 1 85.44 136 GLU B N 1
ATOM 2733 C CA . GLU B 1 136 ? 18.672 -6.277 -7.965 1 85.44 136 GLU B CA 1
ATOM 2734 C C . GLU B 1 136 ? 18.844 -7.543 -7.125 1 85.44 136 GLU B C 1
ATOM 2736 O O . GLU B 1 136 ? 19.297 -8.57 -7.633 1 85.44 136 GLU B O 1
ATOM 2741 N N . ASP B 1 137 ? 18.453 -7.465 -5.91 1 82.25 137 ASP B N 1
ATOM 2742 C CA . ASP B 1 137 ? 18.578 -8.617 -5.02 1 82.25 137 ASP B CA 1
ATOM 2743 C C . ASP B 1 137 ? 17.672 -9.758 -5.461 1 82.25 137 ASP B C 1
ATOM 2745 O O . ASP B 1 137 ? 18.109 -10.906 -5.551 1 82.25 137 ASP B O 1
ATOM 2749 N N . LEU B 1 138 ? 16.531 -9.492 -5.801 1 92 138 LEU B N 1
ATOM 2750 C CA . LEU B 1 138 ? 15.547 -10.516 -6.156 1 92 138 LEU B CA 1
ATOM 2751 C C . LEU B 1 138 ? 15.828 -11.078 -7.547 1 92 138 LEU B C 1
ATOM 2753 O O . LEU B 1 138 ? 15.625 -12.266 -7.793 1 92 138 LEU B O 1
ATOM 2757 N N . GLN B 1 139 ? 16.266 -10.164 -8.375 1 93.69 139 GLN B N 1
ATOM 2758 C CA . GLN B 1 139 ? 16.562 -10.609 -9.734 1 93.69 139 GLN B CA 1
ATOM 2759 C C . GLN B 1 139 ? 17.656 -11.664 -9.742 1 93.69 139 GLN B C 1
ATOM 2761 O O . GLN B 1 139 ? 17.547 -12.664 -10.453 1 93.69 139 GLN B O 1
ATOM 2766 N N . GLN B 1 140 ? 18.688 -11.445 -9.023 1 90.31 140 GLN B N 1
ATOM 2767 C CA . GLN B 1 140 ? 19.781 -12.406 -8.945 1 90.31 140 GLN B CA 1
ATOM 2768 C C . GLN B 1 140 ? 19.297 -13.75 -8.406 1 90.31 140 GLN B C 1
ATOM 2770 O O . GLN B 1 140 ? 19.703 -14.805 -8.906 1 90.31 140 GLN B O 1
ATOM 2775 N N . LEU B 1 141 ? 18.484 -13.703 -7.461 1 92.88 141 LEU B N 1
ATOM 2776 C CA . LEU B 1 141 ? 17.922 -14.906 -6.871 1 92.88 141 LEU B CA 1
ATOM 2777 C C . LEU B 1 141 ? 17.094 -15.68 -7.895 1 92.88 141 LEU B C 1
ATOM 2779 O O . LEU B 1 141 ? 17.219 -16.906 -8.008 1 92.88 141 LEU B O 1
ATOM 2783 N N . LEU B 1 142 ? 16.281 -14.992 -8.688 1 96.88 142 LEU B N 1
ATOM 2784 C CA . LEU B 1 142 ? 15.406 -15.625 -9.68 1 96.88 142 LEU B CA 1
ATOM 2785 C C . LEU B 1 142 ? 16.234 -16.219 -10.82 1 96.88 142 LEU B C 1
ATOM 2787 O O . LEU B 1 142 ? 15.922 -17.312 -11.305 1 96.88 142 LEU B O 1
ATOM 2791 N N . LEU B 1 143 ? 17.25 -15.539 -11.188 1 95.5 143 LEU B N 1
ATOM 2792 C CA . LEU B 1 143 ? 18.125 -16.031 -12.25 1 95.5 143 LEU B CA 1
ATOM 2793 C C . LEU B 1 143 ? 18.844 -17.312 -11.828 1 95.5 143 LEU B C 1
ATOM 2795 O O . LEU B 1 143 ? 18.984 -18.234 -12.633 1 95.5 143 LEU B O 1
ATOM 2799 N N . GLU B 1 144 ? 19.266 -17.328 -10.641 1 93.56 144 GLU B N 1
ATOM 2800 C CA . GLU B 1 144 ? 19.844 -18.547 -10.094 1 93.56 144 GLU B CA 1
ATOM 2801 C C . GLU B 1 144 ? 18.859 -19.719 -10.172 1 93.56 144 GLU B C 1
ATOM 2803 O O . GLU B 1 144 ? 19.25 -20.828 -10.516 1 93.56 144 GLU B O 1
ATOM 2808 N N . GLY B 1 145 ? 17.625 -19.469 -9.797 1 97 145 GLY B N 1
ATOM 2809 C CA . GLY B 1 145 ? 16.609 -20.5 -9.844 1 97 145 GLY B CA 1
ATOM 2810 C C . GLY B 1 145 ? 16.328 -21 -11.25 1 97 145 GLY B C 1
ATOM 2811 O O . GLY B 1 145 ? 16.078 -22.188 -11.445 1 97 145 GLY B O 1
ATOM 2812 N N . ILE B 1 146 ? 16.406 -20.125 -12.211 1 97.56 146 ILE B N 1
ATOM 2813 C CA . ILE B 1 146 ? 16.25 -20.5 -13.609 1 97.56 146 ILE B CA 1
ATOM 2814 C C . ILE B 1 146 ? 17.422 -21.375 -14.047 1 97.56 146 ILE B C 1
ATOM 2816 O O . ILE B 1 146 ? 17.219 -22.438 -14.648 1 97.56 146 ILE B O 1
ATOM 2820 N N . GLN B 1 147 ? 18.594 -20.969 -13.711 1 96.06 147 GLN B N 1
ATOM 2821 C CA . GLN B 1 147 ? 19.828 -21.656 -14.102 1 96.06 147 GLN B CA 1
ATOM 2822 C C . GLN B 1 147 ? 19.875 -23.062 -13.508 1 96.06 147 GLN B C 1
ATOM 2824 O O . GLN B 1 147 ? 20.328 -24 -14.164 1 96.06 147 GLN B O 1
ATOM 2829 N N . ASN B 1 148 ? 19.391 -23.234 -12.312 1 95.19 148 ASN B N 1
ATOM 2830 C CA . ASN B 1 148 ? 19.453 -24.531 -11.641 1 95.19 148 ASN B CA 1
ATOM 2831 C C . ASN B 1 148 ? 18.234 -25.391 -11.977 1 95.19 148 ASN B C 1
ATOM 2833 O O . ASN B 1 148 ? 18.094 -26.516 -11.469 1 95.19 148 ASN B O 1
ATOM 2837 N N . GLY B 1 149 ? 17.297 -24.844 -12.664 1 96.94 149 GLY B N 1
ATOM 2838 C CA . GLY B 1 149 ? 16.156 -25.625 -13.148 1 96.94 149 GLY B CA 1
ATOM 2839 C C . GLY B 1 149 ? 15 -25.656 -12.172 1 96.94 149 GLY B C 1
ATOM 2840 O O . GLY B 1 149 ? 14.039 -26.406 -12.367 1 96.94 149 GLY B O 1
ATOM 2841 N N . GLU B 1 150 ? 15.07 -24.781 -11.172 1 97.62 150 GLU B N 1
ATOM 2842 C CA . GLU B 1 150 ? 14.008 -24.75 -10.18 1 97.62 150 GLU B CA 1
ATOM 2843 C C . GLU B 1 150 ? 12.828 -23.906 -10.648 1 97.62 150 GLU B C 1
ATOM 2845 O O . GLU B 1 150 ? 11.68 -24.156 -10.273 1 97.62 150 GLU B O 1
ATOM 2850 N N . PHE B 1 151 ? 13.188 -22.875 -11.398 1 98.25 151 PHE B N 1
ATOM 2851 C CA . PHE B 1 151 ? 12.156 -21.984 -11.938 1 98.25 151 PHE B CA 1
ATOM 2852 C C . PHE B 1 151 ? 12.055 -22.125 -13.445 1 98.25 151 PHE B C 1
ATOM 2854 O O . PHE B 1 151 ? 13 -22.562 -14.102 1 98.25 151 PHE B O 1
ATOM 2861 N N . ARG B 1 152 ? 10.93 -21.859 -13.984 1 97.25 152 ARG B N 1
ATOM 2862 C CA . ARG B 1 152 ? 10.68 -22.047 -15.414 1 97.25 152 ARG B CA 1
ATOM 2863 C C . ARG B 1 152 ? 11.633 -21.188 -16.25 1 97.25 152 ARG B C 1
ATOM 2865 O O . ARG B 1 152 ? 11.938 -20.062 -15.891 1 97.25 152 ARG B O 1
ATOM 2872 N N . GLN B 1 153 ? 12.008 -21.641 -17.359 1 96.94 153 GLN B N 1
ATOM 2873 C CA . GLN B 1 153 ? 13.023 -21.031 -18.203 1 96.94 153 GLN B CA 1
ATOM 2874 C C . GLN B 1 153 ? 12.492 -19.766 -18.859 1 96.94 153 GLN B C 1
ATOM 2876 O O . GLN B 1 153 ? 13.258 -18.828 -19.141 1 96.94 153 GLN B O 1
ATOM 2881 N N . ASN B 1 154 ? 11.195 -19.703 -19.078 1 96.62 154 ASN B N 1
ATOM 2882 C CA . ASN B 1 154 ? 10.609 -18.578 -19.781 1 96.62 154 ASN B CA 1
ATOM 2883 C C . ASN B 1 154 ? 10.086 -17.516 -18.812 1 96.62 154 ASN B C 1
ATOM 2885 O O . ASN B 1 154 ? 9.25 -16.688 -19.188 1 96.62 154 ASN B O 1
ATOM 2889 N N . LEU B 1 155 ? 10.609 -17.562 -17.594 1 97.19 155 LEU B N 1
ATOM 2890 C CA . LEU B 1 155 ? 10.18 -16.625 -16.562 1 97.19 155 LEU B CA 1
ATOM 2891 C C . LEU B 1 155 ? 10.633 -15.211 -16.906 1 97.19 155 LEU B C 1
ATOM 2893 O O . LEU B 1 155 ? 11.82 -14.977 -17.156 1 97.19 155 LEU B O 1
ATOM 2897 N N . ASN B 1 156 ? 9.703 -14.32 -16.953 1 97.12 156 ASN B N 1
ATOM 2898 C CA . ASN B 1 156 ? 10.047 -12.906 -17.016 1 97.12 156 ASN B CA 1
ATOM 2899 C C . ASN B 1 156 ? 10.469 -12.375 -15.656 1 97.12 156 ASN B C 1
ATOM 2901 O O . ASN B 1 156 ? 9.625 -12.016 -14.828 1 97.12 156 ASN B O 1
ATOM 2905 N N . THR B 1 157 ? 11.766 -12.273 -15.469 1 96.88 157 THR B N 1
ATOM 2906 C CA . THR B 1 157 ? 12.289 -11.977 -14.133 1 96.88 157 THR B CA 1
ATOM 2907 C C . THR B 1 157 ? 11.914 -10.57 -13.703 1 96.88 157 THR B C 1
ATOM 2909 O O . THR B 1 157 ? 11.688 -10.312 -12.516 1 96.88 157 THR B O 1
ATOM 2912 N N . LYS B 1 158 ? 11.852 -9.617 -14.609 1 96.75 158 LYS B N 1
ATOM 2913 C CA . LYS B 1 158 ? 11.453 -8.258 -14.273 1 96.75 158 LYS B CA 1
ATOM 2914 C C . LYS B 1 158 ? 10.016 -8.219 -13.75 1 96.75 158 LYS B C 1
ATOM 2916 O O . LYS B 1 158 ? 9.742 -7.594 -12.719 1 96.75 158 LYS B O 1
ATOM 2921 N N . SER B 1 159 ? 9.148 -8.969 -14.414 1 98.06 159 SER B N 1
ATOM 2922 C CA . SER B 1 159 ? 7.754 -9.047 -13.977 1 98.06 159 SER B CA 1
ATOM 2923 C C . SER B 1 159 ? 7.641 -9.758 -12.633 1 98.06 159 SER B C 1
ATOM 2925 O O . SER B 1 159 ? 6.883 -9.328 -11.758 1 98.06 159 SER B O 1
ATOM 2927 N N . ALA B 1 160 ? 8.414 -10.812 -12.547 1 98.12 160 ALA B N 1
ATOM 2928 C CA . ALA B 1 160 ? 8.367 -11.594 -11.312 1 98.12 160 ALA B CA 1
ATOM 2929 C C . ALA B 1 160 ? 8.812 -10.75 -10.117 1 98.12 160 ALA B C 1
ATOM 2931 O O . ALA B 1 160 ? 8.18 -10.789 -9.055 1 98.12 160 ALA B O 1
ATOM 2932 N N . VAL B 1 161 ? 9.844 -9.977 -10.281 1 97.06 161 VAL B N 1
ATOM 2933 C CA . VAL B 1 161 ? 10.359 -9.109 -9.227 1 97.06 161 VAL B CA 1
ATOM 2934 C C . VAL B 1 161 ? 9.312 -8.062 -8.859 1 97.06 161 VAL B C 1
ATOM 2936 O O . VAL B 1 161 ? 9.023 -7.848 -7.676 1 97.06 161 VAL B O 1
ATOM 2939 N N . TYR B 1 162 ? 8.711 -7.445 -9.797 1 97.81 162 TYR B N 1
ATOM 2940 C CA . TYR B 1 162 ? 7.668 -6.445 -9.578 1 97.81 162 TYR B CA 1
ATOM 2941 C C . TYR B 1 162 ? 6.508 -7.031 -8.781 1 97.81 162 TYR B C 1
ATOM 2943 O O . TYR B 1 162 ? 6.02 -6.41 -7.836 1 97.81 162 TYR B O 1
ATOM 2951 N N . LEU B 1 163 ? 6.145 -8.227 -9.164 1 98.31 163 LEU B N 1
ATOM 2952 C CA . LEU B 1 163 ? 4.977 -8.844 -8.547 1 98.31 163 LEU B CA 1
ATOM 2953 C C . LEU B 1 163 ? 5.281 -9.273 -7.117 1 98.31 163 LEU B C 1
ATOM 2955 O O . LEU B 1 163 ? 4.418 -9.18 -6.242 1 98.31 163 LEU B O 1
ATOM 2959 N N . ILE B 1 164 ? 6.477 -9.734 -6.875 1 97.88 164 ILE B N 1
ATOM 2960 C CA . ILE B 1 164 ? 6.855 -10.125 -5.52 1 97.88 164 ILE B CA 1
ATOM 2961 C C . ILE B 1 164 ? 6.914 -8.891 -4.625 1 97.88 164 ILE B C 1
ATOM 2963 O O . ILE B 1 164 ? 6.34 -8.883 -3.533 1 97.88 164 ILE B O 1
ATOM 2967 N N . ILE B 1 165 ? 7.52 -7.836 -5.105 1 95.25 165 ILE B N 1
ATOM 2968 C CA . ILE B 1 165 ? 7.672 -6.617 -4.32 1 95.25 165 ILE B CA 1
ATOM 2969 C C . ILE B 1 165 ? 6.301 -6.012 -4.031 1 95.25 165 ILE B C 1
ATOM 2971 O O . ILE B 1 165 ? 5.98 -5.719 -2.877 1 95.25 165 ILE B O 1
ATOM 2975 N N . THR B 1 166 ? 5.48 -5.895 -5.027 1 97.5 166 THR B N 1
ATOM 2976 C CA . THR B 1 166 ? 4.207 -5.199 -4.871 1 97.5 166 THR B CA 1
ATOM 2977 C C . THR B 1 166 ? 3.246 -6.023 -4.02 1 97.5 166 THR B C 1
ATOM 2979 O O . THR B 1 166 ? 2.498 -5.473 -3.207 1 97.5 166 THR B O 1
ATOM 2982 N N . SER B 1 167 ? 3.236 -7.332 -4.219 1 98.19 167 SER B N 1
ATOM 2983 C CA . SER B 1 167 ? 2.33 -8.148 -3.42 1 98.19 167 SER B CA 1
ATOM 2984 C C . SER B 1 167 ? 2.746 -8.164 -1.953 1 98.19 167 SER B C 1
ATOM 2986 O O . SER B 1 167 ? 1.897 -8.125 -1.061 1 98.19 167 SER B O 1
ATOM 2988 N N . LEU B 1 168 ? 4.02 -8.188 -1.71 1 96.19 168 LEU B N 1
ATOM 2989 C CA . LEU B 1 168 ? 4.52 -8.148 -0.34 1 96.19 168 LEU B CA 1
ATOM 2990 C C . LEU B 1 168 ? 4.18 -6.816 0.322 1 96.19 168 LEU B C 1
ATOM 2992 O O . LEU B 1 168 ? 3.727 -6.785 1.468 1 96.19 168 LEU B O 1
ATOM 2996 N N . ASP B 1 169 ? 4.395 -5.785 -0.391 1 95.12 169 ASP B N 1
ATOM 2997 C CA . ASP B 1 169 ? 4.047 -4.461 0.111 1 95.12 169 ASP B CA 1
ATOM 2998 C C . ASP B 1 169 ? 2.549 -4.348 0.383 1 95.12 169 ASP B C 1
ATOM 3000 O O . ASP B 1 169 ? 2.133 -3.707 1.351 1 95.12 169 ASP B O 1
ATOM 3004 N N . GLY B 1 170 ? 1.792 -4.938 -0.521 1 97.5 170 GLY B N 1
ATOM 3005 C CA . GLY B 1 170 ? 0.352 -4.934 -0.312 1 97.5 170 GLY B CA 1
ATOM 3006 C C . GLY B 1 170 ? -0.066 -5.629 0.97 1 97.5 170 GLY B C 1
ATOM 3007 O O . GLY B 1 170 ? -0.94 -5.141 1.689 1 97.5 170 GLY B O 1
ATOM 3008 N N . VAL B 1 171 ? 0.543 -6.75 1.264 1 98.06 171 VAL B N 1
ATOM 3009 C CA . VAL B 1 171 ? 0.266 -7.461 2.508 1 98.06 171 VAL B CA 1
ATOM 3010 C C . VAL B 1 171 ? 0.686 -6.602 3.699 1 98.06 171 VAL B C 1
ATOM 3012 O O . VAL B 1 171 ? -0.057 -6.48 4.676 1 98.06 171 VAL B O 1
ATOM 3015 N N . GLY B 1 172 ? 1.854 -6 3.619 1 96.94 172 GLY B N 1
ATOM 3016 C CA . GLY B 1 172 ? 2.322 -5.125 4.684 1 96.94 172 GLY B CA 1
ATOM 3017 C C . GLY B 1 172 ? 1.388 -3.963 4.957 1 96.94 172 GLY B C 1
ATOM 3018 O O . GLY B 1 172 ? 1.108 -3.643 6.113 1 96.94 172 GLY B O 1
ATOM 3019 N N . PHE B 1 173 ? 0.931 -3.42 3.922 1 96.38 173 PHE B N 1
ATOM 3020 C CA . PHE B 1 173 ? 0.022 -2.285 4.031 1 96.38 173 PHE B CA 1
ATOM 3021 C C . PHE B 1 173 ? -1.279 -2.697 4.711 1 96.38 173 PHE B C 1
ATOM 3023 O O . PHE B 1 173 ? -1.712 -2.062 5.672 1 96.38 173 PHE B O 1
ATOM 3030 N N . THR B 1 174 ? -1.868 -3.738 4.211 1 96.69 174 THR B N 1
ATOM 3031 C CA . THR B 1 174 ? -3.152 -4.203 4.723 1 96.69 174 THR B CA 1
ATOM 3032 C C . THR B 1 174 ? -3.031 -4.633 6.18 1 96.69 174 THR B C 1
ATOM 3034 O O . THR B 1 174 ? -3.893 -4.316 7.004 1 96.69 174 THR B O 1
ATOM 3037 N N . ASP B 1 175 ? -1.967 -5.203 6.512 1 96.69 175 ASP B N 1
ATOM 3038 C CA . ASP B 1 175 ? -1.743 -5.727 7.855 1 96.69 175 ASP B CA 1
ATOM 3039 C C . ASP B 1 175 ? -1.396 -4.602 8.828 1 96.69 175 ASP B C 1
ATOM 3041 O O . ASP B 1 175 ? -2.121 -4.367 9.797 1 96.69 175 ASP B O 1
ATOM 3045 N N . ALA B 1 176 ? -0.433 -3.795 8.492 1 94.75 176 ALA B N 1
ATOM 3046 C CA . ALA B 1 176 ? 0.156 -2.848 9.438 1 94.75 176 ALA B CA 1
ATOM 3047 C C . ALA B 1 176 ? -0.606 -1.526 9.43 1 94.75 176 ALA B C 1
ATOM 3049 O O . ALA B 1 176 ? -0.665 -0.833 10.453 1 94.75 176 ALA B O 1
ATOM 3050 N N . VAL B 1 177 ? -1.208 -1.175 8.336 1 94.75 177 VAL B N 1
ATOM 3051 C CA . VAL B 1 177 ? -1.826 0.14 8.195 1 94.75 177 VAL B CA 1
ATOM 3052 C C . VAL B 1 177 ? -3.338 0.022 8.375 1 94.75 177 VAL B C 1
ATOM 3054 O O . VAL B 1 177 ? -3.932 0.726 9.195 1 94.75 177 VAL B O 1
ATOM 3057 N N . MET B 1 178 ? -3.92 -0.915 7.707 1 94.06 178 MET B N 1
ATOM 3058 C CA . MET B 1 178 ? -5.371 -1.053 7.785 1 94.06 178 MET B CA 1
ATOM 3059 C C . MET B 1 178 ? -5.773 -1.894 8.992 1 94.06 178 MET B C 1
ATOM 3061 O O . MET B 1 178 ? -6.926 -1.857 9.422 1 94.06 178 MET B O 1
ATOM 3065 N N . GLY B 1 179 ? -4.844 -2.742 9.43 1 94.19 179 GLY B N 1
ATOM 3066 C CA . GLY B 1 179 ? -5.113 -3.523 10.633 1 94.19 179 GLY B CA 1
ATOM 3067 C C . GLY B 1 179 ? -5.789 -4.848 10.336 1 94.19 179 GLY B C 1
ATOM 3068 O O . GLY B 1 179 ? -6.293 -5.508 11.25 1 94.19 179 GLY B O 1
ATOM 3069 N N . ILE B 1 180 ? -5.859 -5.223 9.086 1 95.69 180 ILE B N 1
ATOM 3070 C CA . ILE B 1 180 ? -6.375 -6.539 8.719 1 95.69 180 ILE B CA 1
ATOM 3071 C C . ILE B 1 180 ? -5.23 -7.547 8.68 1 95.69 180 ILE B C 1
ATOM 3073 O O . ILE B 1 180 ? -4.527 -7.668 7.672 1 95.69 180 ILE B O 1
ATOM 3077 N N . LYS B 1 181 ? -5.125 -8.305 9.648 1 96 181 LYS B N 1
ATOM 3078 C CA . LYS B 1 181 ? -3.949 -9.141 9.898 1 96 181 LYS B CA 1
ATOM 3079 C C . LYS B 1 181 ? -3.934 -10.359 8.992 1 96 181 LYS B C 1
ATOM 3081 O O . LYS B 1 181 ? -4.977 -10.969 8.742 1 96 181 LYS B O 1
ATOM 3086 N N . ILE B 1 182 ? -2.779 -10.727 8.555 1 97.44 182 ILE B N 1
ATOM 3087 C CA . ILE B 1 182 ? -2.578 -11.977 7.82 1 97.44 182 ILE B CA 1
ATOM 3088 C C . ILE B 1 182 ? -2.361 -13.125 8.805 1 97.44 182 ILE B C 1
ATOM 3090 O O . ILE B 1 182 ? -1.686 -12.961 9.82 1 97.44 182 ILE B O 1
ATOM 3094 N N . ASN B 1 183 ? -2.963 -14.25 8.477 1 97.19 183 ASN B N 1
ATOM 3095 C CA . ASN B 1 183 ? -2.77 -15.406 9.352 1 97.19 183 ASN B CA 1
ATOM 3096 C C . ASN B 1 183 ? -1.84 -16.438 8.719 1 97.19 183 ASN B C 1
ATOM 3098 O O . ASN B 1 183 ? -1.452 -16.297 7.559 1 97.19 183 ASN B O 1
ATOM 3102 N N . GLU B 1 184 ? -1.514 -17.422 9.484 1 97.81 184 GLU B N 1
ATOM 3103 C CA . GLU B 1 184 ? -0.521 -18.406 9.062 1 97.81 184 GLU B CA 1
ATOM 3104 C C . GLU B 1 184 ? -0.992 -19.172 7.832 1 97.81 184 GLU B C 1
ATOM 3106 O O . GLU B 1 184 ? -0.198 -19.453 6.934 1 97.81 184 GLU B O 1
ATOM 3111 N N . ALA B 1 185 ? -2.207 -19.531 7.781 1 97.88 185 ALA B N 1
ATOM 3112 C CA . ALA B 1 185 ? -2.746 -20.234 6.621 1 97.88 185 ALA B CA 1
ATOM 3113 C C . ALA B 1 185 ? -2.58 -19.406 5.352 1 97.88 185 ALA B C 1
ATOM 3115 O O . ALA B 1 185 ? -2.199 -19.938 4.305 1 97.88 185 ALA B O 1
ATOM 3116 N N . THR B 1 186 ? -2.844 -18.156 5.453 1 98.38 186 THR B N 1
ATOM 3117 C CA . THR B 1 186 ? -2.73 -17.25 4.312 1 98.38 186 THR B CA 1
ATOM 3118 C C . THR B 1 186 ? -1.271 -17.062 3.914 1 98.38 186 THR B C 1
ATOM 3120 O O . THR B 1 186 ? -0.955 -16.938 2.729 1 98.38 186 THR B O 1
ATOM 3123 N N . ILE B 1 187 ? -0.424 -17.047 4.914 1 98.5 187 ILE B N 1
ATOM 3124 C CA . ILE B 1 187 ? 1.004 -16.953 4.629 1 98.5 187 ILE B CA 1
ATOM 3125 C C . ILE B 1 187 ? 1.445 -18.156 3.795 1 98.5 187 ILE B C 1
ATOM 3127 O O . ILE B 1 187 ? 2.145 -18 2.791 1 98.5 187 ILE B O 1
ATOM 3131 N N . SER B 1 188 ? 1.043 -19.297 4.199 1 98.06 188 SER B N 1
ATOM 3132 C CA . SER B 1 188 ? 1.38 -20.516 3.475 1 98.06 188 SER B CA 1
ATOM 3133 C C . SER B 1 188 ? 0.842 -20.484 2.047 1 98.06 188 SER B C 1
ATOM 3135 O O . SER B 1 188 ? 1.545 -20.844 1.103 1 98.06 188 SER B O 1
ATOM 3137 N N . GLU B 1 189 ? -0.353 -20 1.899 1 98 189 GLU B N 1
ATOM 3138 C CA . GLU B 1 189 ? -0.959 -19.859 0.578 1 98 189 GLU B CA 1
ATOM 3139 C C . GLU B 1 189 ? -0.208 -18.844 -0.277 1 98 189 GLU B C 1
ATOM 3141 O O . GLU B 1 189 ? -0.048 -19.047 -1.483 1 98 189 GLU B O 1
ATOM 3146 N N . TYR B 1 190 ? 0.21 -17.797 0.344 1 98.69 190 TYR B N 1
ATOM 3147 C CA . TYR B 1 190 ? 0.953 -16.766 -0.363 1 98.69 190 TYR B CA 1
ATOM 3148 C C . TYR B 1 190 ? 2.258 -17.312 -0.925 1 98.69 190 TYR B C 1
ATOM 3150 O O . TYR B 1 190 ? 2.576 -17.094 -2.098 1 98.69 190 TYR B O 1
ATOM 3158 N N . ILE B 1 191 ? 2.951 -18 -0.072 1 98.25 191 ILE B N 1
ATOM 3159 C CA . ILE B 1 191 ? 4.234 -18.578 -0.472 1 98.25 191 ILE B CA 1
ATOM 3160 C C . ILE B 1 191 ? 4.02 -19.594 -1.596 1 98.25 191 ILE B C 1
ATOM 3162 O O . ILE B 1 191 ? 4.75 -19.578 -2.59 1 98.25 191 ILE B O 1
ATOM 3166 N N . ASN B 1 192 ? 3.004 -20.391 -1.505 1 97 192 ASN B N 1
ATOM 3167 C CA . ASN B 1 192 ? 2.67 -21.359 -2.549 1 97 192 ASN B CA 1
ATOM 3168 C C . ASN B 1 192 ? 2.324 -20.656 -3.863 1 97 192 ASN B C 1
ATOM 3170 O O . ASN B 1 192 ? 2.717 -21.125 -4.938 1 97 192 ASN B O 1
ATOM 3174 N N . MET B 1 193 ? 1.604 -19.625 -3.77 1 98 193 MET B N 1
ATOM 3175 C CA . MET B 1 193 ? 1.221 -18.859 -4.957 1 98 193 MET B CA 1
ATOM 3176 C C . MET B 1 193 ? 2.451 -18.344 -5.695 1 98 193 MET B C 1
ATOM 3178 O O . MET B 1 193 ? 2.566 -18.531 -6.91 1 98 193 MET B O 1
ATOM 3182 N N . ILE B 1 194 ? 3.381 -17.75 -4.934 1 98.5 194 ILE B N 1
ATOM 3183 C CA . ILE B 1 194 ? 4.582 -17.188 -5.535 1 98.5 194 ILE B CA 1
ATOM 3184 C C . ILE B 1 194 ? 5.441 -18.297 -6.125 1 98.5 194 ILE B C 1
ATOM 3186 O O . ILE B 1 194 ? 5.891 -18.203 -7.273 1 98.5 194 ILE B O 1
ATOM 3190 N N . LEU B 1 195 ? 5.625 -19.359 -5.379 1 97.75 195 LEU B N 1
ATOM 3191 C CA . LEU B 1 195 ? 6.484 -20.453 -5.84 1 97.75 195 LEU B CA 1
ATOM 3192 C C . LEU B 1 195 ? 5.883 -21.125 -7.066 1 97.75 195 LEU B C 1
ATOM 3194 O O . LEU B 1 195 ? 6.602 -21.453 -8.016 1 97.75 195 LEU B O 1
ATOM 3198 N N . ASN B 1 196 ? 4.559 -21.344 -7.059 1 96.62 196 ASN B N 1
ATOM 3199 C CA . ASN B 1 196 ? 3.904 -21.922 -8.227 1 96.62 196 ASN B CA 1
ATOM 3200 C C . ASN B 1 196 ? 4.074 -21.047 -9.461 1 96.62 196 ASN B C 1
ATOM 3202 O O . ASN B 1 196 ? 4.262 -21.562 -10.57 1 96.62 196 ASN B O 1
ATOM 3206 N N . TYR B 1 197 ? 3.984 -19.812 -9.258 1 97.56 197 TYR B N 1
ATOM 3207 C CA . TYR B 1 197 ? 4.176 -18.875 -10.352 1 97.56 197 TYR B CA 1
ATOM 3208 C C . TYR B 1 197 ? 5.59 -18.953 -10.906 1 97.56 197 TYR B C 1
ATOM 3210 O O . TYR B 1 197 ? 5.781 -18.953 -12.125 1 97.56 197 TYR B O 1
ATOM 3218 N N . LEU B 1 198 ? 6.547 -19.109 -10.031 1 98.12 198 LEU B N 1
ATOM 3219 C CA . LEU B 1 198 ? 7.945 -19.141 -10.453 1 98.12 198 LEU B CA 1
ATOM 3220 C C . LEU B 1 198 ? 8.289 -20.453 -11.133 1 98.12 198 LEU B C 1
ATOM 3222 O O . LEU B 1 198 ? 9.047 -20.484 -12.102 1 98.12 198 LEU B O 1
ATOM 3226 N N . ARG B 1 199 ? 7.691 -21.469 -10.648 1 96.12 199 ARG B N 1
ATOM 3227 C CA . ARG B 1 199 ? 8.016 -22.812 -11.133 1 96.12 199 ARG B CA 1
ATOM 3228 C C . ARG B 1 199 ? 7.273 -23.125 -12.422 1 96.12 199 ARG B C 1
ATOM 3230 O O . ARG B 1 199 ? 7.738 -23.922 -13.242 1 96.12 199 ARG B O 1
ATOM 3237 N N . GLY B 1 200 ? 6.109 -22.484 -12.609 1 88.06 200 GLY B N 1
ATOM 3238 C CA . GLY B 1 200 ? 5.281 -22.781 -13.773 1 88.06 200 GLY B CA 1
ATOM 3239 C C . GLY B 1 200 ? 4.277 -23.891 -13.531 1 88.06 200 GLY B C 1
ATOM 3240 O O . GLY B 1 200 ? 4.555 -24.844 -12.797 1 88.06 200 GLY B O 1
#

InterPro domains:
  IPR001647 DNA-binding HTH domain, TetR-type [PF00440] (16-62)
  IPR001647 DNA-binding HTH domain, TetR-type [PR00455] (16-29)
  IPR001647 DNA-binding HTH domain, TetR-type [PR00455] (37-60)
  IPR001647 DNA-binding HTH domain, TetR-type [PS50977] (10-70)
  IPR009057 Homedomain-like superfamily [SSF46689] (2-77)
  IPR023772 DNA-binding HTH domain, TetR-type, conserved site [PS01081] (28-58)
  IPR036271 Tetracyclin repressor-like, C-terminal domain superfamily [SSF48498] (83-198)
  IPR041612 YfiR, C-terminal [PF17922] (109-181)